Protein AF-0000000070184073 (afdb_homodimer)

Nearest PDB structures (foldseek):
  5jri-assembly1_B  TM=7.333E-01  e=8.230E-01  Synechocystis sp. PCC 6803
  4hz9-assembly1_B  TM=5.313E-01  e=3.258E-01  Ralstonia pickettii 12D
  5n0j-assembly1_B  TM=7.298E-01  e=2.473E+00  Gloeobacter violaceus
  2xkl-assembly1_A-2  TM=3.035E-01  e=1.367E-01  Mus musculus
  2czt-assembly1_A  TM=3.170E-01  e=3.452E-01  Mus musculus

Structure (mmCIF, N/CA/C/O backbone):
data_AF-0000000070184073-model_v1
#
loop_
_entity.id
_entity.type
_entity.pdbx_description
1 polymer 'Transcriptional regulator, contains HTH domain'
#
loop_
_atom_site.group_PDB
_atom_site.id
_atom_site.type_symbol
_atom_site.label_atom_id
_atom_site.label_alt_id
_atom_site.label_comp_id
_atom_site.label_asym_id
_atom_site.label_entity_id
_atom_site.label_seq_id
_atom_site.pdbx_PDB_ins_code
_atom_site.Cartn_x
_atom_site.Cartn_y
_atom_site.Cartn_z
_atom_site.occupancy
_atom_site.B_iso_or_equiv
_atom_site.auth_seq_id
_atom_site.auth_comp_id
_atom_site.auth_asym_id
_atom_site.auth_atom_id
_atom_site.pdbx_PDB_model_num
ATOM 1 N N . MET A 1 1 ? -38.812 -32 12.07 1 27.25 1 MET A N 1
ATOM 2 C CA . MET A 1 1 ? -37.594 -31.438 12.617 1 27.25 1 MET A CA 1
ATOM 3 C C . MET A 1 1 ? -37.094 -30.266 11.773 1 27.25 1 MET A C 1
ATOM 5 O O . MET A 1 1 ? -36.781 -30.438 10.594 1 27.25 1 MET A O 1
ATOM 9 N N . ASN A 1 2 ? -37.562 -28.984 11.938 1 29.36 2 ASN A N 1
ATOM 10 C CA . ASN A 1 2 ? -37.469 -27.719 11.219 1 29.36 2 ASN A CA 1
ATOM 11 C C . ASN A 1 2 ? -36.031 -27.188 11.25 1 29.36 2 ASN A C 1
ATOM 13 O O . ASN A 1 2 ? -35.531 -26.844 12.312 1 29.36 2 ASN A O 1
ATOM 17 N N . SER A 1 3 ? -35.094 -27.875 10.492 1 31.08 3 SER A N 1
ATOM 18 C CA . SER A 1 3 ? -33.688 -27.469 10.391 1 31.08 3 SER A CA 1
ATOM 19 C C . SER A 1 3 ? -33.562 -25.969 10.102 1 31.08 3 SER A C 1
ATOM 21 O O . SER A 1 3 ? -34.156 -25.469 9.141 1 31.08 3 SER A O 1
ATOM 23 N N . THR A 1 4 ? -33.5 -25.172 11.211 1 33.12 4 THR A N 1
ATOM 24 C CA . THR A 1 4 ? -33.219 -23.75 11.117 1 33.12 4 THR A CA 1
ATOM 25 C C . THR A 1 4 ? -32.094 -23.469 10.141 1 33.12 4 THR A C 1
ATOM 27 O O . THR A 1 4 ? -31.016 -24.078 10.234 1 33.12 4 THR A O 1
ATOM 30 N N . PRO A 1 5 ? -32.344 -22.828 8.992 1 33.44 5 PRO A N 1
ATOM 31 C CA . PRO A 1 5 ? -31.281 -22.5 8.016 1 33.44 5 PRO A CA 1
ATOM 32 C C . PRO A 1 5 ? -30.078 -21.812 8.648 1 33.44 5 PRO A C 1
ATOM 34 O O . PRO A 1 5 ? -30.219 -21.156 9.688 1 33.44 5 PRO A O 1
ATOM 37 N N . GLY A 1 6 ? -28.891 -22.453 8.695 1 31.25 6 GLY A N 1
ATOM 38 C CA . GLY A 1 6 ? -27.609 -21.969 9.18 1 31.25 6 GLY A CA 1
ATOM 39 C C . GLY A 1 6 ? -27.391 -20.5 8.859 1 31.25 6 GLY A C 1
ATOM 40 O O . GLY A 1 6 ? -27.609 -20.062 7.727 1 31.25 6 GLY A O 1
ATOM 41 N N . GLN A 1 7 ? -27.594 -19.531 9.82 1 32.38 7 GLN A N 1
ATOM 42 C CA . GLN A 1 7 ? -27.281 -18.109 9.773 1 32.38 7 GLN A CA 1
ATOM 43 C C . GLN A 1 7 ? -25.906 -17.859 9.148 1 32.38 7 GLN A C 1
ATOM 45 O O . GLN A 1 7 ? -24.891 -18.328 9.656 1 32.38 7 GLN A O 1
ATOM 50 N N . THR A 1 8 ? -25.688 -17.828 7.848 1 37.56 8 THR A N 1
ATOM 51 C CA . THR A 1 8 ? -24.484 -17.297 7.207 1 37.56 8 THR A CA 1
ATOM 52 C C . THR A 1 8 ? -23.938 -16.109 7.992 1 37.56 8 THR A C 1
ATOM 54 O O . THR A 1 8 ? -24.609 -15.086 8.125 1 37.56 8 THR A O 1
ATOM 57 N N . THR A 1 9 ? -23.312 -16.25 9.07 1 40.25 9 THR A N 1
ATOM 58 C CA . THR A 1 9 ? -22.703 -15.164 9.828 1 40.25 9 THR A CA 1
ATOM 59 C C . THR A 1 9 ? -22.031 -14.164 8.891 1 40.25 9 THR A C 1
ATOM 61 O O . THR A 1 9 ? -21.109 -14.516 8.148 1 40.25 9 THR A O 1
ATOM 64 N N . ALA A 1 10 ? -22.734 -13.258 8.289 1 45.69 10 ALA A N 1
ATOM 65 C CA . ALA A 1 10 ? -22.328 -12.102 7.5 1 45.69 10 ALA A CA 1
ATOM 66 C C . ALA A 1 10 ? -21.031 -11.492 8.047 1 45.69 10 ALA A C 1
ATOM 68 O O . ALA A 1 10 ? -20.922 -11.258 9.25 1 45.69 10 ALA A O 1
ATOM 69 N N . SER A 1 11 ? -19.891 -11.922 7.57 1 56.06 11 SER A N 1
ATOM 70 C CA . SER A 1 11 ? -18.625 -11.344 7.977 1 56.06 11 SER A CA 1
ATOM 71 C C . SER A 1 11 ? -18.766 -9.852 8.273 1 56.06 11 SER A C 1
ATOM 73 O O . SER A 1 11 ? -19.391 -9.117 7.508 1 56.06 11 SER A O 1
ATOM 75 N N . THR A 1 12 ? -18.906 -9.445 9.562 1 72.56 12 THR A N 1
ATOM 76 C CA . THR A 1 12 ? -19.078 -8.078 10.023 1 72.56 12 THR A CA 1
ATOM 77 C C . THR A 1 12 ? -17.859 -7.227 9.633 1 72.56 12 THR A C 1
ATOM 79 O O . THR A 1 12 ? -16.719 -7.617 9.875 1 72.56 12 THR A O 1
ATOM 82 N N . PHE A 1 13 ? -18.031 -6.398 8.578 1 80.88 13 PHE A N 1
ATOM 83 C CA . PHE A 1 13 ? -17.016 -5.414 8.234 1 80.88 13 PHE A CA 1
ATOM 84 C C . PHE A 1 13 ? -17.562 -3.998 8.352 1 80.88 13 PHE A C 1
ATOM 86 O O . PHE A 1 13 ? -18.781 -3.803 8.359 1 80.88 13 PHE A O 1
ATOM 93 N N . ASP A 1 14 ? -16.734 -3.115 8.781 1 89.62 14 ASP A N 1
ATOM 94 C CA . ASP A 1 14 ? -17.062 -1.692 8.812 1 89.62 14 ASP A CA 1
ATOM 95 C C . ASP A 1 14 ? -16.578 -0.996 7.539 1 89.62 14 ASP A C 1
ATOM 97 O O . ASP A 1 14 ? -15.523 -1.328 7 1 89.62 14 ASP A O 1
ATOM 101 N N . LEU A 1 15 ? -17.469 -0.122 7.023 1 91.44 15 LEU A N 1
ATOM 102 C CA . LEU A 1 15 ? -17.141 0.656 5.832 1 91.44 15 LEU A CA 1
ATOM 103 C C . LEU A 1 15 ? -17.234 2.152 6.121 1 91.44 15 LEU A C 1
ATOM 105 O O . LEU A 1 15 ? -18.156 2.604 6.793 1 91.44 15 LEU A O 1
ATOM 109 N N . VAL A 1 16 ? -16.203 2.838 5.723 1 91.88 16 VAL A N 1
ATOM 110 C CA . VAL A 1 16 ? -16.219 4.293 5.82 1 91.88 16 VAL A CA 1
ATOM 111 C C . VAL A 1 16 ? -15.93 4.906 4.449 1 91.88 16 VAL A C 1
ATOM 113 O O . VAL A 1 16 ? -14.891 4.621 3.842 1 91.88 16 VAL A O 1
ATOM 116 N N . GLU A 1 17 ? -16.844 5.691 3.998 1 91.12 17 GLU A N 1
ATOM 117 C CA . GLU A 1 17 ? -16.562 6.449 2.783 1 91.12 17 GLU A CA 1
ATOM 118 C C . GLU A 1 17 ? -15.586 7.59 3.051 1 91.12 17 GLU A C 1
ATOM 120 O O . GLU A 1 17 ? -15.812 8.406 3.947 1 91.12 17 GLU A O 1
ATOM 125 N N . CYS A 1 18 ? -14.5 7.59 2.312 1 92.31 18 CYS A N 1
ATOM 126 C CA . CYS A 1 18 ? -13.508 8.648 2.457 1 92.31 18 CYS A CA 1
ATOM 127 C C . CYS A 1 18 ? -13.789 9.797 1.499 1 92.31 18 CYS A C 1
ATOM 129 O O . CYS A 1 18 ? -13.625 9.656 0.286 1 92.31 18 CYS A O 1
ATOM 131 N N . SER A 1 19 ? -14.125 10.906 2.105 1 85.25 19 SER A N 1
ATOM 132 C CA . SER A 1 19 ? -14.5 12.055 1.282 1 85.25 19 SER A CA 1
ATOM 133 C C . SER A 1 19 ? -13.359 13.062 1.197 1 85.25 19 SER A C 1
ATOM 135 O O . SER A 1 19 ? -13.43 14.023 0.427 1 85.25 19 SER A O 1
ATOM 137 N N . LEU A 1 20 ? -12.312 12.812 1.933 1 84.44 20 LEU A N 1
ATOM 138 C CA . LEU A 1 20 ? -11.18 13.734 1.97 1 84.44 20 LEU A CA 1
ATOM 139 C C . LEU A 1 20 ? -9.867 12.984 1.764 1 84.44 20 LEU A C 1
ATOM 141 O O . LEU A 1 20 ? -9.781 11.789 2.043 1 84.44 20 LEU A O 1
ATOM 145 N N . TYR A 1 21 ? -8.945 13.648 1.167 1 88.38 21 TYR A N 1
ATOM 146 C CA . TYR A 1 21 ? -7.543 13.242 1.198 1 88.38 21 TYR A CA 1
ATOM 147 C C . TYR A 1 21 ? -6.684 14.328 1.84 1 88.38 21 TYR A C 1
ATOM 149 O O . TYR A 1 21 ? -6.727 15.492 1.431 1 88.38 21 TYR A O 1
ATOM 157 N N . ALA A 1 22 ? -5.934 13.938 2.873 1 88.25 22 ALA A N 1
ATOM 158 C CA . ALA A 1 22 ? -5.094 14.891 3.598 1 88.25 22 ALA A CA 1
ATOM 159 C C . ALA A 1 22 ? -3.619 14.516 3.486 1 88.25 22 ALA A C 1
ATOM 161 O O . ALA A 1 22 ? -3.266 13.336 3.545 1 88.25 22 ALA A O 1
ATOM 162 N N . GLU A 1 23 ? -2.805 15.5 3.318 1 88.06 23 GLU A N 1
ATOM 163 C CA . GLU A 1 23 ? -1.355 15.344 3.396 1 88.06 23 GLU A CA 1
ATOM 164 C C . GLU A 1 23 ? -0.779 16.109 4.586 1 88.06 23 GLU A C 1
ATOM 166 O O . GLU A 1 23 ? -0.995 17.312 4.719 1 88.06 23 GLU A O 1
ATOM 171 N N . PHE A 1 24 ? -0.046 15.375 5.375 1 88.75 24 PHE A N 1
ATOM 172 C CA . PHE A 1 24 ? 0.542 15.969 6.566 1 88.75 24 PHE A CA 1
ATOM 173 C C . PHE A 1 24 ? 2.057 16.062 6.43 1 88.75 24 PHE A C 1
ATOM 175 O O . PHE A 1 24 ? 2.709 15.125 5.984 1 88.75 24 PHE A O 1
ATOM 182 N N . ASP A 1 25 ? 2.523 17.219 6.727 1 86.75 25 ASP A N 1
ATOM 183 C CA . ASP A 1 25 ? 3.955 17.391 6.941 1 86.75 25 ASP A CA 1
ATOM 184 C C . ASP A 1 25 ? 4.324 17.156 8.406 1 86.75 25 ASP A C 1
ATOM 186 O O . ASP A 1 25 ? 3.9 17.906 9.289 1 86.75 25 ASP A O 1
ATOM 190 N N . VAL A 1 26 ? 5.062 16.094 8.656 1 92.12 26 VAL A N 1
ATOM 191 C CA . VAL A 1 26 ? 5.348 15.648 10.016 1 92.12 26 VAL A CA 1
ATOM 192 C C . VAL A 1 26 ? 6.836 15.836 10.312 1 92.12 26 VAL A C 1
ATOM 194 O O . VAL A 1 26 ? 7.684 15.195 9.688 1 92.12 26 VAL A O 1
ATOM 197 N N . ARG A 1 27 ? 7.176 16.719 11.234 1 88.75 27 ARG A N 1
ATOM 198 C CA . ARG A 1 27 ? 8.555 16.891 11.672 1 88.75 27 ARG A CA 1
ATOM 199 C C . ARG A 1 27 ? 8.875 15.984 12.859 1 88.75 27 ARG A C 1
ATOM 201 O O . ARG A 1 27 ? 8.125 15.945 13.836 1 88.75 27 ARG A O 1
ATOM 208 N N . VAL A 1 28 ? 9.82 15.211 12.617 1 88.19 28 VAL A N 1
ATOM 209 C CA . VAL A 1 28 ? 10.219 14.266 13.648 1 88.19 28 VAL A CA 1
ATOM 210 C C . VAL A 1 28 ? 11.688 14.469 14 1 88.19 28 VAL A C 1
ATOM 212 O O . VAL A 1 28 ? 12.422 15.125 13.258 1 88.19 28 VAL A O 1
ATOM 215 N N . ASP A 1 29 ? 12.062 14.078 15.234 1 80.94 29 ASP A N 1
ATOM 216 C CA . ASP A 1 29 ? 13.484 13.969 15.531 1 80.94 29 ASP A CA 1
ATOM 217 C C . ASP A 1 29 ? 14.203 13.133 14.484 1 80.94 29 ASP A C 1
ATOM 219 O O . ASP A 1 29 ? 13.586 12.312 13.805 1 80.94 29 ASP A O 1
ATOM 223 N N . PRO A 1 30 ? 15.398 13.523 14.305 1 72.56 30 PRO A N 1
ATOM 224 C CA . PRO A 1 30 ? 16.094 12.758 13.266 1 72.56 30 PRO A CA 1
ATOM 225 C C . PRO A 1 30 ? 15.703 11.281 13.266 1 72.56 30 PRO A C 1
ATOM 227 O O . PRO A 1 30 ? 15.711 10.633 14.32 1 72.56 30 PRO A O 1
ATOM 230 N N . ILE A 1 31 ? 15.148 10.984 12.109 1 64.5 31 ILE A N 1
ATOM 231 C CA . ILE A 1 31 ? 14.602 9.648 11.898 1 64.5 31 ILE A CA 1
ATOM 232 C C . ILE A 1 31 ? 15.734 8.656 11.617 1 64.5 31 ILE A C 1
ATOM 234 O O . ILE A 1 31 ? 15.711 7.961 10.602 1 64.5 31 ILE A O 1
ATOM 238 N N . GLU A 1 32 ? 16.719 8.648 12.406 1 71.5 32 GLU A N 1
ATOM 239 C CA . GLU A 1 32 ? 17.828 7.73 12.188 1 71.5 32 GLU A CA 1
ATOM 240 C C . GLU A 1 32 ? 17.375 6.277 12.25 1 71.5 32 GLU A C 1
ATOM 242 O O . GLU A 1 32 ? 18.031 5.383 11.727 1 71.5 32 GLU A O 1
ATOM 247 N N . TRP A 1 33 ? 16.156 6.211 12.672 1 74.38 33 TRP A N 1
ATOM 248 C CA . TRP A 1 33 ? 15.664 4.852 12.867 1 74.38 33 TRP A CA 1
ATOM 249 C C . TRP A 1 33 ? 14.977 4.336 11.609 1 74.38 33 TRP A C 1
ATOM 251 O O . TRP A 1 33 ? 14.688 3.141 11.5 1 74.38 33 TRP A O 1
ATOM 261 N N . CYS A 1 34 ? 14.703 5.184 10.633 1 86.81 34 CYS A N 1
ATOM 262 C CA . CYS A 1 34 ? 14.109 4.727 9.383 1 86.81 34 CYS A CA 1
ATOM 263 C C . CYS A 1 34 ? 15.164 4.609 8.289 1 86.81 34 CYS A C 1
ATOM 265 O O . CYS A 1 34 ? 15.781 5.605 7.902 1 86.81 34 CYS A O 1
ATOM 267 N N . PRO A 1 35 ? 15.367 3.482 7.832 1 85.12 35 PRO A N 1
ATOM 268 C CA . PRO A 1 35 ? 16.422 3.262 6.848 1 85.12 35 PRO A CA 1
ATOM 269 C C . PRO A 1 35 ? 16.203 4.039 5.551 1 85.12 35 PRO A C 1
ATOM 271 O O . PRO A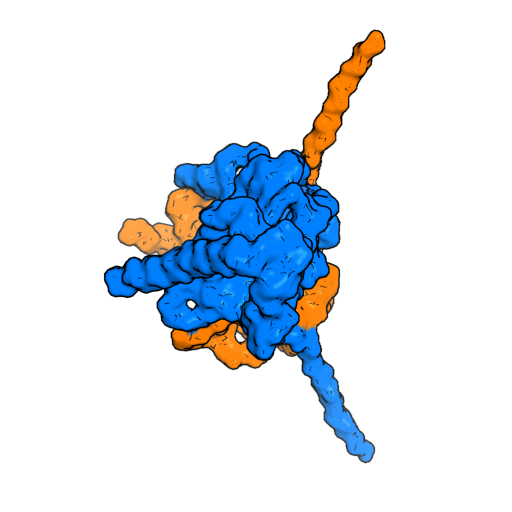 1 35 ? 17.141 4.234 4.773 1 85.12 35 PRO A O 1
ATOM 274 N N . LEU A 1 36 ? 15.023 4.477 5.281 1 88.75 36 LEU A N 1
ATOM 275 C CA . LEU A 1 36 ? 14.703 5.141 4.02 1 88.75 36 LEU A CA 1
ATOM 276 C C . LEU A 1 36 ? 15.461 6.461 3.898 1 88.75 36 LEU A C 1
ATOM 278 O O . LEU A 1 36 ? 15.734 6.922 2.789 1 88.75 36 LEU A O 1
ATOM 282 N N . VAL A 1 37 ? 15.797 7.016 5.008 1 86.69 37 VAL A N 1
ATOM 283 C CA . VAL A 1 37 ? 16.422 8.336 5.004 1 86.69 37 VAL A CA 1
ATOM 284 C C . VAL A 1 37 ? 17.875 8.211 4.57 1 86.69 37 VAL A C 1
ATOM 286 O O . VAL A 1 37 ? 18.5 9.188 4.141 1 86.69 37 VAL A O 1
ATOM 289 N N . GLU A 1 38 ? 18.422 7.051 4.617 1 82.62 38 GLU A N 1
ATOM 290 C CA . GLU A 1 38 ? 19.844 6.848 4.332 1 82.62 38 GLU A CA 1
ATOM 291 C C . GLU A 1 38 ? 20.047 6.316 2.916 1 82.62 38 GLU A C 1
ATOM 293 O O . GLU A 1 38 ? 21.188 6.18 2.457 1 82.62 38 GLU A O 1
ATOM 298 N N . LEU A 1 39 ? 18.984 6.055 2.34 1 86.5 39 LEU A N 1
ATOM 299 C CA . LEU A 1 39 ? 19.125 5.426 1.032 1 86.5 39 LEU A CA 1
ATOM 300 C C . LEU A 1 39 ? 19.562 6.441 -0.018 1 86.5 39 LEU A C 1
ATOM 302 O O . LEU A 1 39 ? 19.078 7.578 -0.018 1 86.5 39 LEU A O 1
ATOM 306 N N . ASP A 1 40 ? 20.516 6.082 -0.778 1 84.94 40 ASP A N 1
ATOM 307 C CA . ASP A 1 40 ? 21.031 6.828 -1.926 1 84.94 40 ASP A CA 1
ATOM 308 C C . ASP A 1 40 ? 21.125 5.938 -3.162 1 84.94 40 ASP A C 1
ATOM 310 O O . ASP A 1 40 ? 21.859 4.941 -3.162 1 84.94 40 ASP A O 1
ATOM 314 N N . PRO A 1 41 ? 20.422 6.27 -4.152 1 86.62 41 PRO A N 1
ATOM 315 C CA . PRO A 1 41 ? 19.547 7.418 -4.426 1 86.62 41 PRO A CA 1
ATOM 316 C C . PRO A 1 41 ? 18.266 7.395 -3.598 1 86.62 41 PRO A C 1
ATOM 318 O O . PRO A 1 41 ? 17.938 6.371 -3.004 1 86.62 41 PRO A O 1
ATOM 321 N N . PRO A 1 42 ? 17.547 8.516 -3.596 1 84.94 42 PRO A N 1
ATOM 322 C CA . PRO A 1 42 ? 16.25 8.562 -2.895 1 84.94 42 PRO A CA 1
ATOM 323 C C . PRO A 1 42 ? 15.234 7.578 -3.471 1 84.94 42 PRO A C 1
ATOM 325 O O . PRO A 1 42 ? 15.398 7.102 -4.598 1 84.94 42 PRO A O 1
ATOM 328 N N . VAL A 1 43 ? 14.258 7.348 -2.648 1 89.31 43 VAL A N 1
ATOM 329 C CA . VAL A 1 43 ? 13.32 6.305 -3.053 1 89.31 43 VAL A CA 1
ATOM 330 C C . VAL A 1 43 ? 11.891 6.824 -2.92 1 89.31 43 VAL A C 1
ATOM 332 O O . VAL A 1 43 ? 11.633 7.758 -2.16 1 89.31 43 VAL A O 1
ATOM 335 N N . ASP A 1 44 ? 11 6.227 -3.727 1 87.25 44 ASP A N 1
ATOM 336 C CA . ASP A 1 44 ? 9.562 6.355 -3.557 1 87.25 44 ASP A CA 1
ATOM 337 C C . ASP A 1 44 ? 8.969 5.117 -2.885 1 87.25 44 ASP A C 1
ATOM 339 O O . ASP A 1 44 ? 9.234 3.99 -3.309 1 87.25 44 ASP A O 1
ATOM 343 N N . VAL A 1 45 ? 8.242 5.352 -1.822 1 92.38 45 VAL A N 1
ATOM 344 C CA . VAL A 1 45 ? 7.582 4.23 -1.16 1 92.38 45 VAL A CA 1
ATOM 345 C C . VAL A 1 45 ? 6.371 3.793 -1.977 1 92.38 45 VAL A C 1
ATOM 347 O O . VAL A 1 45 ? 5.488 4.602 -2.277 1 92.38 45 VAL A O 1
ATOM 350 N N . GLN A 1 46 ? 6.383 2.545 -2.344 1 90.69 46 GLN A N 1
ATOM 351 C CA . GLN A 1 46 ? 5.25 2.016 -3.1 1 90.69 46 GLN A CA 1
ATOM 352 C C . GLN A 1 46 ? 4.215 1.39 -2.17 1 90.69 46 GLN A C 1
ATOM 354 O O . GLN A 1 46 ? 3.021 1.677 -2.281 1 90.69 46 GLN A O 1
ATOM 359 N N . HIS A 1 47 ? 4.742 0.543 -1.299 1 93.12 47 HIS A N 1
ATOM 360 C CA . HIS A 1 47 ? 3.881 -0.129 -0.332 1 93.12 47 HIS A CA 1
ATOM 361 C C . HIS A 1 47 ? 4.582 -0.293 1.012 1 93.12 47 HIS A C 1
ATOM 363 O O . HIS A 1 47 ? 5.805 -0.47 1.062 1 93.12 47 HIS A O 1
ATOM 369 N N . GLN A 1 48 ? 3.814 -0.26 2.064 1 94.69 48 GLN A N 1
ATOM 370 C CA . GLN A 1 48 ? 4.289 -0.471 3.428 1 94.69 48 GLN A CA 1
ATOM 371 C C . GLN A 1 48 ? 3.346 -1.389 4.199 1 94.69 48 GLN A C 1
ATOM 373 O O . GLN A 1 48 ? 2.123 -1.265 4.094 1 94.69 48 GLN A O 1
ATOM 378 N N . GLN A 1 49 ? 3.902 -2.277 4.875 1 93.69 49 GLN A N 1
ATOM 379 C CA . GLN A 1 49 ? 3.16 -3.207 5.719 1 93.69 49 GLN A CA 1
ATOM 380 C C . GLN A 1 49 ? 3.832 -3.373 7.078 1 93.69 49 GLN A C 1
ATOM 382 O O . GLN A 1 49 ? 5.062 -3.41 7.168 1 93.69 49 GLN A O 1
ATOM 387 N N . PHE A 1 50 ? 3.01 -3.434 8.047 1 93.5 50 PHE A N 1
ATOM 388 C CA . PHE A 1 50 ? 3.535 -3.732 9.375 1 93.5 50 PHE A CA 1
ATOM 389 C C . PHE A 1 50 ? 3.121 -5.129 9.812 1 93.5 50 PHE A C 1
ATOM 391 O O . PHE A 1 50 ? 1.971 -5.531 9.625 1 93.5 50 PHE A O 1
ATOM 398 N N . ARG A 1 51 ? 4.016 -5.84 10.266 1 91.12 51 ARG A N 1
ATOM 399 C CA . ARG A 1 51 ? 3.818 -7.094 10.992 1 91.12 51 ARG A CA 1
ATOM 400 C C . ARG A 1 51 ? 4.34 -6.984 12.422 1 91.12 51 ARG A C 1
ATOM 402 O O . ARG A 1 51 ? 5.539 -7.145 12.664 1 91.12 51 ARG A O 1
ATOM 409 N N . ASP A 1 52 ? 3.422 -6.691 13.297 1 88.62 52 ASP A N 1
ATOM 410 C CA . ASP A 1 52 ? 3.824 -6.363 14.656 1 88.62 52 ASP A CA 1
ATOM 411 C C . ASP A 1 52 ? 4.816 -5.203 14.672 1 88.62 52 ASP A C 1
ATOM 413 O O . ASP A 1 52 ? 4.504 -4.102 14.211 1 88.62 52 ASP A O 1
ATOM 417 N N . GLU A 1 53 ? 6.078 -5.484 15.117 1 89.44 53 GLU A N 1
ATOM 418 C CA . GLU A 1 53 ? 7.059 -4.41 15.203 1 89.44 53 GLU A CA 1
ATOM 419 C C . GLU A 1 53 ? 7.969 -4.395 13.977 1 89.44 53 GLU A C 1
ATOM 421 O O . GLU A 1 53 ? 8.875 -3.564 13.875 1 89.44 53 GLU A O 1
ATOM 426 N N . THR A 1 54 ? 7.668 -5.242 13.094 1 93.44 54 THR A N 1
ATOM 427 C CA . THR A 1 54 ? 8.469 -5.297 11.875 1 93.44 54 THR A CA 1
ATOM 428 C C . THR A 1 54 ? 7.82 -4.469 10.766 1 93.44 54 THR A C 1
ATOM 430 O O . THR A 1 54 ? 6.617 -4.582 10.523 1 93.44 54 THR A O 1
ATOM 433 N N . CYS A 1 55 ? 8.562 -3.643 10.109 1 94.62 55 CYS A N 1
ATOM 434 C CA . CYS A 1 55 ? 8.117 -2.832 8.977 1 94.62 55 CYS A CA 1
ATOM 435 C C . CYS A 1 55 ? 8.641 -3.398 7.664 1 94.62 55 CYS A C 1
ATOM 437 O O . CYS A 1 55 ? 9.852 -3.605 7.508 1 94.62 55 CYS A O 1
ATOM 439 N N . LEU A 1 56 ? 7.773 -3.723 6.805 1 95.25 56 LEU A N 1
ATOM 440 C CA . LEU A 1 56 ? 8.094 -4.117 5.438 1 95.25 56 LEU A CA 1
ATOM 441 C C . LEU A 1 56 ? 7.762 -2.994 4.457 1 95.25 56 LEU A C 1
ATOM 443 O O . LEU A 1 56 ? 6.664 -2.438 4.492 1 95.25 56 LEU A O 1
ATOM 447 N N . ILE A 1 57 ? 8.75 -2.676 3.594 1 95.31 57 ILE A N 1
ATOM 448 C CA . ILE A 1 57 ? 8.516 -1.575 2.664 1 95.31 57 ILE A CA 1
ATOM 449 C C . ILE A 1 57 ? 9.055 -1.944 1.282 1 95.31 57 ILE A C 1
ATOM 451 O O . ILE A 1 57 ? 10.18 -2.424 1.153 1 95.31 57 ILE A O 1
ATOM 455 N N . ASP A 1 58 ? 8.219 -1.81 0.282 1 93.88 58 ASP A N 1
ATOM 456 C CA . ASP A 1 58 ? 8.672 -1.827 -1.106 1 93.88 58 ASP A CA 1
ATOM 457 C C . ASP A 1 58 ? 8.93 -0.411 -1.619 1 93.88 58 ASP A C 1
ATOM 459 O O . ASP A 1 58 ? 8.039 0.44 -1.571 1 93.88 58 ASP A O 1
ATOM 463 N N . VAL A 1 59 ? 10.148 -0.189 -2.084 1 93.06 59 VAL A N 1
ATOM 464 C CA . VAL A 1 59 ? 10.477 1.143 -2.584 1 93.06 59 VAL A CA 1
ATOM 465 C C . VAL A 1 59 ? 11 1.044 -4.016 1 93.06 59 VAL A C 1
ATOM 467 O O . VAL A 1 59 ? 11.438 -0.025 -4.453 1 93.06 59 VAL A O 1
ATOM 470 N N . ARG A 1 60 ? 10.859 2.174 -4.707 1 89.12 60 ARG A N 1
ATOM 471 C CA . ARG A 1 60 ? 11.461 2.35 -6.027 1 89.12 60 ARG A CA 1
ATOM 472 C C . ARG A 1 60 ? 12.516 3.451 -6.004 1 89.12 60 ARG A C 1
ATOM 474 O O . ARG A 1 60 ? 12.273 4.543 -5.488 1 89.12 60 ARG A O 1
ATOM 481 N N . THR A 1 61 ? 13.672 3.152 -6.52 1 89.44 61 THR A N 1
ATOM 482 C CA . THR A 1 61 ? 14.742 4.145 -6.5 1 89.44 61 THR A CA 1
ATOM 483 C C . THR A 1 61 ? 14.516 5.207 -7.574 1 89.44 61 THR A C 1
ATOM 485 O O . THR A 1 61 ? 14.039 4.898 -8.664 1 89.44 61 THR A O 1
ATOM 488 N N . HIS A 1 62 ? 14.812 6.383 -7.156 1 82 62 HIS A N 1
ATOM 489 C CA . HIS A 1 62 ? 14.828 7.477 -8.117 1 82 62 HIS A CA 1
ATOM 490 C C . HIS A 1 62 ? 16.141 7.52 -8.891 1 82 62 HIS A C 1
ATOM 492 O O . HIS A 1 62 ? 17.078 8.203 -8.477 1 82 62 HIS A O 1
ATOM 498 N N . SER A 1 63 ? 16.281 6.836 -9.867 1 81.06 63 SER A N 1
ATOM 499 C CA . SER A 1 63 ? 17.484 6.785 -10.695 1 81.06 63 SER A CA 1
ATOM 500 C C . SER A 1 63 ? 17.141 6.539 -12.156 1 81.06 63 SER A C 1
ATOM 502 O O . SER A 1 63 ? 15.977 6.332 -12.5 1 81.06 63 SER A O 1
ATOM 504 N N . ASP A 1 64 ? 18.109 6.664 -13.047 1 76.06 64 ASP A N 1
ATOM 505 C CA . ASP A 1 64 ? 17.922 6.41 -14.469 1 76.06 64 ASP A CA 1
ATOM 506 C C . ASP A 1 64 ? 17.484 4.973 -14.727 1 76.06 64 ASP A C 1
ATOM 508 O O . ASP A 1 64 ? 16.75 4.699 -15.68 1 76.06 64 ASP A O 1
ATOM 512 N N . GLU A 1 65 ? 18 4.141 -13.805 1 78.56 65 GLU A N 1
ATOM 513 C CA . GLU A 1 65 ? 17.594 2.738 -13.828 1 78.56 65 GLU A CA 1
ATOM 514 C C . GLU A 1 65 ? 16.906 2.346 -12.523 1 78.56 65 GLU A C 1
ATOM 516 O O . GLU A 1 65 ? 17.516 1.733 -11.648 1 78.56 65 GLU A O 1
ATOM 521 N N . PRO A 1 66 ? 15.695 2.678 -12.477 1 81.69 66 PRO A N 1
ATOM 522 C CA . PRO A 1 66 ? 14.992 2.449 -11.219 1 81.69 66 PRO A CA 1
ATOM 523 C C . PRO A 1 66 ? 14.953 0.974 -10.82 1 81.69 66 PRO A C 1
ATOM 525 O O . PRO A 1 66 ? 14.812 0.105 -11.688 1 81.69 66 PRO A O 1
ATOM 528 N N . ARG A 1 67 ? 15.172 0.742 -9.57 1 85.81 67 ARG A N 1
ATOM 529 C CA . ARG A 1 67 ? 15.117 -0.592 -8.984 1 85.81 67 ARG A CA 1
ATOM 530 C C . ARG A 1 67 ? 14.047 -0.667 -7.902 1 85.81 67 ARG A C 1
ATOM 532 O O . ARG A 1 67 ? 13.734 0.337 -7.258 1 85.81 67 ARG A O 1
ATOM 539 N N . THR A 1 68 ? 13.5 -1.825 -7.863 1 90.5 68 THR A N 1
ATOM 540 C CA . THR A 1 68 ? 12.578 -2.111 -6.77 1 90.5 68 THR A CA 1
ATOM 541 C C . THR A 1 68 ? 13.289 -2.834 -5.633 1 90.5 68 THR A C 1
ATOM 543 O O . THR A 1 68 ? 13.984 -3.824 -5.859 1 90.5 68 THR A O 1
ATOM 546 N N . ILE A 1 69 ? 13.164 -2.285 -4.422 1 93.06 69 ILE A N 1
ATOM 547 C CA . ILE A 1 69 ? 13.852 -2.834 -3.254 1 93.06 69 ILE A CA 1
ATOM 548 C C . ILE A 1 69 ? 12.836 -3.076 -2.133 1 93.06 69 ILE A C 1
ATOM 550 O O . ILE A 1 69 ? 11.969 -2.236 -1.878 1 93.06 69 ILE A O 1
ATOM 554 N N . ARG A 1 70 ? 12.93 -4.25 -1.518 1 95 70 ARG A N 1
ATOM 555 C CA . ARG A 1 70 ? 12.188 -4.531 -0.296 1 95 70 ARG A CA 1
ATOM 556 C C . ARG A 1 70 ? 13.062 -4.352 0.938 1 95 70 ARG A C 1
ATOM 558 O O . ARG A 1 70 ? 14.156 -4.914 1.012 1 95 70 ARG A O 1
ATOM 565 N N . ILE A 1 71 ? 12.562 -3.578 1.848 1 94.5 71 ILE A N 1
ATOM 566 C CA . ILE A 1 71 ? 13.289 -3.318 3.086 1 94.5 71 ILE A CA 1
ATOM 567 C C . ILE A 1 71 ? 12.5 -3.855 4.273 1 94.5 71 ILE A C 1
ATOM 569 O O . ILE A 1 71 ? 11.281 -3.658 4.359 1 94.5 71 ILE A O 1
ATOM 573 N N . THR A 1 72 ? 13.203 -4.602 5.133 1 93.88 72 THR A N 1
ATOM 574 C CA . THR A 1 72 ? 12.625 -5.09 6.383 1 93.88 72 THR A CA 1
ATOM 575 C C . THR A 1 72 ? 13.398 -4.547 7.582 1 93.88 72 THR A C 1
ATOM 577 O O . THR A 1 72 ? 14.625 -4.648 7.637 1 93.88 72 THR A O 1
ATOM 580 N N . GLN A 1 73 ? 12.648 -3.957 8.484 1 91.19 73 GLN A N 1
ATOM 581 C CA . GLN A 1 73 ? 13.297 -3.42 9.672 1 91.19 73 GLN A CA 1
ATOM 582 C C . GLN A 1 73 ? 12.359 -3.434 10.875 1 91.19 73 GLN A C 1
ATOM 584 O O . GLN A 1 73 ? 11.141 -3.477 10.711 1 91.19 73 GLN A O 1
ATOM 589 N N . GLU A 1 74 ? 13.039 -3.412 11.992 1 89.56 74 GLU A N 1
ATOM 590 C CA . GLU A 1 74 ? 12.25 -3.189 13.203 1 89.56 74 GLU A CA 1
ATOM 591 C C . GLU A 1 74 ? 11.844 -1.725 13.336 1 89.56 74 GLU A C 1
ATOM 593 O O . GLU A 1 74 ? 12.68 -0.828 13.188 1 89.56 74 GLU A O 1
ATOM 598 N N . CYS A 1 75 ? 10.586 -1.595 13.477 1 85.81 75 CYS A N 1
ATOM 599 C CA . CYS A 1 75 ? 10.039 -0.243 13.516 1 85.81 75 CYS A CA 1
ATOM 600 C C . CYS A 1 75 ? 10.18 0.365 14.906 1 85.81 75 CYS A C 1
ATOM 602 O O . CYS A 1 75 ? 10.039 -0.336 15.906 1 85.81 75 CYS A O 1
ATOM 604 N N . ASP A 1 76 ? 10.445 1.551 14.922 1 82.44 76 ASP A N 1
ATOM 605 C CA . ASP A 1 76 ? 10.508 2.32 16.156 1 82.44 76 ASP A CA 1
ATOM 606 C C . ASP A 1 76 ? 9.117 2.697 16.656 1 82.44 76 ASP A C 1
ATOM 608 O O . ASP A 1 76 ? 8.195 2.885 15.852 1 82.44 76 ASP A O 1
ATOM 612 N N . SER A 1 77 ? 8.984 2.842 17.969 1 83 77 SER A N 1
ATOM 613 C CA . SER A 1 77 ? 7.695 3.205 18.562 1 83 77 SER A CA 1
ATOM 614 C C . SER A 1 77 ? 7.281 4.613 18.156 1 83 77 SER A C 1
ATOM 616 O O . SER A 1 77 ? 6.105 4.969 18.234 1 83 77 SER A O 1
ATOM 618 N N . LEU A 1 78 ? 8.25 5.395 17.656 1 87.69 78 LEU A N 1
ATOM 619 C CA . LEU A 1 78 ? 7.973 6.781 17.297 1 87.69 78 LEU A CA 1
ATOM 620 C C . LEU A 1 78 ? 7.684 6.914 15.805 1 87.69 78 LEU A C 1
ATOM 622 O O . LEU A 1 78 ? 7.539 8.023 15.289 1 87.69 78 LEU A O 1
ATOM 626 N N . CYS A 1 79 ? 7.512 5.789 15.141 1 92.19 79 CYS A N 1
ATOM 627 C CA . CYS A 1 79 ? 7.219 5.828 13.711 1 92.19 79 CYS A CA 1
ATOM 628 C C . CYS A 1 79 ? 5.812 6.355 13.453 1 92.19 79 CYS A C 1
ATOM 630 O O . CYS A 1 79 ? 4.828 5.723 13.836 1 92.19 79 CYS A O 1
ATOM 632 N N . PRO A 1 80 ? 5.738 7.492 12.766 1 94.12 80 PRO A N 1
ATOM 633 C CA . PRO A 1 80 ? 4.406 8.062 12.539 1 94.12 80 PRO A CA 1
ATOM 634 C C . PRO A 1 80 ? 3.49 7.125 11.758 1 94.12 80 PRO A C 1
ATOM 636 O O . PRO A 1 80 ? 2.283 7.086 12.008 1 94.12 80 PRO A O 1
ATOM 639 N N . SER A 1 81 ? 4.047 6.41 10.805 1 94.25 81 SER A N 1
ATOM 640 C CA . SER A 1 81 ? 3.236 5.48 10.023 1 94.25 81 SER A CA 1
ATOM 641 C C . SER A 1 81 ? 2.662 4.375 10.906 1 94.25 81 SER A C 1
ATOM 643 O O . SER A 1 81 ? 1.503 3.984 10.742 1 94.25 81 SER A O 1
ATOM 645 N N . LYS A 1 82 ? 3.463 3.924 11.781 1 94.38 82 LYS A N 1
ATOM 646 C CA . LYS A 1 82 ? 3.016 2.861 12.68 1 94.38 82 LYS A CA 1
ATOM 647 C C . LYS A 1 82 ? 1.896 3.348 13.594 1 94.38 82 LYS A C 1
ATOM 649 O O . LYS A 1 82 ? 0.903 2.646 13.797 1 94.38 82 LYS A O 1
ATOM 654 N N . VAL A 1 83 ? 2.084 4.508 14.164 1 95.12 83 VAL A N 1
ATOM 655 C CA . VAL A 1 83 ? 1.086 5.078 15.062 1 95.12 83 VAL A CA 1
ATOM 656 C C . VAL A 1 83 ? -0.254 5.195 14.336 1 95.12 83 VAL A C 1
ATOM 658 O O . VAL A 1 83 ? -1.302 4.875 14.906 1 95.12 83 VAL A O 1
ATOM 661 N N . LEU A 1 84 ? -0.205 5.609 13.102 1 96.19 84 LEU A N 1
ATOM 662 C CA . LEU A 1 84 ? -1.435 5.766 12.328 1 96.19 84 LEU A CA 1
ATOM 663 C C . LEU A 1 84 ? -2.049 4.41 12.008 1 96.19 84 LEU A C 1
ATOM 665 O O . LEU A 1 84 ? -3.268 4.238 12.086 1 96.19 84 LEU A O 1
ATOM 669 N N . THR A 1 85 ? -1.203 3.471 11.641 1 94.81 85 THR A N 1
ATOM 670 C CA . THR A 1 85 ? -1.69 2.127 11.344 1 94.81 85 THR A CA 1
ATOM 671 C C . THR A 1 85 ? -2.34 1.503 12.578 1 94.81 85 THR A C 1
ATOM 673 O O . THR A 1 85 ? -3.393 0.871 12.477 1 94.81 85 THR A O 1
ATOM 676 N N . ASP A 1 86 ? -1.741 1.712 13.68 1 93.56 86 ASP A N 1
ATOM 677 C CA . ASP A 1 86 ? -2.285 1.196 14.93 1 93.56 86 ASP A CA 1
ATOM 678 C C . ASP A 1 86 ? -3.641 1.827 15.242 1 93.56 86 ASP A C 1
ATOM 680 O O . ASP A 1 86 ? -4.477 1.215 15.906 1 93.56 86 ASP A O 1
ATOM 684 N N . ALA A 1 87 ? -3.842 2.977 14.758 1 94.19 87 ALA A N 1
ATOM 685 C CA . ALA A 1 87 ? -5.094 3.693 15 1 94.19 87 ALA A CA 1
ATOM 686 C C . ALA A 1 87 ? -6.148 3.316 13.961 1 94.19 87 ALA A C 1
ATOM 688 O O . ALA A 1 87 ? -7.281 3.801 14.016 1 94.19 87 ALA A O 1
ATOM 689 N N . GLY A 1 88 ? -5.777 2.582 12.969 1 93.56 88 GLY A N 1
ATOM 690 C CA . GLY A 1 88 ? -6.758 2.08 12.016 1 93.56 88 GLY A CA 1
ATOM 691 C C . GLY A 1 88 ? -6.734 2.816 10.688 1 93.56 88 GLY A C 1
ATOM 692 O O . GLY A 1 88 ? -7.699 2.756 9.922 1 93.56 88 GLY A O 1
ATOM 693 N N . TYR A 1 89 ? -5.648 3.508 10.43 1 95 89 TYR A N 1
ATOM 694 C CA . TYR A 1 89 ? -5.496 4.207 9.164 1 95 89 TYR A CA 1
ATOM 695 C C . TYR A 1 89 ? -4.434 3.541 8.297 1 95 89 TYR A C 1
ATOM 697 O O . TYR A 1 89 ? -3.652 2.723 8.789 1 95 89 TYR A O 1
ATOM 705 N N . ILE A 1 90 ? -4.484 3.848 7.016 1 96.25 90 ILE A N 1
ATOM 706 C CA . ILE A 1 90 ? -3.438 3.391 6.109 1 96.25 90 ILE A CA 1
ATOM 707 C C . ILE A 1 90 ? -2.668 4.59 5.562 1 96.25 90 ILE A C 1
ATOM 709 O O . ILE A 1 90 ? -3.037 5.152 4.527 1 96.25 90 ILE A O 1
ATOM 713 N N . PRO A 1 91 ? -1.544 4.895 6.188 1 96.38 91 PRO A N 1
ATOM 714 C CA . PRO A 1 91 ? -0.771 6.055 5.738 1 96.38 91 PRO A CA 1
ATOM 715 C C . PRO A 1 91 ? 0.018 5.781 4.461 1 96.38 91 PRO A C 1
ATOM 717 O O . PRO A 1 91 ? 0.511 4.668 4.262 1 96.38 91 PRO A O 1
ATOM 720 N N . ARG A 1 92 ? 0.122 6.805 3.656 1 94 92 ARG A N 1
ATOM 721 C CA . ARG A 1 92 ? 0.983 6.801 2.479 1 94 92 ARG A CA 1
ATOM 722 C C . ARG A 1 92 ? 2.188 7.711 2.678 1 94 92 ARG A C 1
ATOM 724 O O . ARG A 1 92 ? 2.031 8.898 2.969 1 94 92 ARG A O 1
ATOM 731 N N . LEU A 1 93 ? 3.348 7.09 2.553 1 93.94 93 LEU A N 1
ATOM 732 C CA . LEU A 1 93 ? 4.559 7.895 2.672 1 93.94 93 LEU A CA 1
ATOM 733 C C . LEU A 1 93 ? 4.902 8.562 1.344 1 93.94 93 LEU A C 1
ATOM 735 O O . LEU A 1 93 ? 5.453 7.918 0.448 1 93.94 93 LEU A O 1
ATOM 739 N N . ASN A 1 94 ? 4.613 9.812 1.24 1 90 94 ASN A N 1
ATOM 740 C CA . ASN A 1 94 ? 4.777 10.531 -0.017 1 90 94 ASN A CA 1
ATOM 741 C C . ASN A 1 94 ? 6.191 11.086 -0.163 1 90 94 ASN A C 1
ATOM 743 O O . ASN A 1 94 ? 6.738 11.125 -1.267 1 90 94 ASN A O 1
ATOM 747 N N . GLU A 1 95 ? 6.746 11.562 0.927 1 86.19 95 GLU A N 1
ATOM 748 C CA . GLU A 1 95 ? 8.117 12.062 0.974 1 86.19 95 GLU A CA 1
ATOM 749 C C . GLU A 1 95 ? 8.789 11.703 2.295 1 86.19 95 GLU A C 1
ATOM 751 O O . GLU A 1 95 ? 8.156 11.734 3.35 1 86.19 95 GLU A O 1
ATOM 756 N N . ILE A 1 96 ? 10.039 11.367 2.215 1 88.81 96 ILE A N 1
ATOM 757 C CA . ILE A 1 96 ? 10.805 11.062 3.42 1 88.81 96 ILE A CA 1
ATOM 758 C C . ILE A 1 96 ? 12.133 11.812 3.393 1 88.81 96 ILE A C 1
ATOM 760 O O . ILE A 1 96 ? 12.891 11.711 2.426 1 88.81 96 ILE A O 1
ATOM 764 N N . ARG A 1 97 ? 12.336 12.57 4.391 1 83.88 97 ARG A N 1
ATOM 765 C CA . ARG A 1 97 ? 13.578 13.289 4.648 1 83.88 97 ARG A CA 1
ATOM 766 C C . ARG A 1 97 ? 14.086 13.023 6.062 1 83.88 97 ARG A C 1
ATOM 768 O O . ARG A 1 97 ? 13.367 12.445 6.883 1 83.88 97 ARG A O 1
ATOM 775 N N . PRO A 1 98 ? 15.32 13.312 6.391 1 83.75 98 PRO A N 1
ATOM 776 C CA . PRO A 1 98 ? 15.891 13.008 7.703 1 83.75 98 PRO A CA 1
ATOM 777 C C . PRO A 1 98 ? 15.055 13.57 8.852 1 83.75 98 PRO A C 1
ATOM 779 O O . PRO A 1 98 ? 14.922 12.93 9.898 1 83.75 98 PRO A O 1
ATOM 782 N N . GLU A 1 99 ? 14.43 14.719 8.734 1 87.5 99 GLU A N 1
ATOM 783 C CA . GLU A 1 99 ? 13.695 15.297 9.859 1 87.5 99 GLU A CA 1
ATOM 784 C C . GLU A 1 99 ? 12.242 15.578 9.492 1 87.5 99 GLU A C 1
ATOM 786 O O . GLU A 1 99 ? 11.555 16.328 10.188 1 87.5 99 GLU A O 1
ATOM 791 N N . ARG A 1 100 ? 11.875 15.008 8.391 1 87.44 100 ARG A N 1
ATOM 792 C CA . ARG A 1 100 ? 10.539 15.336 7.914 1 87.44 100 ARG A CA 1
ATOM 793 C C . ARG A 1 100 ? 9.977 14.203 7.055 1 87.44 100 ARG A C 1
ATOM 795 O O . ARG A 1 100 ? 10.688 13.617 6.242 1 87.44 100 ARG A O 1
ATOM 802 N N . VAL A 1 101 ? 8.719 13.961 7.312 1 92.94 101 VAL A N 1
ATOM 803 C CA . VAL A 1 101 ? 8.016 13.008 6.457 1 92.94 101 VAL A CA 1
ATOM 804 C C . VAL A 1 101 ? 6.66 13.586 6.051 1 92.94 101 VAL A C 1
ATOM 806 O O . VAL A 1 101 ? 5.98 14.219 6.859 1 92.94 101 VAL A O 1
ATOM 809 N N . VAL A 1 102 ? 6.32 13.414 4.801 1 91.19 102 VAL A N 1
ATOM 810 C CA . VAL A 1 102 ? 5 13.797 4.316 1 91.19 102 VAL A CA 1
ATOM 811 C C . VAL A 1 102 ? 4.117 12.555 4.188 1 91.19 102 VAL A C 1
ATOM 813 O O . VAL A 1 102 ? 4.465 11.609 3.482 1 91.19 102 VAL A O 1
ATOM 816 N N . ILE A 1 103 ? 2.984 12.617 4.871 1 95.25 103 ILE A N 1
ATOM 817 C CA . ILE A 1 103 ? 2.1 11.453 4.922 1 95.25 103 ILE A CA 1
ATOM 818 C C . ILE A 1 103 ? 0.742 11.82 4.324 1 95.25 103 ILE A C 1
ATOM 820 O O . ILE A 1 103 ? 0.127 12.812 4.715 1 95.25 103 ILE A O 1
ATOM 824 N N . GLY A 1 104 ? 0.338 11.039 3.328 1 94.31 104 GLY A N 1
ATOM 825 C CA . GLY A 1 104 ? -1.002 11.141 2.771 1 94.31 104 GLY A CA 1
ATOM 826 C C . GLY A 1 104 ? -1.955 10.094 3.322 1 94.31 104 GLY A C 1
ATOM 827 O O . GLY A 1 104 ? -1.558 8.953 3.578 1 94.31 104 GLY A O 1
ATOM 828 N N . ILE A 1 105 ? -3.273 10.539 3.439 1 94.75 105 ILE A N 1
ATOM 829 C CA . ILE A 1 105 ? -4.23 9.609 4.031 1 94.75 105 ILE A CA 1
ATOM 830 C C . ILE A 1 105 ? -5.645 9.961 3.578 1 94.75 105 ILE A C 1
ATOM 832 O O . ILE A 1 105 ? -6.082 11.109 3.732 1 94.75 105 ILE A O 1
ATOM 836 N N . PRO A 1 106 ? -6.316 9.023 2.932 1 93.69 106 PRO A N 1
ATOM 837 C CA . PRO A 1 106 ? -7.754 9.227 2.75 1 93.69 106 PRO A CA 1
ATOM 838 C C . PRO A 1 106 ? -8.523 9.219 4.07 1 93.69 106 PRO A C 1
ATOM 840 O O . PRO A 1 106 ? -8.258 8.383 4.938 1 93.69 106 PRO A O 1
ATOM 843 N N . LEU A 1 107 ? -9.438 10.164 4.223 1 93.06 107 LEU A N 1
ATOM 844 C CA . LEU A 1 107 ? -10.188 10.312 5.469 1 93.06 107 LEU A CA 1
ATOM 845 C C . LEU A 1 107 ? -11.68 10.453 5.195 1 93.06 107 LEU A C 1
ATOM 847 O O . LEU A 1 107 ? -12.078 10.93 4.129 1 93.06 107 LEU A O 1
ATOM 851 N N . GLY A 1 108 ? -12.406 10.023 6.199 1 90.12 108 GLY A N 1
ATOM 852 C CA . GLY A 1 108 ? -13.859 10.086 6.074 1 90.12 108 GLY A CA 1
ATOM 853 C C . GLY A 1 108 ? -14.406 11.492 6.168 1 90.12 108 GLY A C 1
ATOM 854 O O . GLY A 1 108 ? -15.328 11.859 5.441 1 90.12 108 GLY A O 1
ATOM 855 N N . ASP A 1 109 ? -13.906 12.172 7.156 1 81.12 109 ASP A N 1
ATOM 856 C CA . ASP A 1 109 ? -14.391 13.531 7.402 1 81.12 109 ASP A CA 1
ATOM 857 C C . ASP A 1 109 ? -13.352 14.344 8.172 1 81.12 109 ASP A C 1
ATOM 859 O O . ASP A 1 109 ? -12.227 13.891 8.375 1 81.12 109 ASP A O 1
ATOM 863 N N . ARG A 1 110 ? -13.812 15.477 8.508 1 73.5 110 ARG A N 1
ATOM 864 C CA . ARG A 1 110 ? -12.891 16.406 9.148 1 73.5 110 ARG A CA 1
ATOM 865 C C . ARG A 1 110 ? -12.562 15.977 10.57 1 73.5 110 ARG A C 1
ATOM 867 O O . ARG A 1 110 ? -11.477 16.266 11.086 1 73.5 110 ARG A O 1
ATOM 874 N N . THR A 1 111 ? -13.445 15.234 11.219 1 81.69 111 THR A N 1
ATOM 875 C CA . THR A 1 111 ? -13.164 14.719 12.555 1 81.69 111 THR A CA 1
ATOM 876 C C . THR A 1 111 ? -11.977 13.766 12.523 1 81.69 111 THR A C 1
ATOM 878 O O . THR A 1 111 ? -11.148 13.766 13.445 1 81.69 111 THR A O 1
ATOM 881 N N . GLU A 1 112 ? -11.875 13.008 11.445 1 89.62 112 GLU A N 1
ATOM 882 C CA . GLU A 1 112 ? -10.734 12.102 11.312 1 89.62 112 GLU A CA 1
ATOM 883 C C . GLU A 1 112 ? -9.438 12.867 11.094 1 89.62 112 GLU A C 1
ATOM 885 O O . GLU A 1 112 ? -8.359 12.398 11.461 1 89.62 112 GLU A O 1
ATOM 890 N N . VAL A 1 113 ? -9.523 14.062 10.484 1 83.69 113 VAL A N 1
ATOM 891 C CA . VAL A 1 113 ? -8.328 14.891 10.344 1 83.69 113 VAL A CA 1
ATOM 892 C C . VAL A 1 113 ? -7.758 15.219 11.719 1 83.69 113 VAL A C 1
ATOM 894 O O . VAL A 1 113 ? -6.555 15.062 11.953 1 83.69 113 VAL A O 1
ATOM 897 N N . GLN A 1 114 ? -8.625 15.523 12.578 1 81.5 114 GLN A N 1
ATOM 898 C CA . GLN A 1 114 ? -8.203 15.875 13.938 1 81.5 114 GLN A CA 1
ATOM 899 C C . GLN A 1 114 ? -7.633 14.656 14.664 1 81.5 114 GLN A C 1
ATOM 901 O O . GLN A 1 114 ? -6.625 14.766 15.367 1 81.5 114 GLN A O 1
ATOM 906 N N . ASP A 1 115 ? -8.305 13.586 14.461 1 89.88 115 ASP A N 1
ATOM 907 C CA . ASP A 1 115 ? -7.828 12.359 15.094 1 89.88 115 ASP A CA 1
ATOM 908 C C . ASP A 1 115 ? -6.414 12.016 14.633 1 89.88 115 ASP A C 1
ATOM 910 O O . ASP A 1 115 ? -5.547 11.703 15.445 1 89.88 115 ASP A O 1
ATOM 914 N N . VAL A 1 116 ? -6.184 12.164 13.344 1 92.88 116 VAL A N 1
ATOM 915 C CA . VAL A 1 116 ? -4.887 11.844 12.758 1 92.88 116 VAL A CA 1
ATOM 916 C C . VAL A 1 116 ? -3.83 12.812 13.281 1 92.88 116 VAL A C 1
ATOM 918 O O . VAL A 1 116 ? -2.732 12.398 13.656 1 92.88 116 VAL A O 1
ATOM 921 N N . VAL A 1 117 ? -4.184 14.055 13.336 1 88.5 117 VAL A N 1
ATOM 922 C CA . VAL A 1 117 ? -3.252 15.055 13.844 1 88.5 117 VAL A CA 1
ATOM 923 C C . VAL A 1 117 ? -2.889 14.727 15.289 1 88.5 117 VAL A C 1
ATOM 925 O O . VAL A 1 117 ? -1.716 14.766 15.672 1 88.5 117 VAL A O 1
ATOM 928 N N . GLY A 1 118 ? -3.92 14.398 16.078 1 89.06 118 GLY A N 1
ATOM 929 C CA . GLY A 1 118 ? -3.676 14.031 17.453 1 89.06 118 GLY A CA 1
ATOM 930 C C . GLY A 1 118 ? -2.725 12.859 17.594 1 89.06 118 GLY A C 1
ATOM 931 O O . GLY A 1 118 ? -1.815 12.891 18.438 1 89.06 118 GLY A O 1
ATOM 932 N N . ARG A 1 119 ? -2.895 11.859 16.828 1 93.38 119 ARG A N 1
ATOM 933 C CA . ARG A 1 119 ? -2.039 10.672 16.859 1 93.38 119 ARG A CA 1
ATOM 934 C C . ARG A 1 119 ? -0.611 11.023 16.438 1 93.38 119 ARG A C 1
ATOM 936 O O . ARG A 1 119 ? 0.347 10.602 17.094 1 93.38 119 ARG A O 1
ATOM 943 N N . LEU A 1 120 ? -0.483 11.852 15.398 1 93.06 120 LEU A N 1
ATOM 944 C CA . LEU A 1 120 ? 0.838 12.211 14.898 1 93.06 120 LEU A CA 1
ATOM 945 C C . LEU A 1 120 ? 1.578 13.094 15.898 1 93.06 120 LEU A C 1
ATOM 947 O O . LEU A 1 120 ? 2.799 12.992 16.047 1 93.06 120 LEU A O 1
ATOM 951 N N . ARG A 1 121 ? 0.908 13.883 16.625 1 88.62 121 ARG A N 1
ATOM 952 C CA . ARG A 1 121 ? 1.524 14.797 17.562 1 88.62 121 ARG A CA 1
ATOM 953 C C . ARG A 1 121 ? 2.15 14.047 18.734 1 88.62 121 ARG A C 1
ATOM 955 O O . ARG A 1 121 ? 3.035 14.562 19.422 1 88.62 121 ARG A O 1
ATOM 962 N N . SER A 1 122 ? 1.724 12.891 18.953 1 91.31 122 SER A N 1
ATOM 963 C CA . SER A 1 122 ? 2.277 12.109 20.047 1 91.31 122 SER A CA 1
ATOM 964 C C . SER A 1 122 ? 3.699 11.648 19.75 1 91.31 122 SER A C 1
ATOM 966 O O . SER A 1 122 ? 4.445 11.273 20.656 1 91.31 122 SER A O 1
ATOM 968 N N . VAL A 1 123 ? 4.129 11.719 18.5 1 91.75 123 VAL A N 1
ATOM 969 C CA . VAL A 1 123 ? 5.441 11.18 18.156 1 91.75 123 VAL A CA 1
ATOM 970 C C . VAL A 1 123 ? 6.219 12.203 17.328 1 91.75 123 VAL A C 1
ATOM 972 O O . VAL A 1 123 ? 7.34 11.93 16.891 1 91.75 123 VAL A O 1
ATOM 975 N N . ALA A 1 124 ? 5.625 13.328 17.078 1 91.31 124 ALA A N 1
ATOM 976 C CA . ALA A 1 124 ? 6.238 14.32 16.203 1 91.31 124 ALA A CA 1
ATOM 977 C C . ALA A 1 124 ? 6.52 15.617 16.938 1 91.31 124 ALA A C 1
ATOM 979 O O . ALA A 1 124 ? 5.852 15.93 17.938 1 91.31 124 ALA A O 1
ATOM 980 N N . GLU A 1 125 ? 7.539 16.312 16.453 1 87.44 125 GLU A N 1
ATOM 981 C CA . GLU A 1 125 ? 7.793 17.656 16.969 1 87.44 125 GLU A CA 1
ATOM 982 C C . GLU A 1 125 ? 6.711 18.641 16.531 1 87.44 125 GLU A C 1
ATOM 984 O O . GLU A 1 125 ? 6.285 19.5 17.297 1 87.44 125 GLU A O 1
ATOM 989 N N . SER A 1 126 ? 6.348 18.453 15.289 1 84.62 126 SER A N 1
ATOM 990 C CA . SER A 1 126 ? 5.273 19.281 14.75 1 84.62 126 SER A CA 1
ATOM 991 C C . SER A 1 126 ? 4.559 18.562 13.602 1 84.62 126 SER A C 1
ATOM 993 O O . SER A 1 126 ? 5.129 17.688 12.953 1 84.62 126 SER A O 1
ATOM 995 N N . VAL A 1 127 ? 3.281 18.844 13.469 1 88.31 127 VAL A N 1
ATOM 996 C CA . VAL A 1 127 ? 2.445 18.312 12.391 1 88.31 127 VAL A CA 1
ATOM 997 C C . VAL A 1 127 ? 1.741 19.469 11.672 1 88.31 127 VAL A C 1
ATOM 999 O O . VAL A 1 127 ? 1.112 20.312 12.312 1 88.31 127 VAL A O 1
ATOM 1002 N N . THR A 1 128 ? 1.958 19.484 10.344 1 78.88 128 THR A N 1
ATOM 1003 C CA . THR A 1 128 ? 1.296 20.516 9.539 1 78.88 128 THR A CA 1
ATOM 1004 C C . THR A 1 128 ? 0.478 19.875 8.422 1 78.88 128 THR A C 1
ATOM 1006 O O . THR A 1 128 ? 0.934 18.938 7.77 1 78.88 128 THR A O 1
ATOM 1009 N N . LEU A 1 129 ? -0.768 20.312 8.242 1 81.19 129 LEU A N 1
ATOM 1010 C CA . LEU A 1 129 ? -1.588 19.891 7.113 1 81.19 129 LEU A CA 1
ATOM 1011 C C . LEU A 1 129 ? -1.128 20.562 5.824 1 81.19 129 LEU A C 1
ATOM 1013 O O . LEU A 1 129 ? -1.276 21.766 5.664 1 81.19 129 LEU A O 1
ATOM 1017 N N . ARG A 1 130 ? -0.568 19.875 4.93 1 74.06 130 ARG A N 1
ATOM 1018 C CA . ARG A 1 130 ? -0.009 20.406 3.686 1 74.06 130 ARG A CA 1
ATOM 1019 C C . ARG A 1 130 ? -1.088 20.531 2.615 1 74.06 130 ARG A C 1
ATOM 1021 O O . ARG A 1 130 ? -1.041 21.453 1.793 1 74.06 130 ARG A O 1
ATOM 1028 N N . LYS A 1 131 ? -1.934 19.562 2.529 1 76.75 131 LYS A N 1
ATOM 1029 C CA . LYS A 1 131 ? -2.938 19.469 1.474 1 76.75 131 LYS A CA 1
ATOM 1030 C C . LYS A 1 131 ? -4.199 18.781 1.978 1 76.75 131 LYS A C 1
ATOM 1032 O O . LYS A 1 131 ? -4.121 17.781 2.711 1 76.75 131 LYS A O 1
ATOM 1037 N N . LEU A 1 132 ? -5.398 19.266 1.694 1 77.31 132 LEU A N 1
ATOM 1038 C CA . LEU A 1 132 ? -6.691 18.625 1.933 1 77.31 132 LEU A CA 1
ATOM 1039 C C . LEU A 1 132 ? -7.57 18.703 0.688 1 77.31 132 LEU A C 1
ATOM 1041 O O . LEU A 1 132 ? -7.902 19.797 0.219 1 77.31 132 LEU A O 1
ATOM 1045 N N . VAL A 1 133 ? -7.805 17.547 0.164 1 74.81 133 VAL A N 1
ATOM 1046 C CA . VAL A 1 133 ? -8.547 17.484 -1.091 1 74.81 133 VAL A CA 1
ATOM 1047 C C . VAL A 1 133 ? -9.867 16.75 -0.874 1 74.81 133 VAL A C 1
ATOM 1049 O O . VAL A 1 133 ? -9.906 15.727 -0.179 1 74.81 133 VAL A O 1
ATOM 1052 N N . GLN A 1 134 ? -10.961 17.281 -1.366 1 74.06 134 GLN A N 1
ATOM 1053 C CA . GLN A 1 134 ? -12.227 16.562 -1.405 1 74.06 134 GLN A CA 1
ATOM 1054 C C . GLN A 1 134 ? -12.203 15.477 -2.48 1 74.06 134 GLN A C 1
ATOM 1056 O O . GLN A 1 134 ? -11.844 15.734 -3.629 1 74.06 134 GLN A O 1
ATOM 1061 N N . LEU A 1 135 ? -12.422 14.164 -2.021 1 73.06 135 LEU A N 1
ATOM 1062 C CA . LEU A 1 135 ? -12.438 13.047 -2.957 1 73.06 135 LEU A CA 1
ATOM 1063 C C . LEU A 1 135 ? -13.82 12.875 -3.576 1 73.06 135 LEU A C 1
ATOM 1065 O O . LEU A 1 135 ? -14.836 13.164 -2.934 1 73.06 135 LEU A O 1
ATOM 1069 N N . GLY A 1 136 ? -13.898 11.914 -4.816 1 57.62 136 GLY A N 1
ATOM 1070 C CA . GLY A 1 136 ? -15.148 11.617 -5.492 1 57.62 136 GLY A CA 1
ATOM 1071 C C . GLY A 1 136 ? -15.383 12.477 -6.719 1 57.62 136 GLY A C 1
ATOM 1072 O O . GLY A 1 136 ? -15.859 11.984 -7.746 1 57.62 136 GLY A O 1
ATOM 1073 N N . THR A 1 137 ? -15.648 13.766 -6.504 1 46.09 137 THR A N 1
ATOM 1074 C CA . THR A 1 137 ? -16.266 14.539 -7.578 1 46.09 137 THR A CA 1
ATOM 1075 C C . THR A 1 137 ? -15.305 14.68 -8.758 1 46.09 137 THR A C 1
ATOM 1077 O O . THR A 1 137 ? -14.086 14.562 -8.594 1 46.09 137 THR A O 1
ATOM 1080 N N . ASP A 1 138 ? -15.805 14.523 -10.062 1 41.78 138 ASP A N 1
ATOM 1081 C CA . ASP A 1 138 ? -15.109 14.812 -11.32 1 41.78 138 ASP A CA 1
ATOM 1082 C C . ASP A 1 138 ? -13.859 15.641 -11.07 1 41.78 138 ASP A C 1
ATOM 1084 O O . ASP A 1 138 ? -12.852 15.484 -11.766 1 41.78 138 ASP A O 1
ATOM 1088 N N . SER A 1 139 ? -14.07 16.875 -10.68 1 36.94 139 SER A N 1
ATOM 1089 C CA . SER A 1 139 ? -13.039 17.906 -10.688 1 36.94 139 SER A CA 1
ATOM 1090 C C . SER A 1 139 ? -11.992 17.641 -9.617 1 36.94 139 SER A C 1
ATOM 1092 O O . SER A 1 139 ? -12.18 18.016 -8.453 1 36.94 139 SER A O 1
ATOM 1094 N N . SER A 1 140 ? -11.672 16.484 -9.492 1 37 140 SER A N 1
ATOM 1095 C CA . SER A 1 140 ? -10.672 16.234 -8.453 1 37 140 SER A CA 1
ATOM 1096 C C . SER A 1 140 ? -9.656 17.359 -8.383 1 37 140 SER A C 1
ATOM 1098 O O . SER A 1 140 ? -8.688 17.375 -9.141 1 37 140 SER A O 1
ATOM 1100 N N . ALA A 1 141 ? -10.133 18.594 -8.484 1 32.03 141 ALA A N 1
ATOM 1101 C CA . ALA A 1 141 ? -9.219 19.703 -8.227 1 32.03 141 ALA A CA 1
ATOM 1102 C C . ALA A 1 141 ? -8.375 19.453 -6.98 1 32.03 141 ALA A C 1
ATOM 1104 O O . ALA A 1 141 ? -8.914 19.25 -5.891 1 32.03 141 ALA A O 1
ATOM 1105 N N . GLU A 1 142 ? -7.398 18.625 -7.234 1 32.69 142 GLU A N 1
ATOM 1106 C CA . GLU A 1 142 ? -6.359 18.5 -6.219 1 32.69 142 GLU A CA 1
ATOM 1107 C C . GLU A 1 142 ? -6.105 19.828 -5.52 1 32.69 142 GLU A C 1
ATOM 1109 O O . GLU A 1 142 ? -5.801 20.828 -6.172 1 32.69 142 GLU A O 1
ATOM 1114 N N . THR A 1 143 ? -7.043 20.359 -4.809 1 31.66 143 THR A N 1
ATOM 1115 C CA . THR A 1 143 ? -6.676 21.562 -4.066 1 31.66 143 THR A CA 1
ATOM 1116 C C . THR A 1 143 ? -5.562 21.266 -3.068 1 31.66 143 THR A C 1
ATOM 1118 O O . THR A 1 143 ? -5.727 20.422 -2.182 1 31.66 143 THR A O 1
ATOM 1121 N N . THR A 1 144 ? -4.418 21.062 -3.609 1 33.47 144 THR A N 1
ATOM 1122 C CA . THR A 1 144 ? -3.252 20.969 -2.736 1 33.47 144 THR A CA 1
ATOM 1123 C C . THR A 1 144 ? -3.244 22.109 -1.729 1 33.47 144 THR A C 1
ATOM 1125 O O . THR A 1 144 ? -3.266 23.281 -2.115 1 33.47 144 THR A O 1
ATOM 1128 N N . MET A 1 145 ? -3.934 22.016 -0.729 1 32.88 145 MET A N 1
ATOM 1129 C CA . MET A 1 145 ? -3.855 23.062 0.281 1 32.88 145 MET A CA 1
ATOM 1130 C C . MET A 1 145 ? -2.545 22.984 1.054 1 32.88 145 MET A C 1
ATOM 1132 O O . MET A 1 145 ? -2.16 21.906 1.519 1 32.88 145 MET A O 1
ATOM 1136 N N . ASP A 1 146 ? -1.596 23.578 0.579 1 34.84 146 ASP A N 1
ATOM 1137 C CA . ASP A 1 146 ? -0.373 23.719 1.364 1 34.84 146 ASP A CA 1
ATOM 1138 C C . ASP A 1 146 ? -0.634 24.5 2.652 1 34.84 146 ASP A C 1
ATOM 1140 O O . ASP A 1 146 ? -0.835 25.719 2.621 1 34.84 146 ASP A O 1
ATOM 1144 N N . LEU A 1 147 ? -1.087 23.859 3.605 1 41.03 147 LEU A N 1
ATOM 1145 C CA . LEU A 1 147 ? -1.336 24.531 4.879 1 41.03 147 LEU A CA 1
ATOM 1146 C C . LEU A 1 147 ? -0.04 25.078 5.465 1 41.03 147 LEU A C 1
ATOM 1148 O O . LEU A 1 147 ? -0.054 25.703 6.523 1 41.03 147 LEU A O 1
ATOM 1152 N N . THR A 1 148 ? 1.104 24.781 4.848 1 42.47 148 THR A N 1
ATOM 1153 C CA . THR A 1 148 ? 2.348 25.375 5.328 1 42.47 148 THR A CA 1
ATOM 1154 C C . THR A 1 148 ? 2.311 26.891 5.184 1 42.47 148 THR A C 1
ATOM 1156 O O . THR A 1 148 ? 3.131 27.594 5.777 1 42.47 148 THR A O 1
ATOM 1159 N N . ASP A 1 149 ? 1.307 27.359 4.496 1 51.16 149 ASP A N 1
ATOM 1160 C CA . ASP A 1 149 ? 1.277 28.797 4.254 1 51.16 149 ASP A CA 1
ATOM 1161 C C . ASP A 1 149 ? 0.592 29.547 5.402 1 51.16 149 ASP A C 1
ATOM 1163 O O . ASP A 1 149 ? 0.508 30.766 5.395 1 51.16 149 ASP A O 1
ATOM 1167 N N . LEU A 1 150 ? 0.252 28.781 6.395 1 59.62 150 LEU A N 1
ATOM 1168 C CA . LEU A 1 150 ? -0.31 29.469 7.555 1 59.62 150 LEU A CA 1
ATOM 1169 C C . LEU A 1 150 ? 0.778 29.797 8.57 1 59.62 150 LEU A C 1
ATOM 1171 O O . LEU A 1 150 ? 1.676 28.984 8.812 1 59.62 150 LEU A O 1
ATOM 1175 N N . THR A 1 151 ? 0.853 31.047 8.992 1 65.56 151 THR A N 1
ATOM 1176 C CA . THR A 1 151 ? 1.746 31.375 10.094 1 65.56 151 THR A CA 1
ATOM 1177 C C . THR A 1 151 ? 1.438 30.531 11.32 1 65.56 151 THR A C 1
ATOM 1179 O O . THR A 1 151 ? 0.36 29.938 11.422 1 65.56 151 THR A O 1
ATOM 1182 N N . ASP A 1 152 ? 2.316 30.5 12.227 1 70.38 152 ASP A N 1
ATOM 1183 C CA . ASP A 1 152 ? 2.137 29.766 13.477 1 70.38 152 ASP A CA 1
ATOM 1184 C C . ASP A 1 152 ? 0.868 30.219 14.195 1 70.38 152 ASP A C 1
ATOM 1186 O O . ASP A 1 152 ? 0.117 29.391 14.719 1 70.38 152 ASP A O 1
ATOM 1190 N N . LYS A 1 153 ? 0.674 31.516 14.211 1 80.44 153 LYS A N 1
ATOM 1191 C CA . LYS A 1 153 ? -0.478 32.094 14.914 1 80.44 153 LYS A CA 1
ATOM 1192 C C . LYS A 1 153 ? -1.782 31.703 14.219 1 80.44 153 LYS A C 1
ATOM 1194 O O . LYS A 1 153 ? -2.777 31.391 14.875 1 80.44 153 LYS A O 1
ATOM 1199 N N . GLN A 1 154 ? -1.739 31.656 12.867 1 76.69 154 GLN A N 1
ATOM 1200 C CA . GLN A 1 154 ? -2.904 31.25 12.086 1 76.69 154 GLN A CA 1
ATOM 1201 C C . GLN A 1 154 ? -3.229 29.781 12.312 1 76.69 154 GLN A C 1
ATOM 1203 O O . GLN A 1 154 ? -4.387 29.422 12.547 1 76.69 154 GLN A O 1
ATOM 1208 N N . ARG A 1 155 ? -2.207 29.062 12.352 1 69.06 155 ARG A N 1
ATOM 1209 C CA . ARG A 1 155 ? -2.35 27.625 12.531 1 69.06 155 ARG A CA 1
ATOM 1210 C C . ARG A 1 155 ? -2.914 27.312 13.914 1 69.06 155 ARG A C 1
ATOM 1212 O O . ARG A 1 155 ? -3.816 26.484 14.047 1 69.06 155 ARG A O 1
ATOM 1219 N N . GLU A 1 156 ? -2.357 27.859 14.859 1 76.81 156 GLU A N 1
ATOM 1220 C CA . GLU A 1 156 ? -2.834 27.688 16.234 1 76.81 156 GLU A CA 1
ATOM 1221 C C . GLU A 1 156 ? -4.309 28.047 16.344 1 76.81 156 GLU A C 1
ATOM 1223 O O . GLU A 1 156 ? -5.09 27.312 16.953 1 76.81 156 GLU A O 1
ATOM 1228 N N . THR A 1 157 ? -4.672 29.172 15.812 1 84.5 157 THR A N 1
ATOM 1229 C CA . THR A 1 157 ? -6.031 29.688 15.922 1 84.5 157 THR A CA 1
ATOM 1230 C C . THR A 1 157 ? -7.016 28.766 15.203 1 84.5 157 THR A C 1
ATOM 1232 O O . THR A 1 157 ? -8.078 28.453 15.734 1 84.5 157 THR A O 1
ATOM 1235 N N . VAL A 1 158 ? -6.625 28.266 14.008 1 76.06 158 VAL A N 1
ATOM 1236 C CA . VAL A 1 158 ? -7.512 27.406 13.219 1 76.06 158 VAL A CA 1
ATOM 1237 C C . VAL A 1 158 ? -7.672 26.047 13.898 1 76.06 158 VAL A C 1
ATOM 1239 O O . VAL A 1 158 ? -8.773 25.5 13.961 1 76.06 158 VAL A O 1
ATOM 1242 N N . THR A 1 159 ? -6.59 25.641 14.414 1 70.81 159 THR A N 1
ATOM 1243 C CA . THR A 1 159 ? -6.605 24.359 15.109 1 70.81 159 THR A CA 1
ATOM 1244 C C . THR A 1 159 ? -7.566 24.406 16.297 1 70.81 159 THR A C 1
ATOM 1246 O O . THR A 1 159 ? -8.391 23.5 16.469 1 70.81 159 THR A O 1
ATOM 1249 N N . LEU A 1 160 ? -7.426 25.438 17.078 1 79.31 160 LEU A N 1
ATOM 1250 C CA . LEU A 1 160 ? -8.32 25.609 18.219 1 79.31 160 LEU A CA 1
ATOM 1251 C C . LEU A 1 160 ? -9.766 25.75 17.766 1 79.31 160 LEU A C 1
ATOM 1253 O O . LEU A 1 160 ? -10.672 25.172 18.359 1 79.31 160 LEU A O 1
ATOM 1257 N N . ALA A 1 161 ? -10 26.453 16.734 1 81.69 161 ALA A N 1
ATOM 1258 C CA . ALA A 1 161 ? -11.344 26.672 16.203 1 81.69 161 ALA A CA 1
ATOM 1259 C C . ALA A 1 161 ? -11.992 25.359 15.797 1 81.69 161 ALA A C 1
ATOM 1261 O O . ALA A 1 161 ? -13.172 25.125 16.078 1 81.69 161 ALA A O 1
ATOM 1262 N N . ILE A 1 162 ? -11.164 24.578 15.172 1 69.19 162 ILE A N 1
ATOM 1263 C CA . ILE A 1 162 ? -11.664 23.266 14.742 1 69.19 162 ILE A CA 1
ATOM 1264 C C . ILE A 1 162 ? -11.984 22.422 15.969 1 69.19 162 ILE A C 1
ATOM 1266 O O . ILE A 1 162 ? -13.07 21.828 16.047 1 69.19 162 ILE A O 1
ATOM 1270 N N . THR A 1 163 ? -11.078 22.391 16.875 1 73.38 163 THR A N 1
ATOM 1271 C CA . THR A 1 163 ? -11.195 21.562 18.078 1 73.38 163 THR A CA 1
ATOM 1272 C C . THR A 1 163 ? -12.414 21.969 18.891 1 73.38 163 THR A C 1
ATOM 1274 O O . THR A 1 163 ? -13.102 21.125 19.469 1 73.38 163 THR A O 1
ATOM 1277 N N . ARG A 1 164 ? -12.68 23.25 18.906 1 78.19 164 ARG A N 1
ATOM 1278 C CA . ARG A 1 164 ? -13.758 23.781 19.719 1 78.19 164 ARG A CA 1
ATOM 1279 C C . ARG A 1 164 ? -15.07 23.812 18.953 1 78.19 164 ARG A C 1
ATOM 1281 O O . ARG A 1 164 ? -16.094 24.281 19.469 1 78.19 164 ARG A O 1
ATOM 1288 N N . GLY A 1 165 ? -14.906 23.281 17.641 1 71.38 165 GLY A N 1
ATOM 1289 C CA . GLY A 1 165 ? -16.125 23.109 16.875 1 71.38 165 GLY A CA 1
ATOM 1290 C C . GLY A 1 165 ? -16.594 24.375 16.203 1 71.38 165 GLY A C 1
ATOM 1291 O O . GLY A 1 165 ? -17.797 24.578 16.016 1 71.38 165 GLY A O 1
ATOM 1292 N N . TYR A 1 166 ? -15.773 25.312 15.969 1 80.56 166 TYR A N 1
ATOM 1293 C CA . TYR A 1 166 ? -16.109 26.547 15.289 1 80.56 166 TYR A CA 1
ATOM 1294 C C . TYR A 1 166 ? -16.688 26.281 13.906 1 80.56 166 TYR A C 1
ATOM 1296 O O . TYR A 1 166 ? -17.578 27 13.445 1 80.56 166 TYR A O 1
ATOM 1304 N N . TYR A 1 167 ? -16.25 25.281 13.359 1 68.94 167 TYR A N 1
ATOM 1305 C CA . TYR A 1 167 ? -16.641 24.984 11.984 1 68.94 167 TYR A CA 1
ATOM 1306 C C . TYR A 1 167 ? -17.75 23.938 11.945 1 68.94 167 TYR A C 1
ATOM 1308 O O . TYR A 1 167 ? -18.125 23.469 10.875 1 68.94 167 TYR A O 1
ATOM 1316 N N . ARG A 1 168 ? -18.234 23.609 13.039 1 59.91 168 ARG A N 1
ATOM 1317 C CA . ARG A 1 168 ? -19.328 22.656 13.102 1 59.91 168 ARG A CA 1
ATOM 1318 C C . ARG A 1 168 ? -20.672 23.328 12.844 1 59.91 168 ARG A C 1
ATOM 1320 O O . ARG A 1 168 ? -20.781 24.547 13 1 59.91 168 ARG A O 1
ATOM 1327 N N . GLN A 1 169 ? -21.672 22.547 12.32 1 54.69 169 GLN A N 1
ATOM 1328 C CA . GLN A 1 169 ? -23.062 22.938 12.203 1 54.69 169 GLN A CA 1
ATOM 1329 C C . GLN A 1 169 ? -23.969 22.016 13.008 1 54.69 169 GLN A C 1
ATOM 1331 O O . GLN A 1 169 ? -24.109 20.828 12.68 1 54.69 169 GLN A O 1
ATOM 1336 N N . PRO A 1 170 ? -24.469 22.609 14.094 1 68.06 170 PRO A N 1
ATOM 1337 C CA . PRO A 1 170 ? -24.422 24 14.555 1 68.06 170 PRO A CA 1
ATOM 1338 C C . PRO A 1 170 ? -23.062 24.375 15.156 1 68.06 170 PRO A C 1
ATOM 1340 O O . PRO A 1 170 ? -22.297 23.5 15.562 1 68.06 170 PRO A O 1
ATOM 1343 N N . ARG A 1 171 ? -22.672 25.688 15.039 1 68.06 171 ARG A N 1
ATOM 1344 C CA . ARG A 1 171 ? -21.422 26.203 15.578 1 68.06 171 ARG A CA 1
ATOM 1345 C C . ARG A 1 171 ? -21.328 25.938 17.078 1 68.06 171 ARG A C 1
ATOM 1347 O O . ARG A 1 171 ? -22.25 26.234 17.828 1 68.06 171 ARG A O 1
ATOM 1354 N N . HIS A 1 172 ? -20.188 25.359 17.547 1 76.25 172 HIS A N 1
ATOM 1355 C CA . HIS A 1 172 ? -20 24.969 18.938 1 76.25 172 HIS A CA 1
ATOM 1356 C C . HIS A 1 172 ? -19.078 25.953 19.656 1 76.25 172 HIS A C 1
ATOM 1358 O O . HIS A 1 172 ? -18.938 25.891 20.891 1 76.25 172 HIS A O 1
ATOM 1364 N N . ALA A 1 173 ? -18.438 26.75 19.031 1 82.94 173 ALA A N 1
ATOM 1365 C CA . ALA A 1 173 ? -17.562 27.781 19.594 1 82.94 173 ALA A CA 1
ATOM 1366 C C . ALA A 1 173 ? -17.656 29.078 18.797 1 82.94 173 ALA A C 1
ATOM 1368 O O . ALA A 1 173 ? -17.734 29.047 17.578 1 82.94 173 ALA A O 1
ATOM 1369 N N . SER A 1 174 ? -17.734 30.172 19.547 1 86.81 174 SER A N 1
ATOM 1370 C CA . SER A 1 174 ? -17.734 31.484 18.906 1 86.81 174 SER A CA 1
ATOM 1371 C C . SER A 1 174 ? -16.328 32.062 18.828 1 86.81 174 SER A C 1
ATOM 1373 O O . SER A 1 174 ? -15.391 31.531 19.438 1 86.81 174 SER A O 1
ATOM 1375 N N . VAL A 1 175 ? -16.219 33.094 18.031 1 86.19 175 VAL A N 1
ATOM 1376 C CA . VAL A 1 175 ? -14.961 33.812 17.938 1 86.19 175 VAL A CA 1
ATOM 1377 C C . VAL A 1 175 ? -14.523 34.281 19.328 1 86.19 175 VAL A C 1
ATOM 1379 O O . VAL A 1 175 ? -13.344 34.219 19.656 1 86.19 175 VAL A O 1
ATOM 1382 N N . ASP A 1 176 ? -15.523 34.656 20.125 1 90.5 176 ASP A N 1
ATOM 1383 C CA . ASP A 1 176 ? -15.242 35.125 21.484 1 90.5 176 ASP A CA 1
ATOM 1384 C C . ASP A 1 176 ? -14.719 33.969 22.359 1 90.5 176 ASP A C 1
ATOM 1386 O O . ASP A 1 176 ? -13.812 34.156 23.172 1 90.5 176 ASP A O 1
ATOM 1390 N N . ASP A 1 177 ? -15.289 32.812 22.188 1 90.75 177 ASP A N 1
ATOM 1391 C CA . ASP A 1 177 ? -14.836 31.625 22.922 1 90.75 177 ASP A CA 1
ATOM 1392 C C . ASP A 1 177 ? -13.375 31.312 22.625 1 90.75 177 ASP A C 1
ATOM 1394 O O . ASP A 1 177 ? -12.594 31.016 23.531 1 90.75 177 ASP A O 1
ATOM 1398 N N . ILE A 1 178 ? -13.062 31.422 21.375 1 90.19 178 ILE A N 1
ATOM 1399 C CA . ILE A 1 178 ? -11.711 31.125 20.922 1 90.19 178 ILE A CA 1
ATOM 1400 C C . ILE A 1 178 ? -10.758 32.219 21.422 1 90.19 178 ILE A C 1
ATOM 1402 O O . ILE A 1 178 ? -9.641 31.922 21.844 1 90.19 178 ILE A O 1
ATOM 1406 N N . ALA A 1 179 ? -11.195 33.438 21.422 1 92.56 179 ALA A N 1
ATOM 1407 C CA . ALA A 1 179 ? -10.414 34.562 21.891 1 92.56 179 ALA A CA 1
ATOM 1408 C C . ALA A 1 179 ? -10.062 34.438 23.375 1 92.56 179 ALA A C 1
ATOM 1410 O O . ALA A 1 179 ? -8.922 34.656 23.766 1 92.56 179 ALA A O 1
ATOM 1411 N N . ASP A 1 180 ? -11.031 34.062 24.125 1 91.88 180 ASP A N 1
ATOM 1412 C CA . ASP A 1 180 ? -10.836 33.875 25.562 1 91.88 180 ASP A CA 1
ATOM 1413 C C . ASP A 1 180 ? -9.789 32.812 25.828 1 91.88 180 ASP A C 1
ATOM 1415 O O . ASP A 1 180 ? -8.953 32.969 26.734 1 91.88 180 ASP A O 1
ATOM 1419 N N . GLU A 1 181 ? -9.906 31.797 25 1 89 181 GLU A N 1
ATOM 1420 C CA . GLU A 1 181 ? -9.008 30.672 25.234 1 89 181 GLU A CA 1
ATOM 1421 C C . GLU A 1 181 ? -7.578 31 24.812 1 89 181 GLU A C 1
ATOM 1423 O O . GLU A 1 181 ? -6.617 30.578 25.453 1 89 181 GLU A O 1
ATOM 1428 N N . LEU A 1 182 ? -7.414 31.703 23.828 1 89.94 182 LEU A N 1
ATOM 1429 C CA . LEU A 1 182 ? -6.102 32.062 23.312 1 89.94 182 LEU A CA 1
ATOM 1430 C C . LEU A 1 182 ? -5.59 33.344 24 1 89.94 182 LEU A C 1
ATOM 1432 O O . LEU A 1 182 ? -4.441 33.75 23.797 1 89.94 182 LEU A O 1
ATOM 1436 N N . ASP A 1 183 ? -6.41 34 24.844 1 92.75 183 ASP A N 1
ATOM 1437 C CA . ASP A 1 183 ? -6.102 35.219 25.531 1 92.75 183 ASP A CA 1
ATOM 1438 C C . ASP A 1 183 ? -5.688 36.312 24.531 1 92.75 183 ASP A C 1
ATOM 1440 O O . ASP A 1 183 ? -4.637 36.938 24.703 1 92.75 183 ASP A O 1
ATOM 1444 N N . ILE A 1 184 ? -6.465 36.469 23.453 1 93.56 184 ILE A N 1
ATOM 1445 C CA . ILE A 1 184 ? -6.336 37.531 22.453 1 93.56 184 ILE A CA 1
ATOM 1446 C C . ILE A 1 184 ? -7.715 38.125 22.156 1 93.56 184 ILE A C 1
ATOM 1448 O O . ILE A 1 184 ? -8.727 37.625 22.641 1 93.56 184 ILE A O 1
ATOM 1452 N N . SER A 1 185 ? -7.711 39.188 21.453 1 92.12 185 SER A N 1
ATOM 1453 C CA . SER A 1 185 ? -8.977 39.844 21.156 1 92.12 185 SER A CA 1
ATOM 1454 C C . SER A 1 185 ? -9.773 39.031 20.125 1 92.12 185 SER A C 1
ATOM 1456 O O . SER A 1 185 ? -9.195 38.312 19.297 1 92.12 185 SER A O 1
ATOM 1458 N N . ALA A 1 186 ? -11.094 39.188 20.234 1 90.06 186 ALA A N 1
ATOM 1459 C CA . ALA A 1 186 ? -11.969 38.594 19.234 1 90.06 186 ALA A CA 1
ATOM 1460 C C . ALA A 1 186 ? -11.609 39.062 17.828 1 90.06 186 ALA A C 1
ATOM 1462 O O . ALA A 1 186 ? -11.68 38.312 16.859 1 90.06 186 ALA A O 1
ATOM 1463 N N . ALA A 1 187 ? -11.195 40.281 17.734 1 85.06 187 ALA A N 1
ATOM 1464 C CA . ALA A 1 187 ? -10.773 40.844 16.453 1 85.06 187 ALA A CA 1
ATOM 1465 C C . ALA A 1 187 ? -9.539 40.125 15.914 1 85.06 187 ALA A C 1
ATOM 1467 O O . ALA A 1 187 ? -9.453 39.844 14.719 1 85.06 187 ALA A O 1
ATOM 1468 N N . ALA A 1 188 ? -8.578 39.812 16.75 1 89.25 188 ALA A N 1
ATOM 1469 C CA . ALA A 1 188 ? -7.375 39.094 16.359 1 89.25 188 ALA A CA 1
ATOM 1470 C C . ALA A 1 188 ? -7.719 37.656 15.906 1 89.25 188 ALA A C 1
ATOM 1472 O O . ALA A 1 188 ? -7.156 37.156 14.93 1 89.25 188 ALA A O 1
ATOM 1473 N N . VAL A 1 189 ? -8.641 37.031 16.609 1 88.88 189 VAL A N 1
ATOM 1474 C CA . VAL A 1 189 ? -9.086 35.688 16.234 1 88.88 189 VAL A CA 1
ATOM 1475 C C . VAL A 1 189 ? -9.742 35.75 14.852 1 88.88 189 VAL A C 1
ATOM 1477 O O . VAL A 1 189 ? -9.414 34.938 13.969 1 88.88 189 VAL A O 1
ATOM 1480 N N . SER A 1 190 ? -10.625 36.688 14.664 1 81.94 190 SER A N 1
ATOM 1481 C CA . SER A 1 190 ? -11.32 36.812 13.391 1 81.94 190 SER A CA 1
ATOM 1482 C C . SER A 1 190 ? -10.344 37.062 12.25 1 81.94 190 SER A C 1
ATOM 1484 O O . SER A 1 190 ? -10.477 36.5 11.164 1 81.94 190 SER A O 1
ATOM 1486 N N . GLN A 1 191 ? -9.391 37.875 12.516 1 81.94 191 GLN A N 1
ATOM 1487 C CA . GLN A 1 191 ? -8.375 38.188 11.516 1 81.94 191 GLN A CA 1
ATOM 1488 C C . GLN A 1 191 ? -7.559 36.938 11.164 1 81.94 191 GLN A C 1
ATOM 1490 O O . GLN A 1 191 ? -7.32 36.656 9.984 1 81.94 191 GLN A O 1
ATOM 1495 N N . ARG A 1 192 ? -7.121 36.219 12.125 1 82.5 192 ARG A N 1
ATOM 1496 C CA . ARG A 1 192 ? -6.328 35 11.906 1 82.5 192 ARG A CA 1
ATOM 1497 C C . ARG A 1 192 ? -7.137 33.938 11.164 1 82.5 192 ARG A C 1
ATOM 1499 O O . ARG A 1 192 ? -6.633 33.312 10.242 1 82.5 192 ARG A O 1
ATOM 1506 N N . LEU A 1 193 ? -8.344 33.781 11.617 1 79.88 193 LEU A N 1
ATOM 1507 C CA . LEU A 1 193 ? -9.211 32.812 10.945 1 79.88 193 LEU A CA 1
ATOM 1508 C C . LEU A 1 193 ? -9.492 33.219 9.508 1 79.88 193 LEU A C 1
ATOM 1510 O O . LEU A 1 193 ? -9.414 32.406 8.586 1 79.88 193 LEU A O 1
ATOM 1514 N N . GLY A 1 194 ? -9.844 34.5 9.352 1 77.38 194 GLY A N 1
ATOM 1515 C CA . GLY A 1 194 ? -10.086 35.031 8.016 1 77.38 194 GLY A CA 1
ATOM 1516 C C . GLY A 1 194 ? -8.898 34.875 7.086 1 77.38 194 GLY A C 1
ATOM 1517 O O . GLY A 1 194 ? -9.062 34.438 5.938 1 77.38 194 GLY A O 1
ATOM 1518 N N . ALA A 1 195 ? -7.742 35.188 7.602 1 74.25 195 ALA A N 1
ATOM 1519 C CA . ALA A 1 195 ? -6.527 35.062 6.805 1 74.25 195 ALA A CA 1
ATOM 1520 C C . ALA A 1 195 ? -6.266 33.594 6.449 1 74.25 195 ALA A C 1
ATOM 1522 O O . ALA A 1 195 ? -5.91 33.281 5.309 1 74.25 195 ALA A O 1
ATOM 1523 N N . ALA A 1 196 ? -6.445 32.844 7.445 1 71.12 196 ALA A N 1
ATOM 1524 C CA . ALA A 1 196 ? -6.238 31.422 7.227 1 71.12 196 ALA A CA 1
ATOM 1525 C C . ALA A 1 196 ? -7.25 30.859 6.227 1 71.12 196 ALA A C 1
ATOM 1527 O O . ALA A 1 196 ? -6.883 30.125 5.309 1 71.12 196 ALA A O 1
ATOM 1528 N N . GLU A 1 197 ? -8.453 31.156 6.422 1 63.5 197 GLU A N 1
ATOM 1529 C CA . GLU A 1 197 ? -9.523 30.703 5.539 1 63.5 197 GLU A CA 1
ATOM 1530 C C . GLU A 1 197 ? -9.312 31.203 4.113 1 63.5 197 GLU A C 1
ATOM 1532 O O . GLU A 1 197 ? -9.5 30.453 3.15 1 63.5 197 GLU A O 1
ATOM 1537 N N . SER A 1 198 ? -8.992 32.5 4.027 1 62.25 198 SER A N 1
ATOM 1538 C CA . SER A 1 198 ? -8.695 33.062 2.721 1 62.25 198 SER A CA 1
ATOM 1539 C C . SER A 1 198 ? -7.57 32.312 2.021 1 62.25 198 SER A C 1
ATOM 1541 O O . SER A 1 198 ? -7.684 31.969 0.842 1 62.25 198 SER A O 1
ATOM 1543 N N . LYS A 1 199 ? -6.613 32.062 2.713 1 59.72 199 LYS A N 1
ATOM 1544 C CA . LYS A 1 199 ? -5.48 31.359 2.141 1 59.72 199 LYS A CA 1
ATOM 1545 C C . LYS A 1 199 ? -5.887 29.953 1.705 1 59.72 199 LYS A C 1
ATOM 1547 O O . LYS A 1 199 ? -5.551 29.516 0.602 1 59.72 199 LYS A O 1
ATOM 1552 N N . VAL A 1 200 ? -6.629 29.359 2.58 1 57.56 200 VAL A N 1
ATOM 1553 C CA . VAL A 1 200 ? -7.074 28 2.316 1 57.56 200 VAL A CA 1
ATOM 1554 C C . VAL A 1 200 ? -8.031 27.984 1.124 1 57.56 200 VAL A C 1
ATOM 1556 O O . VAL A 1 200 ? -7.891 27.156 0.218 1 57.56 200 VAL A O 1
ATOM 1559 N N . MET A 1 201 ? -8.922 28.906 1.124 1 53.28 201 MET A N 1
ATOM 1560 C CA . MET A 1 201 ? -9.93 28.969 0.068 1 53.28 201 MET A CA 1
ATOM 1561 C C . MET A 1 201 ? -9.289 29.312 -1.274 1 53.28 201 MET A C 1
ATOM 1563 O O . MET A 1 201 ? -9.656 28.734 -2.303 1 53.28 201 MET A O 1
ATOM 1567 N N . ARG A 1 202 ? -8.406 30.219 -1.173 1 50.19 202 ARG A N 1
ATOM 1568 C CA . ARG A 1 202 ? -7.691 30.562 -2.395 1 50.19 202 ARG A CA 1
ATOM 1569 C C . ARG A 1 202 ? -6.926 29.375 -2.939 1 50.19 202 ARG A C 1
ATOM 1571 O O . ARG A 1 202 ? -6.93 29.109 -4.145 1 50.19 202 ARG A O 1
ATOM 1578 N N . GLN A 1 203 ? -6.332 28.859 -2.025 1 48.69 203 GLN A N 1
ATOM 1579 C CA . GLN A 1 203 ? -5.555 27.688 -2.443 1 48.69 203 GLN A CA 1
ATOM 1580 C C . GLN A 1 203 ? -6.453 26.609 -3.027 1 48.69 203 GLN A C 1
ATOM 1582 O O . GLN A 1 203 ? -6.098 25.969 -4.016 1 48.69 203 GLN A O 1
ATOM 1587 N N . VAL A 1 204 ? -7.492 26.453 -2.42 1 45.5 204 VAL A N 1
ATOM 1588 C CA . VAL A 1 204 ? -8.445 25.438 -2.857 1 45.5 204 VAL A CA 1
ATOM 1589 C C . VAL A 1 204 ? -9.062 25.844 -4.191 1 45.5 204 VAL A C 1
ATOM 1591 O O . VAL A 1 204 ? -9.18 25.016 -5.105 1 45.5 204 VAL A O 1
ATOM 1594 N N . PHE A 1 205 ? -9.508 27.031 -4.316 1 41.06 205 PHE A N 1
ATOM 1595 C CA . PHE A 1 205 ? -10.25 27.469 -5.492 1 41.06 205 PHE A CA 1
ATOM 1596 C C . PHE A 1 205 ? -9.297 27.828 -6.625 1 41.06 205 PHE A C 1
ATOM 1598 O O . PHE A 1 205 ? -9.648 27.703 -7.801 1 41.06 205 PHE A O 1
ATOM 1605 N N . ASP A 1 206 ? -8.195 28.328 -6.262 1 41.31 206 ASP A N 1
ATOM 1606 C CA . ASP A 1 206 ? -7.234 28.578 -7.332 1 41.31 206 ASP A CA 1
ATOM 1607 C C . ASP A 1 206 ? -6.77 27.266 -7.969 1 41.31 206 ASP A C 1
ATOM 1609 O O . ASP A 1 206 ? -6.547 27.203 -9.18 1 41.31 206 ASP A O 1
ATOM 1613 N N . THR A 1 207 ? -6.621 26.438 -7.156 1 37.09 207 THR A N 1
ATOM 1614 C CA . THR A 1 207 ? -6.273 25.125 -7.688 1 37.09 207 THR A CA 1
ATOM 1615 C C . THR A 1 207 ? -7.426 24.562 -8.516 1 37.09 207 THR A C 1
ATOM 1617 O O . THR A 1 207 ? -7.195 23.875 -9.516 1 37.09 207 THR A O 1
ATOM 1620 N N . LEU A 1 208 ? -8.617 24.844 -8.203 1 33.19 208 LEU A N 1
ATOM 1621 C CA . LEU A 1 208 ? -9.766 24.406 -8.984 1 33.19 208 LEU A CA 1
ATOM 1622 C C . LEU A 1 208 ? -9.844 25.156 -10.312 1 33.19 208 LEU A C 1
ATOM 1624 O O . LEU A 1 208 ? -10.297 24.609 -11.312 1 33.19 208 LEU A O 1
ATOM 1628 N N . ALA A 1 209 ? -9.555 26.391 -10.391 1 34.59 209 ALA A N 1
ATOM 1629 C CA . ALA A 1 209 ? -9.664 27.109 -11.656 1 34.59 209 ALA A CA 1
ATOM 1630 C C . ALA A 1 209 ? -8.656 26.594 -12.68 1 34.59 209 ALA A C 1
ATOM 1632 O O . ALA A 1 209 ? -8.93 26.594 -13.883 1 34.59 209 ALA A O 1
ATOM 1633 N N . ASP A 1 210 ? -7.43 26.328 -12.352 1 33.28 210 ASP A N 1
ATOM 1634 C CA . ASP A 1 210 ? -6.465 25.953 -13.383 1 33.28 210 ASP A CA 1
ATOM 1635 C C . ASP A 1 210 ? -6.73 24.547 -13.914 1 33.28 210 ASP A C 1
ATOM 1637 O O . ASP A 1 210 ? -6.203 24.172 -14.961 1 33.28 210 ASP A O 1
ATOM 1641 N N . GLY A 1 211 ? -7.27 23.734 -13.312 1 29.62 211 GLY A N 1
ATOM 1642 C CA . GLY A 1 211 ? -7.574 22.422 -13.883 1 29.62 211 GLY A CA 1
ATOM 1643 C C . GLY A 1 211 ? -8.578 22.484 -15.016 1 29.62 211 GLY A C 1
ATOM 1644 O O . GLY A 1 211 ? -8.898 21.469 -15.617 1 29.62 211 GLY A O 1
ATOM 1645 N N . CYS A 1 212 ? -9.453 23.406 -15.078 1 26.23 212 CYS A N 1
ATOM 1646 C CA . CYS A 1 212 ? -10.422 23.484 -16.172 1 26.23 212 CYS A CA 1
ATOM 1647 C C . CYS A 1 212 ? -9.797 24.078 -17.406 1 26.23 212 CYS A C 1
ATOM 1649 O O . CYS A 1 212 ? -10.461 24.234 -18.438 1 26.23 212 CYS A O 1
ATOM 1651 N N . GLU A 1 213 ? -8.562 24.578 -17.469 1 25.64 213 GLU A N 1
ATOM 1652 C CA . GLU A 1 213 ? -8.227 24.953 -18.844 1 25.64 213 GLU A CA 1
ATOM 1653 C C . GLU A 1 213 ? -7.746 23.734 -19.641 1 25.64 213 GLU A C 1
ATOM 1655 O O . GLU A 1 213 ? -7.004 22.906 -19.125 1 25.64 213 GLU A O 1
ATOM 1660 N N . MET B 1 1 ? 39.969 10.125 30.906 1 27.59 1 MET B N 1
ATOM 1661 C CA . MET B 1 1 ? 38.75 9.297 30.828 1 27.59 1 MET B CA 1
ATOM 1662 C C . MET B 1 1 ? 38.219 9.25 29.406 1 27.59 1 MET B C 1
ATOM 1664 O O . MET B 1 1 ? 37.844 10.281 28.859 1 27.59 1 MET B O 1
ATOM 1668 N N . ASN B 1 2 ? 38.719 8.398 28.453 1 29.02 2 ASN B N 1
ATOM 1669 C CA . ASN B 1 2 ? 38.531 8.219 27.016 1 29.02 2 ASN B CA 1
ATOM 1670 C C . ASN B 1 2 ? 37.094 7.793 26.672 1 29.02 2 ASN B C 1
ATOM 1672 O O . ASN B 1 2 ? 36.656 6.707 27.062 1 29.02 2 ASN B O 1
ATOM 1676 N N . SER B 1 3 ? 36.125 8.742 26.859 1 31.52 3 SER B N 1
ATOM 1677 C CA . SER B 1 3 ? 34.719 8.484 26.531 1 31.52 3 SER B CA 1
ATOM 1678 C C . SER B 1 3 ? 34.562 7.836 25.172 1 31.52 3 SER B C 1
ATOM 1680 O O . SER B 1 3 ? 35.062 8.367 24.172 1 31.52 3 SER B O 1
ATOM 1682 N N . THR B 1 4 ? 34.594 6.469 25.172 1 33.69 4 THR B N 1
ATOM 1683 C CA . THR B 1 4 ? 34.312 5.68 23.984 1 33.69 4 THR B CA 1
ATOM 1684 C C . THR B 1 4 ? 33.094 6.246 23.234 1 33.69 4 THR B C 1
ATOM 1686 O O . THR B 1 4 ? 32.031 6.484 23.828 1 33.69 4 THR B O 1
ATOM 1689 N N . PRO B 1 5 ? 33.281 6.809 22.016 1 33.56 5 PRO B N 1
ATOM 1690 C CA . PRO B 1 5 ? 32.156 7.348 21.219 1 33.56 5 PRO B CA 1
ATOM 1691 C C . PRO B 1 5 ? 31 6.367 21.078 1 33.56 5 PRO B C 1
ATOM 1693 O O . PRO B 1 5 ? 31.203 5.152 21.156 1 33.56 5 PRO B O 1
ATOM 1696 N N . GLY B 1 6 ? 29.828 6.668 21.688 1 31.11 6 GLY B N 1
ATOM 1697 C CA . GLY B 1 6 ? 28.578 5.914 21.656 1 31.11 6 GLY B CA 1
ATOM 1698 C C . GLY B 1 6 ? 28.297 5.293 20.312 1 31.11 6 GLY B C 1
ATOM 1699 O O . GLY B 1 6 ? 28.438 5.949 19.281 1 31.11 6 GLY B O 1
ATOM 1700 N N . GLN B 1 7 ? 28.562 3.961 20.094 1 33.5 7 GLN B N 1
ATOM 1701 C CA . GLN B 1 7 ? 28.219 3.133 18.953 1 33.5 7 GLN B CA 1
ATOM 1702 C C . GLN B 1 7 ? 26.812 3.455 18.453 1 33.5 7 GLN B C 1
ATOM 1704 O O . GLN B 1 7 ? 25.844 3.32 19.203 1 33.5 7 GLN B O 1
ATOM 1709 N N . THR B 1 8 ? 26.531 4.457 17.641 1 37.31 8 THR B N 1
ATOM 1710 C CA . THR B 1 8 ? 25.281 4.609 16.906 1 37.31 8 THR B CA 1
ATOM 1711 C C . THR B 1 8 ? 24.75 3.254 16.453 1 37.31 8 THR B C 1
ATOM 1713 O O . THR B 1 8 ? 25.391 2.564 15.656 1 37.31 8 THR B O 1
ATOM 1716 N N . THR B 1 9 ? 24.188 2.486 17.297 1 39.81 9 THR B N 1
ATOM 1717 C CA . THR B 1 9 ? 23.547 1.23 16.906 1 39.81 9 THR B CA 1
ATOM 1718 C C . THR B 1 9 ? 22.781 1.393 15.602 1 39.81 9 THR B C 1
ATOM 1720 O O . THR B 1 9 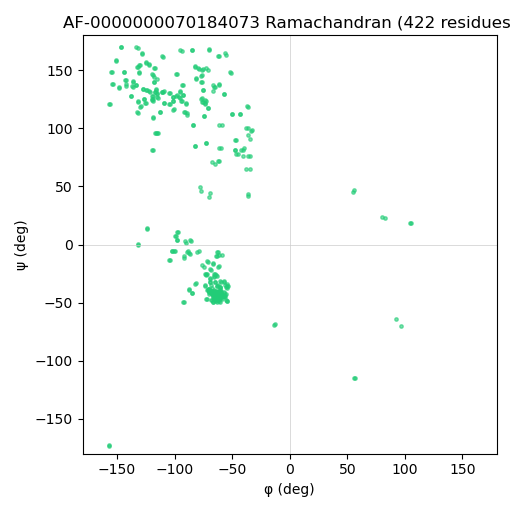? 21.844 2.186 15.523 1 39.81 9 THR B O 1
ATOM 1723 N N . ALA B 1 10 ? 23.438 1.432 14.5 1 44.75 10 ALA B N 1
ATOM 1724 C CA . ALA B 1 10 ? 22.922 1.421 13.133 1 44.75 10 ALA B CA 1
ATOM 1725 C C . ALA B 1 10 ? 21.703 0.524 13.008 1 44.75 10 ALA B C 1
ATOM 1727 O O . ALA B 1 10 ? 21.703 -0.612 13.484 1 44.75 10 ALA B O 1
ATOM 1728 N N . SER B 1 11 ? 20.484 1.058 13.117 1 56.41 11 SER B N 1
ATOM 1729 C CA . SER B 1 11 ? 19.234 0.334 12.93 1 56.41 11 SER B CA 1
ATOM 1730 C C . SER B 1 11 ? 19.375 -0.75 11.867 1 56.41 11 SER B C 1
ATOM 1732 O O . SER B 1 11 ? 19.938 -0.508 10.797 1 56.41 11 SER B O 1
ATOM 1734 N N . THR B 1 12 ? 19.609 -2.053 12.297 1 71 12 THR B N 1
ATOM 1735 C CA . THR B 1 12 ? 19.781 -3.215 11.43 1 71 12 THR B CA 1
ATOM 1736 C C . THR B 1 12 ? 18.547 -3.424 10.555 1 71 12 THR B C 1
ATOM 1738 O O . THR B 1 12 ? 17.422 -3.449 11.055 1 71 12 THR B O 1
ATOM 1741 N N . PHE B 1 13 ? 18.641 -3.029 9.242 1 80.56 13 PHE B N 1
ATOM 1742 C CA . PHE B 1 13 ? 17.594 -3.361 8.281 1 80.56 13 PHE B CA 1
ATOM 1743 C C . PHE B 1 13 ? 18.125 -4.289 7.199 1 80.56 13 PHE B C 1
ATOM 1745 O O . PHE B 1 13 ? 19.344 -4.391 7 1 80.56 13 PHE B O 1
ATOM 1752 N N . ASP B 1 14 ? 17.297 -5.195 6.797 1 89.69 14 ASP B N 1
ATOM 1753 C CA . ASP B 1 14 ? 17.594 -6.066 5.66 1 89.69 14 ASP B CA 1
ATOM 1754 C C . ASP B 1 14 ? 17.047 -5.48 4.363 1 89.69 14 ASP B C 1
ATOM 1756 O O . ASP B 1 14 ? 15.969 -4.883 4.348 1 89.69 14 ASP B O 1
ATOM 1760 N N . LEU B 1 15 ? 17.891 -5.582 3.312 1 91.25 15 LEU B N 1
ATOM 1761 C CA . LEU B 1 15 ? 17.484 -5.109 1.991 1 91.25 15 LEU B CA 1
ATOM 1762 C C . LEU B 1 15 ? 17.562 -6.234 0.964 1 91.25 15 LEU B C 1
ATOM 1764 O O . LEU B 1 15 ? 18.5 -7.027 0.972 1 91.25 15 LEU B O 1
ATOM 1768 N N . VAL B 1 16 ? 16.5 -6.352 0.221 1 91.94 16 VAL B N 1
ATOM 1769 C CA . VAL B 1 16 ? 16.484 -7.305 -0.883 1 91.94 16 VAL B CA 1
ATOM 1770 C C . VAL B 1 16 ? 16.109 -6.586 -2.18 1 91.94 16 VAL B C 1
ATOM 1772 O O . VAL B 1 16 ? 15.062 -5.957 -2.27 1 91.94 16 VAL B O 1
ATOM 1775 N N . GLU B 1 17 ? 16.984 -6.676 -3.109 1 91.25 17 GLU B N 1
ATOM 1776 C CA . GLU B 1 17 ? 16.641 -6.168 -4.434 1 91.25 17 GLU B CA 1
ATOM 1777 C C . GLU B 1 17 ? 15.648 -7.09 -5.137 1 91.25 17 GLU B C 1
ATOM 1779 O O . GLU B 1 17 ? 15.891 -8.289 -5.266 1 91.25 17 GLU B O 1
ATOM 1784 N N . CYS B 1 18 ? 14.523 -6.52 -5.535 1 92.5 18 CYS B N 1
ATOM 1785 C CA . CYS B 1 18 ? 13.516 -7.293 -6.25 1 92.5 18 CYS B CA 1
ATOM 1786 C C . CYS B 1 18 ? 13.727 -7.207 -7.754 1 92.5 18 CYS B C 1
ATOM 1788 O O . CYS B 1 18 ? 13.5 -6.156 -8.359 1 92.5 18 CYS B O 1
ATOM 1790 N N . SER B 1 19 ? 14.062 -8.359 -8.305 1 85.62 19 SER B N 1
ATOM 1791 C CA . SER B 1 19 ? 14.367 -8.375 -9.727 1 85.62 19 SER B CA 1
ATOM 1792 C C . SER B 1 19 ? 13.203 -8.938 -10.531 1 85.62 19 SER B C 1
ATOM 1794 O O . SER B 1 19 ? 13.211 -8.891 -11.766 1 85.62 19 SER B O 1
ATOM 1796 N N . LEU B 1 20 ? 12.203 -9.398 -9.844 1 84.88 20 LEU B N 1
ATOM 1797 C CA . LEU B 1 20 ? 11.047 -10.008 -10.5 1 84.88 20 LEU B CA 1
ATOM 1798 C C . LEU B 1 20 ? 9.742 -9.422 -9.969 1 84.88 20 LEU B C 1
ATOM 1800 O O . LEU B 1 20 ? 9.695 -8.922 -8.844 1 84.88 20 LEU B O 1
ATOM 1804 N N . TYR B 1 21 ? 8.781 -9.359 -10.82 1 88.75 21 TYR B N 1
ATOM 1805 C CA . TYR B 1 21 ? 7.395 -9.18 -10.414 1 88.75 21 TYR B CA 1
ATOM 1806 C C . TYR B 1 21 ? 6.539 -10.359 -10.852 1 88.75 21 TYR B C 1
ATOM 1808 O O . TYR B 1 21 ? 6.531 -10.727 -12.031 1 88.75 21 TYR B O 1
ATOM 1816 N N . ALA B 1 22 ? 5.848 -10.969 -9.891 1 88.56 22 ALA B N 1
ATOM 1817 C CA . ALA B 1 22 ? 5.023 -12.141 -10.172 1 88.56 22 ALA B CA 1
ATOM 1818 C C . ALA B 1 22 ? 3.553 -11.867 -9.875 1 88.56 22 ALA B C 1
ATOM 1820 O O . ALA B 1 22 ? 3.229 -11.203 -8.883 1 88.56 22 ALA B O 1
ATOM 1821 N N . GLU B 1 23 ? 2.703 -12.352 -10.727 1 88.38 23 GLU B N 1
ATOM 1822 C CA . GLU B 1 23 ? 1.265 -12.352 -10.484 1 88.38 23 GLU B CA 1
ATOM 1823 C C . GLU B 1 23 ? 0.728 -13.773 -10.359 1 88.38 23 GLU B C 1
ATOM 1825 O O . GLU B 1 23 ? 0.924 -14.602 -11.25 1 88.38 23 GLU B O 1
ATOM 1830 N N . PHE B 1 24 ? 0.053 -13.969 -9.266 1 89.06 24 PHE B N 1
ATOM 1831 C CA . PHE B 1 24 ? -0.493 -15.297 -9 1 89.06 24 PHE B CA 1
ATOM 1832 C C . PHE B 1 24 ? -2.014 -15.281 -9.094 1 89.06 24 PHE B C 1
ATOM 1834 O O . PHE B 1 24 ? -2.664 -14.367 -8.578 1 89.06 24 PHE B O 1
ATOM 1841 N N . ASP B 1 25 ? -2.498 -16.219 -9.805 1 86.94 25 ASP B N 1
ATOM 1842 C CA . ASP B 1 25 ? -3.922 -16.531 -9.758 1 86.94 25 ASP B CA 1
ATOM 1843 C C . ASP B 1 25 ? -4.219 -17.562 -8.672 1 86.94 25 ASP B C 1
ATOM 1845 O O . ASP B 1 25 ? -3.768 -18.719 -8.758 1 86.94 25 ASP B O 1
ATOM 1849 N N . VAL B 1 26 ? -4.902 -17.156 -7.641 1 92.31 26 VAL B N 1
ATOM 1850 C CA . VAL B 1 26 ? -5.121 -17.984 -6.457 1 92.31 26 VAL B CA 1
ATOM 1851 C C . VAL B 1 26 ? -6.594 -18.359 -6.355 1 92.31 26 VAL B C 1
ATOM 1853 O O . VAL B 1 26 ? -7.457 -17.5 -6.18 1 92.31 26 VAL B O 1
ATOM 1856 N N . ARG B 1 27 ? -6.922 -19.625 -6.496 1 88.94 27 ARG B N 1
ATOM 1857 C CA . ARG B 1 27 ? -8.281 -20.125 -6.312 1 88.94 27 ARG B CA 1
ATOM 1858 C C . ARG B 1 27 ? -8.531 -20.531 -4.863 1 88.94 27 ARG B C 1
ATOM 1860 O O . ARG B 1 27 ? -7.734 -21.266 -4.277 1 88.94 27 ARG B O 1
ATOM 1867 N N . VAL B 1 28 ? -9.461 -19.891 -4.359 1 88.38 28 VAL B N 1
ATOM 1868 C CA . VAL B 1 28 ? -9.789 -20.156 -2.965 1 88.38 28 VAL B CA 1
ATOM 1869 C C . VAL B 1 28 ? -11.25 -20.594 -2.85 1 88.38 28 VAL B C 1
ATOM 1871 O O . VAL B 1 28 ? -12.031 -20.406 -3.783 1 88.38 28 VAL B O 1
ATOM 1874 N N . ASP B 1 29 ? -11.547 -21.344 -1.762 1 81.62 29 ASP B N 1
ATOM 1875 C CA . ASP B 1 29 ? -12.953 -21.547 -1.431 1 81.62 29 ASP B CA 1
ATOM 1876 C C . ASP B 1 29 ? -13.695 -20.219 -1.366 1 81.62 29 ASP B C 1
ATOM 1878 O O . ASP B 1 29 ? -13.086 -19.156 -1.152 1 81.62 29 ASP B O 1
ATOM 1882 N N . PRO B 1 30 ? -14.922 -20.328 -1.714 1 73.88 30 PRO B N 1
ATOM 1883 C CA . PRO B 1 30 ? -15.625 -19.031 -1.705 1 73.88 30 PRO B CA 1
ATOM 1884 C C . PRO B 1 30 ? -15.188 -18.141 -0.555 1 73.88 30 PRO B C 1
ATOM 1886 O O . PRO B 1 30 ? -15.125 -18.578 0.595 1 73.88 30 PRO B O 1
ATOM 1889 N N . ILE B 1 31 ? -14.672 -17.031 -1.012 1 64.94 31 ILE B N 1
ATOM 1890 C CA . ILE B 1 31 ? -14.102 -16.031 -0.113 1 64.94 31 ILE B CA 1
ATOM 1891 C C . ILE B 1 31 ? -15.219 -15.234 0.548 1 64.94 31 ILE B C 1
ATOM 1893 O O . ILE B 1 31 ? -15.172 -14.008 0.585 1 64.94 31 ILE B O 1
ATOM 1897 N N . GLU B 1 32 ? -16.219 -15.891 1.029 1 72.19 32 GLU B N 1
ATOM 1898 C CA . GLU B 1 32 ? -17.312 -15.18 1.677 1 72.19 32 GLU B CA 1
ATOM 1899 C C . GLU B 1 32 ? -16.812 -14.367 2.869 1 72.19 32 GLU B C 1
ATOM 1901 O O . GLU B 1 32 ? -17.484 -13.43 3.307 1 72.19 32 GLU B O 1
ATOM 1906 N N . TRP B 1 33 ? -15.57 -14.648 3.131 1 74.5 33 TRP B N 1
ATOM 1907 C CA . TRP B 1 33 ? -15.039 -13.977 4.316 1 74.5 33 TRP B CA 1
ATOM 1908 C C . TRP B 1 33 ? -14.391 -12.648 3.945 1 74.5 33 TRP B C 1
ATOM 1910 O O . TRP B 1 33 ? -14.086 -11.836 4.82 1 74.5 33 TRP B O 1
ATOM 1920 N N . CYS B 1 34 ? -14.203 -12.375 2.672 1 87 34 CYS B N 1
ATOM 1921 C CA . CYS B 1 34 ? -13.648 -11.094 2.256 1 87 34 CYS B CA 1
ATOM 1922 C C . CYS B 1 34 ? -14.75 -10.164 1.746 1 87 34 CYS B C 1
ATOM 1924 O O . CYS B 1 34 ? -15.406 -10.461 0.745 1 87 34 CYS B O 1
ATOM 1926 N N . PRO B 1 35 ? -14.953 -9.133 2.393 1 85.25 35 PRO B N 1
ATOM 1927 C CA . PRO B 1 35 ? -16.047 -8.234 2.029 1 85.25 35 PRO B CA 1
ATOM 1928 C C . PRO B 1 35 ? -15.898 -7.66 0.623 1 85.25 35 PRO B C 1
ATOM 1930 O O . PRO B 1 35 ? -16.875 -7.184 0.042 1 85.25 35 PRO B O 1
ATOM 1933 N N . LEU B 1 36 ? -14.734 -7.688 0.051 1 88.88 36 LEU B N 1
ATOM 1934 C CA . LEU B 1 36 ? -14.5 -7.074 -1.251 1 88.88 36 LEU B CA 1
ATOM 1935 C C . LEU B 1 36 ? -15.289 -7.793 -2.342 1 88.88 36 LEU B C 1
ATOM 1937 O O . LEU B 1 36 ? -15.633 -7.188 -3.359 1 88.88 36 LEU B O 1
ATOM 1941 N N . VAL B 1 37 ? -15.57 -9.008 -2.102 1 87.06 37 VAL B N 1
ATOM 1942 C CA . VAL B 1 37 ? -16.234 -9.82 -3.123 1 87.06 37 VAL B CA 1
ATOM 1943 C C . VAL B 1 37 ? -17.703 -9.422 -3.227 1 87.06 37 VAL B C 1
ATOM 1945 O O . VAL B 1 37 ? -18.344 -9.672 -4.246 1 87.06 37 VAL B O 1
ATOM 1948 N N . GLU B 1 38 ? -18.234 -8.781 -2.246 1 82.81 38 GLU B N 1
ATOM 1949 C CA . GLU B 1 38 ? -19.656 -8.461 -2.191 1 82.81 38 GLU B CA 1
ATOM 1950 C C . GLU B 1 38 ? -19.906 -7.016 -2.617 1 82.81 38 GLU B C 1
ATOM 1952 O O . GLU B 1 38 ? -21.062 -6.59 -2.738 1 82.81 38 GLU B O 1
ATOM 1957 N N . LEU B 1 39 ? -18.859 -6.383 -2.805 1 86.56 39 LEU B N 1
ATOM 1958 C CA . LEU B 1 39 ? -19.047 -4.961 -3.086 1 86.56 39 LEU B CA 1
ATOM 1959 C C . LEU B 1 39 ? -19.547 -4.75 -4.512 1 86.56 39 LEU B C 1
ATOM 1961 O O . LEU B 1 39 ? -19.094 -5.426 -5.438 1 86.56 39 LEU B O 1
ATOM 1965 N N . ASP B 1 40 ? -20.531 -3.955 -4.641 1 85.19 40 ASP B N 1
ATOM 1966 C CA . ASP B 1 40 ? -21.109 -3.504 -5.902 1 85.19 40 ASP B CA 1
ATOM 1967 C C . ASP B 1 40 ? -21.234 -1.982 -5.934 1 85.19 40 ASP B C 1
ATOM 1969 O O . ASP B 1 40 ? -21.953 -1.404 -5.113 1 85.19 40 ASP B O 1
ATOM 1973 N N . PRO B 1 41 ? -20.594 -1.372 -6.832 1 86.5 41 PRO B N 1
ATOM 1974 C CA . PRO B 1 41 ? -19.766 -1.823 -7.949 1 86.5 41 PRO B CA 1
ATOM 1975 C C . PRO B 1 41 ? -18.438 -2.441 -7.488 1 86.5 41 PRO B C 1
ATOM 1977 O O . PRO B 1 41 ? -18.062 -2.297 -6.324 1 86.5 41 PRO B O 1
ATOM 1980 N N . PRO B 1 42 ? -17.734 -3.104 -8.422 1 85.38 42 PRO B N 1
ATOM 1981 C CA . PRO B 1 42 ? -16.422 -3.654 -8.086 1 85.38 42 PRO B CA 1
ATOM 1982 C C . PRO B 1 42 ? -15.414 -2.578 -7.695 1 85.38 42 PRO B C 1
ATOM 1984 O O . PRO B 1 42 ? -15.625 -1.396 -7.988 1 85.38 42 PRO B O 1
ATOM 1987 N N . VAL B 1 43 ? -14.391 -3.055 -7.047 1 89.44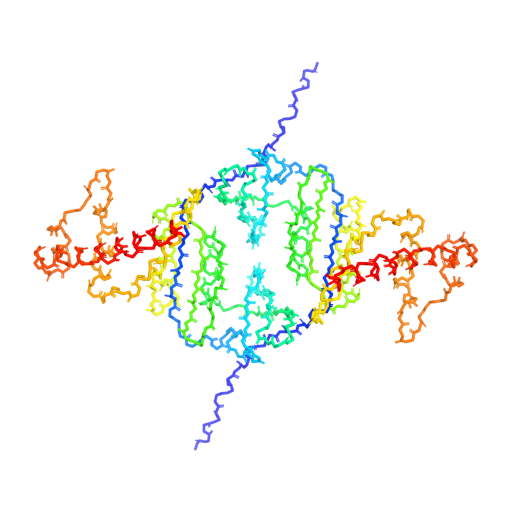 43 VAL B N 1
ATOM 1988 C CA . VAL B 1 43 ? -13.453 -2.078 -6.5 1 89.44 43 VAL B CA 1
ATOM 1989 C C . VAL B 1 43 ? -12.023 -2.457 -6.895 1 89.44 43 VAL B C 1
ATOM 1991 O O . VAL B 1 43 ? -11.742 -3.621 -7.191 1 89.44 43 VAL B O 1
ATOM 1994 N N . ASP B 1 44 ? -11.172 -1.431 -6.938 1 87.38 44 ASP B N 1
ATOM 1995 C CA . ASP B 1 44 ? -9.727 -1.606 -7.004 1 87.38 44 ASP B CA 1
ATOM 1996 C C . ASP B 1 44 ? -9.086 -1.39 -5.637 1 87.38 44 ASP B C 1
ATOM 1998 O O . ASP B 1 44 ? -9.344 -0.382 -4.977 1 87.38 44 ASP B O 1
ATOM 2002 N N . VAL B 1 45 ? -8.312 -2.365 -5.219 1 92.56 45 VAL B N 1
ATOM 2003 C CA . VAL B 1 45 ? -7.602 -2.209 -3.957 1 92.56 45 VAL B CA 1
ATOM 2004 C C . VAL B 1 45 ? -6.414 -1.268 -4.145 1 92.56 45 VAL B C 1
ATOM 2006 O O . VAL B 1 45 ? -5.562 -1.498 -5.008 1 92.56 45 VAL B O 1
ATOM 2009 N N . GLN B 1 46 ? -6.422 -0.222 -3.373 1 90.75 46 GLN B N 1
ATOM 2010 C CA . GLN B 1 46 ? -5.316 0.727 -3.451 1 90.75 46 GLN B CA 1
ATOM 2011 C C . GLN B 1 46 ? -4.223 0.383 -2.443 1 90.75 46 GLN B C 1
ATOM 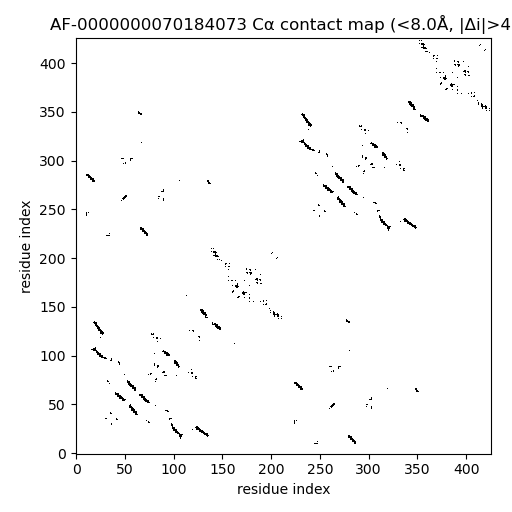2013 O O . GLN B 1 46 ? -3.041 0.331 -2.793 1 90.75 46 GLN B O 1
ATOM 2018 N N . HIS B 1 47 ? -4.68 0.18 -1.223 1 93.19 47 HIS B N 1
ATOM 2019 C CA . HIS B 1 47 ? -3.76 -0.169 -0.145 1 93.19 47 HIS B CA 1
ATOM 2020 C C . HIS B 1 47 ? -4.398 -1.159 0.824 1 93.19 47 HIS B C 1
ATOM 2022 O O . HIS B 1 47 ? -5.609 -1.119 1.05 1 93.19 47 HIS B O 1
ATOM 2028 N N . GLN B 1 48 ? -3.58 -1.993 1.398 1 94.69 48 GLN B N 1
ATOM 2029 C CA . GLN B 1 48 ? -3.988 -2.967 2.406 1 94.69 48 GLN B CA 1
ATOM 2030 C C . GLN B 1 48 ? -2.992 -3.014 3.561 1 94.69 48 GLN B C 1
ATOM 2032 O O . GLN B 1 48 ? -1.78 -2.967 3.344 1 94.69 48 GLN B O 1
ATOM 2037 N N . GLN B 1 49 ? -3.494 -3.047 4.695 1 93.69 49 GLN B N 1
ATOM 2038 C CA . GLN B 1 49 ? -2.693 -3.146 5.914 1 93.69 49 GLN B CA 1
ATOM 2039 C C . GLN B 1 49 ? -3.301 -4.148 6.891 1 93.69 49 GLN B C 1
ATOM 2041 O O . GLN B 1 49 ? -4.523 -4.234 7.02 1 93.69 49 GLN B O 1
ATOM 2046 N N . PHE B 1 50 ? -2.438 -4.859 7.488 1 93.38 50 PHE B N 1
ATOM 2047 C CA . PHE B 1 50 ? -2.895 -5.754 8.547 1 93.38 50 PHE B CA 1
ATOM 2048 C C . PHE B 1 50 ? -2.43 -5.258 9.914 1 93.38 50 PHE B C 1
ATOM 2050 O O . PHE B 1 50 ? -1.28 -4.836 10.062 1 93.38 50 PHE B O 1
ATOM 2057 N N . ARG B 1 51 ? -3.291 -5.199 10.797 1 91.12 51 ARG B N 1
ATOM 2058 C CA . ARG B 1 51 ? -3.029 -5.023 12.219 1 91.12 51 ARG B CA 1
ATOM 2059 C C . ARG B 1 51 ? -3.488 -6.242 13.016 1 91.12 51 ARG B C 1
ATOM 2061 O O . ARG B 1 51 ? -4.668 -6.367 13.344 1 91.12 51 ARG B O 1
ATOM 2068 N N . ASP B 1 52 ? -2.539 -7.109 13.266 1 88.56 52 ASP B N 1
ATOM 2069 C CA . ASP B 1 52 ? -2.885 -8.406 13.844 1 88.56 52 ASP B CA 1
ATOM 2070 C C . ASP B 1 52 ? -3.898 -9.141 12.969 1 88.56 52 ASP B C 1
ATOM 2072 O O . ASP B 1 52 ? -3.625 -9.43 11.797 1 88.56 52 ASP B O 1
ATOM 2076 N N . GLU B 1 53 ? -5.137 -9.352 13.508 1 89.44 53 GLU B N 1
ATOM 2077 C CA . GLU B 1 53 ? -6.137 -10.086 12.742 1 89.44 53 GLU B CA 1
ATOM 2078 C C . GLU B 1 53 ? -7.102 -9.141 12.039 1 89.44 53 GLU B C 1
ATOM 2080 O O . GLU B 1 53 ? -8.031 -9.586 11.352 1 89.44 53 GLU B O 1
ATOM 2085 N N . THR B 1 54 ? -6.816 -7.914 12.18 1 93.5 54 THR B N 1
ATOM 2086 C CA . THR B 1 54 ? -7.668 -6.93 11.523 1 93.5 54 THR B CA 1
ATOM 2087 C C . THR B 1 54 ? -7.094 -6.527 10.164 1 93.5 54 THR B C 1
ATOM 2089 O O . THR B 1 54 ? -5.898 -6.242 10.055 1 93.5 54 THR B O 1
ATOM 2092 N N . CYS B 1 55 ? -7.883 -6.523 9.141 1 94.69 55 CYS B N 1
ATOM 2093 C CA . CYS B 1 55 ? -7.516 -6.098 7.793 1 94.69 55 CYS B CA 1
ATOM 2094 C C . CYS B 1 55 ? -8.086 -4.719 7.484 1 94.69 55 CYS B C 1
ATOM 2096 O O . CYS B 1 55 ? -9.289 -4.496 7.617 1 94.69 55 CYS B O 1
ATOM 2098 N N . LEU B 1 56 ? -7.238 -3.814 7.191 1 95.38 56 LEU B N 1
ATOM 2099 C CA . LEU B 1 56 ? -7.609 -2.49 6.699 1 95.38 56 LEU B CA 1
ATOM 2100 C C . LEU B 1 56 ? -7.355 -2.375 5.203 1 95.38 56 LEU B C 1
ATOM 2102 O O . LEU B 1 56 ? -6.266 -2.713 4.727 1 95.38 56 LEU B O 1
ATOM 2106 N N . ILE B 1 57 ? -8.383 -1.897 4.465 1 95.38 57 ILE B N 1
ATOM 2107 C CA . ILE B 1 57 ? -8.219 -1.807 3.018 1 95.38 57 ILE B CA 1
ATOM 2108 C C . ILE B 1 57 ? -8.805 -0.491 2.512 1 95.38 57 ILE B C 1
ATOM 2110 O O . ILE B 1 57 ? -9.93 -0.127 2.867 1 95.38 57 ILE B O 1
ATOM 2114 N N . ASP B 1 58 ? -8.031 0.248 1.764 1 93.88 58 ASP B N 1
ATOM 2115 C CA . ASP B 1 58 ? -8.547 1.359 0.968 1 93.88 58 ASP B CA 1
ATOM 2116 C C . ASP B 1 58 ? -8.852 0.916 -0.46 1 93.88 58 ASP B C 1
ATOM 2118 O O . ASP B 1 58 ? -7.98 0.391 -1.155 1 93.88 58 ASP B O 1
ATOM 2122 N N . VAL B 1 59 ? -10.102 1.131 -0.86 1 93.19 59 VAL B N 1
ATOM 2123 C CA . VAL B 1 59 ? -10.484 0.723 -2.209 1 93.19 59 VAL B CA 1
ATOM 2124 C C . VAL B 1 59 ? -11.07 1.914 -2.963 1 93.19 59 VAL B C 1
ATOM 2126 O O . VAL B 1 59 ? -11.5 2.893 -2.35 1 93.19 59 VAL B O 1
ATOM 2129 N N . ARG B 1 60 ? -10.984 1.794 -4.297 1 89.12 60 ARG B N 1
ATOM 2130 C CA . ARG B 1 60 ? -11.656 2.723 -5.203 1 89.12 60 ARG B CA 1
ATOM 2131 C C . ARG B 1 60 ? -12.727 2.016 -6.016 1 89.12 60 ARG B C 1
ATOM 2133 O O . ARG B 1 60 ? -12.484 0.955 -6.594 1 89.12 60 ARG B O 1
ATOM 2140 N N . THR B 1 61 ? -13.891 2.574 -6.027 1 89.56 61 THR B N 1
ATOM 2141 C CA . THR B 1 61 ? -14.984 1.937 -6.754 1 89.56 61 THR B CA 1
ATOM 2142 C C . THR B 1 61 ? -14.836 2.16 -8.258 1 89.56 61 THR B C 1
ATOM 2144 O O . THR B 1 61 ? -14.406 3.23 -8.688 1 89.56 61 THR B O 1
ATOM 2147 N N . HIS B 1 62 ? -15.141 1.113 -8.945 1 82.38 62 HIS B N 1
ATOM 2148 C CA . HIS B 1 62 ? -15.219 1.223 -10.398 1 82.38 62 HIS B CA 1
ATOM 2149 C C . HIS B 1 62 ? -16.578 1.777 -10.836 1 82.38 62 HIS B C 1
ATOM 2151 O O . HIS B 1 62 ? -17.5 1.015 -11.102 1 82.38 62 HIS B O 1
ATOM 2157 N N . SER B 1 63 ? -16.766 2.959 -10.867 1 81.19 63 SER B N 1
ATOM 2158 C CA . SER B 1 63 ? -18 3.621 -11.266 1 81.19 63 SER B CA 1
ATOM 2159 C C . SER B 1 63 ? -17.719 4.945 -11.969 1 81.19 63 SER B C 1
ATOM 2161 O O . SER B 1 63 ? -16.562 5.375 -12.047 1 81.19 63 SER B O 1
ATOM 2163 N N . ASP B 1 64 ? -18.719 5.543 -12.555 1 76.19 64 ASP B N 1
ATOM 2164 C CA . ASP B 1 64 ? -18.609 6.836 -13.219 1 76.19 64 ASP B CA 1
ATOM 2165 C C . ASP B 1 64 ? -18.156 7.918 -12.242 1 76.19 64 ASP B C 1
ATOM 2167 O O . ASP B 1 64 ? -17.469 8.867 -12.625 1 76.19 64 ASP B O 1
ATOM 2171 N N . GLU B 1 65 ? -18.609 7.672 -11.008 1 78.56 65 GLU B N 1
ATOM 2172 C CA . GLU B 1 65 ? -18.172 8.547 -9.922 1 78.56 65 GLU B CA 1
ATOM 2173 C C . GLU B 1 65 ? -17.406 7.762 -8.852 1 78.56 65 GLU B C 1
ATOM 2175 O O . GLU B 1 65 ? -17.969 7.418 -7.809 1 78.56 65 GLU B O 1
ATOM 2180 N N . PRO B 1 66 ? -16.188 7.551 -9.141 1 81.75 66 PRO B N 1
ATOM 2181 C CA . PRO B 1 66 ? -15.43 6.699 -8.234 1 81.75 66 PRO B CA 1
ATOM 2182 C C . PRO B 1 66 ? -15.344 7.277 -6.82 1 81.75 66 PRO B C 1
ATOM 2184 O O . PRO B 1 66 ? -15.227 8.492 -6.652 1 81.75 66 PRO B O 1
ATOM 2187 N N . ARG B 1 67 ? -15.5 6.426 -5.871 1 85.88 67 ARG B N 1
ATOM 2188 C CA . ARG B 1 67 ? -15.391 6.758 -4.457 1 85.88 67 ARG B CA 1
ATOM 2189 C C . ARG B 1 67 ? -14.258 5.969 -3.797 1 85.88 67 ARG B C 1
ATOM 2191 O O . ARG B 1 67 ? -13.938 4.859 -4.227 1 85.88 67 ARG B O 1
ATOM 2198 N N . THR B 1 68 ? -13.688 6.641 -2.881 1 90.5 68 THR B N 1
ATOM 2199 C CA . THR B 1 68 ? -12.711 5.965 -2.039 1 90.5 68 THR B CA 1
ATOM 2200 C C . THR B 1 68 ? -13.352 5.473 -0.747 1 90.5 68 THR B C 1
ATOM 2202 O O . THR B 1 68 ? -14.039 6.234 -0.059 1 90.5 68 THR B O 1
ATOM 2205 N N . ILE B 1 69 ? -13.188 4.184 -0.462 1 93.12 69 ILE B N 1
ATOM 2206 C CA . ILE B 1 69 ? -13.805 3.562 0.706 1 93.12 69 ILE B CA 1
ATOM 2207 C C . ILE B 1 69 ? -12.742 2.836 1.526 1 93.12 69 ILE B C 1
ATOM 2209 O O . ILE B 1 69 ? -11.875 2.152 0.97 1 93.12 69 ILE B O 1
ATOM 2213 N N . ARG B 1 70 ? -12.766 3.047 2.834 1 95 70 ARG B N 1
ATOM 2214 C CA . ARG B 1 70 ? -11.961 2.256 3.758 1 95 70 ARG B CA 1
ATOM 2215 C C . ARG B 1 70 ? -12.789 1.142 4.391 1 95 70 ARG B C 1
ATOM 2217 O O . ARG B 1 70 ? -13.867 1.392 4.93 1 95 70 ARG B O 1
ATOM 2224 N N . ILE B 1 71 ? -12.258 -0.034 4.305 1 94.62 71 ILE B N 1
ATOM 2225 C CA . ILE B 1 71 ? -12.93 -1.198 4.867 1 94.62 71 ILE B CA 1
ATOM 2226 C C . ILE B 1 71 ? -12.078 -1.806 5.973 1 94.62 71 ILE B C 1
ATOM 2228 O O . ILE B 1 71 ? -10.859 -1.963 5.812 1 94.62 71 ILE B O 1
ATOM 2232 N N . THR B 1 72 ? -12.734 -2.072 7.121 1 94 72 THR B N 1
ATOM 2233 C CA . THR B 1 72 ? -12.094 -2.762 8.234 1 94 72 THR B CA 1
ATOM 2234 C C . THR B 1 72 ? -12.82 -4.062 8.555 1 94 72 THR B C 1
ATOM 2236 O O . THR B 1 72 ? -14.039 -4.07 8.727 1 94 72 THR B O 1
ATOM 2239 N N . GLN B 1 73 ? -12.031 -5.117 8.602 1 91.44 73 GLN B N 1
ATOM 2240 C CA . GLN B 1 73 ? -12.648 -6.406 8.914 1 91.44 73 GLN B CA 1
ATOM 2241 C C . GLN B 1 73 ? -11.656 -7.332 9.609 1 91.44 73 GLN B C 1
ATOM 2243 O O . GLN B 1 73 ? -10.438 -7.141 9.5 1 91.44 73 GLN B O 1
ATOM 2248 N N . GLU B 1 74 ? -12.289 -8.266 10.281 1 89.5 74 GLU B N 1
ATOM 2249 C CA . GLU B 1 74 ? -11.453 -9.344 10.797 1 89.5 74 GLU B CA 1
ATOM 2250 C C . GLU B 1 74 ? -11.078 -10.328 9.695 1 89.5 74 GLU B C 1
ATOM 2252 O O . GLU B 1 74 ? -11.938 -10.781 8.945 1 89.5 74 GLU B O 1
ATOM 2257 N N . CYS B 1 75 ? -9.805 -10.477 9.609 1 85.88 75 CYS B N 1
ATOM 2258 C CA . CYS B 1 75 ? -9.289 -11.312 8.531 1 85.88 75 CYS B CA 1
ATOM 2259 C C . CYS B 1 75 ? -9.367 -12.789 8.898 1 85.88 75 CYS B C 1
ATOM 2261 O O . CYS B 1 75 ? -9.148 -13.156 10.055 1 85.88 75 CYS B O 1
ATOM 2263 N N . ASP B 1 76 ? -9.648 -13.531 7.973 1 82.44 76 ASP B N 1
ATOM 2264 C CA . ASP B 1 76 ? -9.672 -14.984 8.109 1 82.44 76 ASP B CA 1
ATOM 2265 C C . ASP B 1 76 ? -8.258 -15.57 8.031 1 82.44 76 ASP B C 1
ATOM 2267 O O . ASP B 1 76 ? -7.391 -15.008 7.359 1 82.44 76 ASP B O 1
ATOM 2271 N N . SER B 1 77 ? -8.07 -16.719 8.703 1 82.69 77 SER B N 1
ATOM 2272 C CA . SER B 1 77 ? -6.762 -17.375 8.703 1 82.69 77 SER B CA 1
ATOM 2273 C C . SER B 1 77 ? -6.406 -17.891 7.312 1 82.69 77 SER B C 1
ATOM 2275 O O . SER B 1 77 ? -5.234 -18.141 7.02 1 82.69 77 SER B O 1
ATOM 2277 N N . LEU B 1 78 ? -7.422 -17.969 6.449 1 87.62 78 LEU B N 1
ATOM 2278 C CA . LEU B 1 78 ? -7.191 -18.516 5.117 1 87.62 78 LEU B CA 1
ATOM 2279 C C . LEU B 1 78 ? -6.984 -17.406 4.102 1 87.62 78 LEU B C 1
ATOM 2281 O O . LEU B 1 78 ? -6.898 -17.656 2.896 1 87.62 78 LEU B O 1
ATOM 2285 N N . CYS B 1 79 ? -6.816 -16.203 4.59 1 92.19 79 CYS B N 1
ATOM 2286 C CA . CYS B 1 79 ? -6.602 -15.07 3.686 1 92.19 79 CYS B CA 1
ATOM 2287 C C . CYS B 1 79 ? -5.219 -15.148 3.043 1 92.19 79 CYS B C 1
ATOM 2289 O O . CYS B 1 79 ? -4.203 -15.047 3.73 1 92.19 79 CYS B O 1
ATOM 2291 N N . PRO B 1 80 ? -5.199 -15.273 1.723 1 94.12 80 PRO B N 1
ATOM 2292 C CA . PRO B 1 80 ? -3.895 -15.406 1.067 1 94.12 80 PRO B CA 1
ATOM 2293 C C . PRO B 1 80 ? -2.994 -14.195 1.303 1 94.12 80 PRO B C 1
ATOM 2295 O O . PRO B 1 80 ? -1.776 -14.336 1.431 1 94.12 80 PRO B O 1
ATOM 2298 N N . SER B 1 81 ? -3.584 -13.016 1.335 1 94.25 81 SER B N 1
ATOM 2299 C CA . SER B 1 81 ? -2.793 -11.812 1.573 1 94.25 81 SER B CA 1
ATOM 2300 C C . SER B 1 81 ? -2.15 -11.844 2.955 1 94.25 81 SER B C 1
ATOM 2302 O O . SER B 1 81 ? -0.993 -11.445 3.115 1 94.25 81 SER B O 1
ATOM 2304 N N . LYS B 1 82 ? -2.895 -12.297 3.879 1 94.38 82 LYS B N 1
ATOM 2305 C CA . LYS B 1 82 ? -2.379 -12.359 5.246 1 94.38 82 LYS B CA 1
ATOM 2306 C C . LYS B 1 82 ? -1.229 -13.359 5.352 1 94.38 82 LYS B C 1
ATOM 2308 O O . LYS B 1 82 ? -0.211 -13.07 5.988 1 94.38 82 LYS B O 1
ATOM 2313 N N . VAL B 1 83 ? -1.419 -14.5 4.781 1 95.06 83 VAL B N 1
ATOM 2314 C CA . VAL B 1 83 ? -0.395 -15.531 4.82 1 95.06 83 VAL B CA 1
ATOM 2315 C C . VAL B 1 83 ? 0.908 -15 4.23 1 95.06 83 VAL B C 1
ATOM 2317 O O . VAL B 1 83 ? 1.987 -15.234 4.777 1 95.06 83 VAL B O 1
ATOM 2320 N N . LEU B 1 84 ? 0.79 -14.258 3.152 1 96.19 84 LEU B N 1
ATOM 2321 C CA . LEU B 1 84 ? 1.979 -13.711 2.508 1 96.19 84 LEU B CA 1
ATOM 2322 C C . LEU B 1 84 ? 2.605 -12.617 3.367 1 96.19 84 LEU B C 1
ATOM 2324 O O . LEU B 1 84 ? 3.83 -12.555 3.496 1 96.19 84 LEU B O 1
ATOM 2328 N N . TH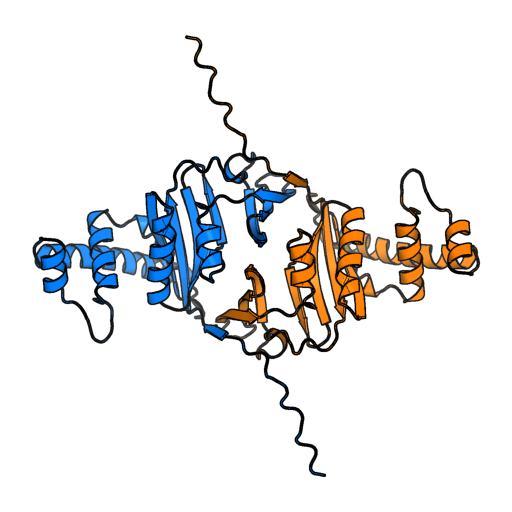R B 1 85 ? 1.766 -11.789 3.939 1 94.81 85 THR B N 1
ATOM 2329 C CA . THR B 1 85 ? 2.268 -10.734 4.812 1 94.81 85 THR B CA 1
ATOM 2330 C C . THR B 1 85 ? 2.988 -11.328 6.02 1 94.81 85 THR B C 1
ATOM 2332 O O . THR B 1 85 ? 4.051 -10.844 6.414 1 94.81 85 THR B O 1
ATOM 2335 N N . ASP B 1 86 ? 2.439 -12.352 6.543 1 93.5 86 ASP B N 1
ATOM 2336 C CA . ASP B 1 86 ? 3.053 -13.031 7.68 1 93.5 86 ASP B CA 1
ATOM 2337 C C . ASP B 1 86 ? 4.406 -13.633 7.301 1 93.5 86 ASP B C 1
ATOM 2339 O O . ASP B 1 86 ? 5.289 -13.766 8.148 1 93.5 86 ASP B O 1
ATOM 2343 N N . ALA B 1 87 ? 4.555 -13.93 6.09 1 94.25 87 ALA B N 1
ATOM 2344 C CA . ALA B 1 87 ? 5.797 -14.523 5.605 1 94.25 87 ALA B CA 1
ATOM 2345 C C . ALA B 1 87 ? 6.812 -13.445 5.238 1 94.25 87 ALA B C 1
ATOM 2347 O O . ALA B 1 87 ? 7.941 -13.758 4.84 1 94.25 87 ALA B O 1
ATOM 2348 N N . GLY B 1 88 ? 6.422 -12.219 5.234 1 93.56 88 GLY B N 1
ATOM 2349 C CA . GLY B 1 88 ? 7.371 -11.133 5.023 1 93.56 88 GLY B CA 1
ATOM 2350 C C . GLY B 1 88 ? 7.273 -10.516 3.641 1 93.56 88 GLY B C 1
ATOM 2351 O O . GLY B 1 88 ? 8.203 -9.852 3.184 1 93.56 88 GLY B O 1
ATOM 2352 N N . TYR B 1 89 ? 6.16 -10.742 2.982 1 95.12 89 TYR B N 1
ATOM 2353 C CA . TYR B 1 89 ? 5.934 -10.148 1.67 1 95.12 89 TYR B CA 1
ATOM 2354 C C . TYR B 1 89 ? 4.844 -9.086 1.733 1 95.12 89 TYR B C 1
ATOM 2356 O O . TYR B 1 89 ? 4.113 -8.992 2.723 1 95.12 89 TYR B O 1
ATOM 2364 N N . ILE B 1 90 ? 4.824 -8.258 0.718 1 96.19 90 ILE B N 1
ATOM 2365 C CA . ILE B 1 90 ? 3.748 -7.277 0.588 1 96.19 90 ILE B CA 1
ATOM 2366 C C . ILE B 1 90 ? 2.924 -7.578 -0.663 1 96.19 90 ILE B C 1
ATOM 2368 O O . ILE B 1 90 ? 3.23 -7.082 -1.749 1 96.19 90 ILE B O 1
ATOM 2372 N N . PRO B 1 91 ? 1.829 -8.281 -0.475 1 96.38 91 PRO B N 1
ATOM 2373 C CA . PRO B 1 91 ? 1.008 -8.641 -1.634 1 96.38 91 PRO B CA 1
ATOM 2374 C C . PRO B 1 91 ? 0.168 -7.473 -2.146 1 96.38 91 PRO B C 1
ATOM 2376 O O . PRO B 1 91 ? -0.305 -6.656 -1.354 1 96.38 91 PRO B O 1
ATOM 2379 N N . ARG B 1 92 ? 0.003 -7.449 -3.438 1 94.19 92 ARG B N 1
ATOM 2380 C CA . ARG B 1 92 ? -0.911 -6.523 -4.102 1 94.19 92 ARG B CA 1
ATOM 2381 C C . ARG B 1 92 ? -2.125 -7.262 -4.66 1 94.19 92 ARG B C 1
ATOM 2383 O O . ARG B 1 92 ? -1.979 -8.195 -5.453 1 94.19 92 ARG B O 1
ATOM 2390 N N . LEU B 1 93 ? -3.275 -6.812 -4.188 1 94.06 93 LEU B N 1
ATOM 2391 C CA . LEU B 1 93 ? -4.496 -7.418 -4.707 1 94.06 93 LEU B CA 1
ATOM 2392 C C . LEU B 1 93 ? -4.914 -6.766 -6.02 1 94.06 93 LEU B C 1
ATOM 2394 O O . LEU B 1 93 ? -5.477 -5.668 -6.02 1 94.06 93 LEU B O 1
ATOM 2398 N N . ASN B 1 94 ? -4.668 -7.43 -7.09 1 90.44 94 ASN B N 1
ATOM 2399 C CA . ASN B 1 94 ? -4.91 -6.863 -8.414 1 90.44 94 ASN B CA 1
ATOM 2400 C C . ASN B 1 94 ? -6.344 -7.113 -8.875 1 90.44 94 ASN B C 1
ATOM 2402 O O . ASN B 1 94 ? -6.941 -6.266 -9.539 1 90.44 94 ASN B O 1
ATOM 2406 N N . GLU B 1 95 ? -6.855 -8.289 -8.586 1 86.56 95 GLU B N 1
ATOM 2407 C CA . GLU B 1 95 ? -8.234 -8.656 -8.898 1 86.56 95 GLU B CA 1
ATOM 2408 C C . GLU B 1 95 ? -8.836 -9.508 -7.781 1 86.56 95 GLU B C 1
ATOM 2410 O O . GLU B 1 95 ? -8.148 -10.359 -7.203 1 86.56 95 GLU B O 1
ATOM 2415 N N . ILE B 1 96 ? -10.07 -9.273 -7.516 1 89.06 96 ILE B N 1
ATOM 2416 C CA . ILE B 1 96 ? -10.773 -10.07 -6.516 1 89.06 96 ILE B CA 1
ATOM 2417 C C . ILE B 1 96 ? -12.117 -10.531 -7.07 1 89.06 96 ILE B C 1
ATOM 2419 O O . ILE B 1 96 ? -12.914 -9.711 -7.535 1 89.06 96 ILE B O 1
ATOM 2423 N N . ARG B 1 97 ? -12.305 -11.789 -7.062 1 84.25 97 ARG B N 1
ATOM 2424 C CA . ARG B 1 97 ? -13.547 -12.461 -7.426 1 84.25 97 ARG B CA 1
ATOM 2425 C C . ARG B 1 97 ? -13.984 -13.438 -6.344 1 84.25 97 ARG B C 1
ATOM 2427 O O . ARG B 1 97 ? -13.219 -13.727 -5.418 1 84.25 97 ARG B O 1
ATOM 2434 N N . PRO B 1 98 ? -15.203 -13.914 -6.336 1 84.38 98 PRO B N 1
ATOM 2435 C CA . PRO B 1 98 ? -15.711 -14.797 -5.281 1 84.38 98 PRO B CA 1
ATOM 2436 C C . PRO B 1 98 ? -14.828 -16.031 -5.074 1 84.38 98 PRO B C 1
ATOM 2438 O O . PRO B 1 98 ? -14.648 -16.484 -3.941 1 84.38 98 PRO B O 1
ATOM 2441 N N . GLU B 1 99 ? -14.242 -16.609 -6.074 1 87.81 99 GLU B N 1
ATOM 2442 C CA . GLU B 1 99 ? -13.469 -17.828 -5.891 1 87.81 99 GLU B CA 1
ATOM 2443 C C . GLU B 1 99 ? -12.039 -17.672 -6.406 1 87.81 99 GLU B C 1
ATOM 2445 O O . GLU B 1 99 ? -11.336 -18.656 -6.625 1 87.81 99 GLU B O 1
ATOM 2450 N N . ARG B 1 100 ? -11.703 -16.438 -6.617 1 87.75 100 ARG B N 1
ATOM 2451 C CA . ARG B 1 100 ? -10.391 -16.219 -7.227 1 87.75 100 ARG B CA 1
ATOM 2452 C C . ARG B 1 100 ? -9.844 -14.844 -6.863 1 87.75 100 ARG B C 1
ATOM 2454 O O . ARG B 1 100 ? -10.586 -13.859 -6.848 1 87.75 100 ARG B O 1
ATOM 2461 N N . VAL B 1 101 ? -8.57 -14.867 -6.574 1 93.06 101 VAL B N 1
ATOM 2462 C CA . VAL B 1 101 ? -7.891 -13.594 -6.363 1 93.06 101 VAL B CA 1
ATOM 2463 C C . VAL B 1 101 ? -6.566 -13.586 -7.125 1 93.06 101 VAL B C 1
ATOM 2465 O O . VAL B 1 101 ? -5.867 -14.602 -7.176 1 93.06 101 VAL B O 1
ATOM 2468 N N . VAL B 1 102 ? -6.281 -12.477 -7.754 1 91.44 102 VAL B N 1
ATOM 2469 C CA . VAL B 1 102 ? -4.992 -12.289 -8.414 1 91.44 102 VAL B CA 1
ATOM 2470 C C . VAL B 1 102 ? -4.086 -11.422 -7.539 1 91.44 102 VAL B C 1
ATOM 2472 O O . VAL B 1 102 ? -4.445 -10.289 -7.195 1 91.44 102 VAL B O 1
ATOM 2475 N N . ILE B 1 103 ? -2.93 -11.977 -7.219 1 95.44 103 ILE B N 1
ATOM 2476 C CA . ILE B 1 103 ? -2.016 -11.305 -6.305 1 95.44 103 ILE B CA 1
ATOM 2477 C C . ILE B 1 103 ? -0.696 -11.008 -7.016 1 95.44 103 ILE B C 1
ATOM 2479 O O . ILE B 1 103 ? -0.087 -11.906 -7.602 1 95.44 103 ILE B O 1
ATOM 2483 N N . GLY B 1 104 ? -0.326 -9.734 -7.016 1 94.62 104 GLY B N 1
ATOM 2484 C CA . GLY B 1 104 ? 0.984 -9.32 -7.488 1 94.62 104 GLY B CA 1
ATOM 2485 C C . GLY B 1 104 ? 1.986 -9.109 -6.371 1 94.62 104 GLY B C 1
ATOM 2486 O O . GLY B 1 104 ? 1.629 -8.633 -5.289 1 94.62 104 GLY B O 1
ATOM 2487 N N . ILE B 1 105 ? 3.291 -9.438 -6.707 1 94.81 105 ILE B N 1
ATOM 2488 C CA . ILE B 1 105 ? 4.297 -9.336 -5.652 1 94.81 105 ILE B CA 1
ATOM 2489 C C . ILE B 1 105 ? 5.68 -9.164 -6.273 1 94.81 105 ILE B C 1
ATOM 2491 O O . ILE B 1 105 ? 6.098 -9.961 -7.113 1 94.81 105 ILE B O 1
ATOM 2495 N N . PRO B 1 106 ? 6.34 -8.055 -5.938 1 93.81 106 PRO B N 1
ATOM 2496 C CA . PRO B 1 106 ? 7.766 -8 -6.277 1 93.81 106 PRO B CA 1
ATOM 2497 C C . PRO B 1 106 ? 8.594 -9.031 -5.516 1 93.81 106 PRO B C 1
ATOM 2499 O O . PRO B 1 106 ? 8.383 -9.234 -4.312 1 93.81 106 PRO B O 1
ATOM 2502 N N . LEU B 1 107 ? 9.5 -9.703 -6.227 1 93.31 107 LEU B N 1
ATOM 2503 C CA . LEU B 1 107 ? 10.297 -10.766 -5.629 1 93.31 107 LEU B CA 1
ATOM 2504 C C . LEU B 1 107 ? 11.773 -10.609 -5.98 1 93.31 107 LEU B C 1
ATOM 2506 O O . LEU B 1 107 ? 12.109 -10.023 -7.012 1 93.31 107 LEU B O 1
ATOM 2510 N N . GLY B 1 108 ? 12.562 -11.125 -5.066 1 90.31 108 GLY B N 1
ATOM 2511 C CA . GLY B 1 108 ? 14 -11.031 -5.254 1 90.31 108 GLY B CA 1
ATOM 2512 C C . GLY B 1 108 ? 14.523 -11.938 -6.352 1 90.31 108 GLY B C 1
ATOM 2513 O O . GLY B 1 108 ? 15.414 -11.555 -7.113 1 90.31 108 GLY B O 1
ATOM 2514 N N . ASP B 1 109 ? 14.047 -13.148 -6.277 1 81.56 109 ASP B N 1
ATOM 2515 C CA . ASP B 1 109 ? 14.508 -14.141 -7.238 1 81.56 109 ASP B CA 1
ATOM 2516 C C . ASP B 1 109 ? 13.492 -15.273 -7.383 1 81.56 109 ASP B C 1
ATOM 2518 O O . ASP B 1 109 ? 12.391 -15.195 -6.852 1 81.56 109 ASP B O 1
ATOM 2522 N N . ARG B 1 110 ? 13.945 -16.219 -8.102 1 73.75 110 ARG B N 1
ATOM 2523 C CA . ARG B 1 110 ? 13.031 -17.297 -8.43 1 73.75 110 ARG B CA 1
ATOM 2524 C C . ARG B 1 110 ? 12.781 -18.188 -7.219 1 73.75 110 ARG B C 1
ATOM 2526 O O . ARG B 1 110 ? 11.719 -18.797 -7.098 1 73.75 110 ARG B O 1
ATOM 2533 N N . THR B 1 111 ? 13.703 -18.25 -6.277 1 81.75 111 THR B N 1
ATOM 2534 C CA . THR B 1 111 ? 13.5 -19.016 -5.055 1 81.75 111 THR B CA 1
ATOM 2535 C C . THR B 1 111 ? 12.328 -18.453 -4.25 1 81.75 111 THR B C 1
ATOM 2537 O O . THR B 1 111 ? 11.547 -19.203 -3.662 1 81.75 111 THR B O 1
ATOM 2540 N N . GLU B 1 112 ? 12.203 -17.141 -4.289 1 89.75 112 GLU B N 1
ATOM 2541 C CA . GLU B 1 112 ? 11.086 -16.5 -3.588 1 89.75 112 GLU B CA 1
ATOM 2542 C C . GLU B 1 112 ? 9.758 -16.828 -4.273 1 89.75 112 GLU B C 1
ATOM 2544 O O . GLU B 1 112 ? 8.711 -16.859 -3.621 1 89.75 112 GLU B O 1
ATOM 2549 N N . VAL B 1 113 ? 9.789 -17.047 -5.594 1 83.94 113 VAL B N 1
ATOM 2550 C CA . VAL B 1 113 ? 8.562 -17.453 -6.281 1 83.94 113 VAL B CA 1
ATOM 2551 C C . VAL B 1 113 ? 8.055 -18.766 -5.691 1 83.94 113 VAL B C 1
ATOM 2553 O O . VAL B 1 113 ? 6.867 -18.891 -5.371 1 83.94 113 VAL B O 1
ATOM 2556 N N . GLN B 1 114 ? 8.938 -19.625 -5.465 1 81.38 114 GLN B N 1
ATOM 2557 C CA . GLN B 1 114 ? 8.578 -20.922 -4.914 1 81.38 114 GLN B CA 1
ATOM 2558 C C . GLN B 1 114 ? 8.07 -20.797 -3.48 1 81.38 114 GLN B C 1
ATOM 2560 O O . GLN B 1 114 ? 7.094 -21.438 -3.102 1 81.38 114 GLN B O 1
ATOM 2565 N N . ASP B 1 115 ? 8.766 -19.984 -2.773 1 90.06 115 ASP B N 1
ATOM 2566 C CA . ASP B 1 115 ? 8.344 -19.75 -1.393 1 90.06 115 ASP B CA 1
ATOM 2567 C C . ASP B 1 115 ? 6.922 -19.219 -1.329 1 90.06 115 ASP B C 1
ATOM 2569 O O . ASP B 1 115 ? 6.098 -19.703 -0.553 1 90.06 115 ASP B O 1
ATOM 2573 N N . VAL B 1 116 ? 6.629 -18.266 -2.207 1 93 116 VAL B N 1
ATOM 2574 C CA . VAL B 1 116 ? 5.312 -17.641 -2.246 1 93 116 VAL B CA 1
ATOM 2575 C C . VAL B 1 116 ? 4.258 -18.672 -2.662 1 93 116 VAL B C 1
ATOM 2577 O O . VAL B 1 116 ? 3.191 -18.75 -2.053 1 93 116 VAL B O 1
ATOM 2580 N N . VAL B 1 117 ? 4.578 -19.438 -3.635 1 88.75 117 VAL B N 1
ATOM 2581 C CA . VAL B 1 117 ? 3.65 -20.469 -4.086 1 88.75 117 VAL B CA 1
ATOM 2582 C C . VAL B 1 117 ? 3.363 -21.438 -2.941 1 88.75 117 VAL B C 1
ATOM 2584 O O . VAL B 1 117 ? 2.207 -21.797 -2.693 1 88.75 117 VAL B O 1
ATOM 2587 N N . GLY B 1 118 ? 4.438 -21.844 -2.266 1 89.25 118 GLY B N 1
ATOM 2588 C CA . GLY B 1 118 ? 4.27 -22.734 -1.128 1 89.25 118 GLY B CA 1
ATOM 2589 C C . GLY B 1 118 ? 3.354 -22.172 -0.059 1 89.25 118 GLY B C 1
ATOM 2590 O O . GLY B 1 118 ? 2.482 -22.875 0.457 1 89.25 118 GLY B O 1
ATOM 2591 N N . ARG B 1 119 ? 3.518 -20.953 0.265 1 93.56 119 ARG B N 1
ATOM 2592 C CA . ARG B 1 119 ? 2.693 -20.281 1.267 1 93.56 119 ARG B CA 1
ATOM 2593 C C . ARG B 1 119 ? 1.239 -20.188 0.811 1 93.56 119 ARG B C 1
ATOM 2595 O O . ARG B 1 119 ? 0.324 -20.484 1.581 1 93.56 119 ARG B O 1
ATOM 2602 N N . LEU B 1 120 ? 1.038 -19.859 -0.471 1 93.31 120 LEU B N 1
ATOM 2603 C CA . LEU B 1 120 ? -0.312 -19.703 -0.999 1 93.31 120 LEU B CA 1
ATOM 2604 C C . LEU B 1 120 ? -1.027 -21.047 -1.073 1 93.31 120 LEU B C 1
ATOM 2606 O O . LEU B 1 120 ? -2.236 -21.125 -0.843 1 93.31 120 LEU B O 1
ATOM 2610 N N . ARG B 1 121 ? -0.346 -22.078 -1.3 1 88.88 121 ARG B N 1
ATOM 2611 C CA . ARG B 1 121 ? -0.938 -23.406 -1.439 1 88.88 121 ARG B CA 1
ATOM 2612 C C . ARG B 1 121 ? -1.496 -23.906 -0.109 1 88.88 121 ARG B C 1
ATOM 2614 O O . ARG B 1 121 ? -2.365 -24.781 -0.08 1 88.88 121 ARG B O 1
ATOM 2621 N N . SER B 1 122 ? -1.024 -23.375 0.929 1 91.38 122 SER B N 1
ATOM 2622 C CA . SER B 1 122 ? -1.511 -23.812 2.236 1 91.38 122 SER B CA 1
ATOM 2623 C C . SER B 1 122 ? -2.934 -23.312 2.484 1 91.38 122 SER B C 1
ATOM 2625 O O . SER B 1 122 ? -3.629 -23.828 3.361 1 91.38 122 SER B O 1
ATOM 2627 N N . VAL B 1 123 ? -3.432 -22.375 1.705 1 91.75 123 VAL B N 1
ATOM 2628 C CA . VAL B 1 123 ? -4.742 -21.797 1.99 1 91.75 123 VAL B CA 1
ATOM 2629 C C . VAL B 1 123 ? -5.582 -21.766 0.715 1 91.75 123 VAL B C 1
ATOM 2631 O O . VAL B 1 123 ? -6.719 -21.281 0.723 1 91.75 123 VAL B O 1
ATOM 2634 N N . ALA B 1 124 ? -5.027 -22.219 -0.374 1 91.5 124 ALA B N 1
ATOM 2635 C CA . ALA B 1 124 ? -5.703 -22.125 -1.665 1 91.5 124 ALA B CA 1
ATOM 2636 C C . ALA B 1 124 ? -5.984 -23.516 -2.24 1 91.5 124 ALA B C 1
ATOM 2638 O O . ALA B 1 124 ? -5.289 -24.484 -1.92 1 91.5 124 ALA B O 1
ATOM 2639 N N . GLU B 1 125 ? -7.039 -23.562 -3.039 1 87.56 125 GLU B N 1
ATOM 2640 C CA . GLU B 1 125 ? -7.309 -24.781 -3.785 1 87.56 125 GLU B CA 1
ATOM 2641 C C . GLU B 1 125 ? -6.27 -25 -4.887 1 87.56 125 GLU B C 1
ATOM 2643 O O . GLU B 1 125 ? -5.84 -26.125 -5.129 1 87.56 125 GLU B O 1
ATOM 2648 N N . SER B 1 126 ? -5.945 -23.891 -5.488 1 85.06 126 SER B N 1
ATOM 2649 C CA . SER B 1 126 ? -4.918 -23.922 -6.523 1 85.06 126 SER B CA 1
ATOM 2650 C C . SER B 1 126 ? -4.238 -22.562 -6.676 1 85.06 126 SER B C 1
ATOM 2652 O O . SER B 1 126 ? -4.816 -21.531 -6.348 1 85.06 126 SER B O 1
ATOM 2654 N N . VAL B 1 127 ? -2.986 -22.609 -7.039 1 88.75 127 VAL B N 1
ATOM 2655 C CA . VAL B 1 127 ? -2.186 -21.422 -7.297 1 88.75 127 VAL B CA 1
ATOM 2656 C C . VAL B 1 127 ? -1.537 -21.516 -8.68 1 88.75 127 VAL B C 1
ATOM 2658 O O . VAL B 1 127 ? -0.901 -22.516 -9 1 88.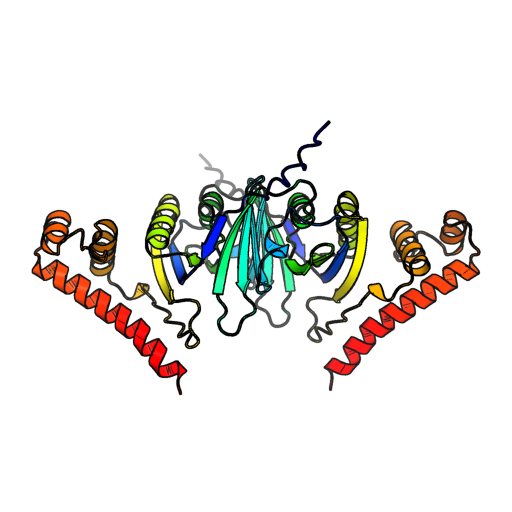75 127 VAL B O 1
ATOM 2661 N N . THR B 1 128 ? -1.806 -20.453 -9.484 1 79.5 128 THR B N 1
ATOM 2662 C CA . THR B 1 128 ? -1.203 -20.422 -10.812 1 79.5 128 THR B CA 1
ATOM 2663 C C . THR B 1 128 ? -0.422 -19.125 -11.016 1 79.5 128 THR B C 1
ATOM 2665 O O . THR B 1 128 ? -0.887 -18.047 -10.633 1 79.5 128 THR B O 1
ATOM 2668 N N . LEU B 1 129 ? 0.798 -19.219 -11.531 1 81.62 129 LEU B N 1
ATOM 2669 C CA . LEU B 1 129 ? 1.574 -18.047 -11.906 1 81.62 129 LEU B CA 1
ATOM 2670 C C . LEU B 1 129 ? 1.039 -17.438 -13.195 1 81.62 129 LEU B C 1
ATOM 2672 O O . LEU B 1 129 ? 1.156 -18.031 -14.266 1 81.62 129 LEU B O 1
ATOM 2676 N N . ARG B 1 130 ? 0.448 -16.312 -13.156 1 74.75 130 ARG B N 1
ATOM 2677 C CA . ARG B 1 130 ? -0.179 -15.656 -14.297 1 74.75 130 ARG B CA 1
ATOM 2678 C C . ARG B 1 130 ? 0.845 -14.859 -15.094 1 74.75 130 ARG B C 1
ATOM 2680 O O . ARG B 1 130 ? 0.743 -14.758 -16.328 1 74.75 130 ARG B O 1
ATOM 2687 N N . LYS B 1 131 ? 1.706 -14.18 -14.422 1 77.62 131 LYS B N 1
ATOM 2688 C CA . LYS B 1 131 ? 2.664 -13.258 -15.023 1 77.62 131 LYS B CA 1
ATOM 2689 C C . LYS B 1 131 ? 3.965 -13.211 -14.227 1 77.62 131 LYS B C 1
ATOM 2691 O O . LYS B 1 131 ? 3.941 -13.203 -12.992 1 77.62 131 LYS B O 1
ATOM 2696 N N . LEU B 1 132 ? 5.137 -13.258 -14.836 1 77.81 132 LEU B N 1
ATOM 2697 C CA . LEU B 1 132 ? 6.453 -13.039 -14.242 1 77.81 132 LEU B CA 1
ATOM 2698 C C . LEU B 1 132 ? 7.273 -12.07 -15.086 1 77.81 132 LEU B C 1
ATOM 2700 O O . LEU B 1 132 ? 7.562 -12.344 -16.25 1 77.81 132 LEU B O 1
ATOM 2704 N N . VAL B 1 133 ? 7.508 -10.938 -14.492 1 75.44 133 VAL B N 1
ATOM 2705 C CA . VAL B 1 133 ? 8.188 -9.883 -15.227 1 75.44 133 VAL B CA 1
ATOM 2706 C C . VAL B 1 133 ? 9.531 -9.578 -14.57 1 75.44 133 VAL B C 1
ATOM 2708 O O . VAL B 1 133 ? 9.633 -9.516 -13.344 1 75.44 133 VAL B O 1
ATOM 2711 N N . GLN B 1 134 ? 10.602 -9.461 -15.352 1 74.88 134 GLN B N 1
ATOM 2712 C CA . GLN B 1 134 ? 11.875 -8.961 -14.852 1 74.88 134 GLN B CA 1
ATOM 2713 C C . GLN B 1 134 ? 11.828 -7.453 -14.625 1 74.88 134 GLN B C 1
ATOM 2715 O O . GLN B 1 134 ? 11.406 -6.703 -15.508 1 74.88 134 GLN B O 1
ATOM 2720 N N . LEU B 1 135 ? 12.102 -7.027 -13.32 1 73.25 135 LEU B N 1
ATOM 2721 C CA . LEU B 1 135 ? 12.102 -5.605 -12.984 1 73.25 135 LEU B CA 1
ATOM 2722 C C . LEU B 1 135 ? 13.453 -4.973 -13.289 1 73.25 135 LEU B C 1
ATOM 2724 O O . LEU B 1 135 ? 14.492 -5.633 -13.18 1 73.25 135 LEU B O 1
ATOM 2728 N N . GLY B 1 136 ? 13.5 -3.365 -13.258 1 57.78 136 GLY B N 1
ATOM 2729 C CA . GLY B 1 136 ? 14.719 -2.605 -13.492 1 57.78 136 GLY B CA 1
ATOM 2730 C C . GLY B 1 136 ? 14.906 -2.213 -14.945 1 57.78 136 GLY B C 1
ATOM 2731 O O . GLY B 1 136 ? 15.461 -1.15 -15.234 1 57.78 136 GLY B O 1
ATOM 2732 N N . THR B 1 137 ? 15.062 -3.209 -15.836 1 45.47 137 THR B N 1
ATOM 2733 C CA . THR B 1 137 ? 15.609 -2.859 -17.141 1 45.47 137 THR B CA 1
ATOM 2734 C C . THR B 1 137 ? 14.633 -1.983 -17.922 1 45.47 137 THR B C 1
ATOM 2736 O O . THR B 1 137 ? 13.422 -2.01 -17.656 1 45.47 137 THR B O 1
ATOM 2739 N N . ASP B 1 138 ? 15.102 -0.803 -18.547 1 41.5 138 ASP B N 1
ATOM 2740 C CA . ASP B 1 138 ? 14.367 0.027 -19.5 1 41.5 138 ASP B CA 1
ATOM 2741 C C . ASP B 1 138 ? 13.109 -0.687 -20 1 41.5 138 ASP B C 1
ATOM 2743 O O . ASP B 1 138 ? 12.094 -0.045 -20.266 1 41.5 138 ASP B O 1
ATOM 2747 N N . SER B 1 139 ? 13.312 -1.708 -20.75 1 35.41 139 SER B N 1
ATOM 2748 C CA . SER B 1 139 ? 12.266 -2.332 -21.547 1 35.41 139 SER B CA 1
ATOM 2749 C C . SER B 1 139 ? 11.242 -3.047 -20.656 1 35.41 139 SER B C 1
ATOM 2751 O O . SER B 1 139 ? 11.484 -4.168 -20.219 1 35.41 139 SER B O 1
ATOM 2753 N N . SER B 1 140 ? 10.867 -2.449 -19.672 1 37.97 140 SER B N 1
ATOM 2754 C CA . SER B 1 140 ? 9.93 -3.156 -18.812 1 37.97 140 SER B CA 1
ATOM 2755 C C . SER B 1 140 ? 8.961 -4.012 -19.625 1 37.97 140 SER B C 1
ATOM 2757 O O . SER B 1 140 ? 7.949 -3.51 -20.125 1 37.97 140 SER B O 1
ATOM 2759 N N . ALA B 1 141 ? 9.461 -4.711 -20.625 1 33 141 ALA B N 1
ATOM 2760 C CA . ALA B 1 141 ? 8.586 -5.66 -21.328 1 33 141 ALA B CA 1
ATOM 2761 C C . ALA B 1 141 ? 7.801 -6.508 -20.328 1 33 141 ALA B C 1
ATOM 2763 O O . ALA B 1 141 ? 8.391 -7.199 -19.5 1 33 141 ALA B O 1
ATOM 2764 N N . GLU B 1 142 ? 6.789 -5.871 -19.812 1 33.84 142 GLU B N 1
ATOM 2765 C CA . GLU B 1 142 ? 5.805 -6.629 -19.047 1 33.84 142 GLU B CA 1
ATOM 2766 C C . GLU B 1 142 ? 5.539 -7.992 -19.672 1 33.84 142 GLU B C 1
ATOM 2768 O O . GLU B 1 142 ? 5.18 -8.078 -20.859 1 33.84 142 GLU B O 1
ATOM 2773 N N . THR B 1 143 ? 6.488 -8.867 -19.719 1 31.3 143 THR B N 1
ATOM 2774 C CA . THR B 1 143 ? 6.125 -10.188 -20.219 1 31.3 143 THR B CA 1
ATOM 2775 C C . THR B 1 143 ? 5.078 -10.836 -19.312 1 31.3 143 THR B C 1
ATOM 2777 O O . THR B 1 143 ? 5.32 -11.023 -18.109 1 31.3 143 THR B O 1
ATOM 2780 N N . THR B 1 144 ? 3.896 -10.32 -19.391 1 32.88 144 THR B N 1
ATOM 2781 C CA . THR B 1 144 ? 2.789 -11 -18.719 1 32.88 144 THR B CA 1
ATOM 2782 C C . THR B 1 144 ? 2.803 -12.492 -19.047 1 32.88 144 THR B C 1
ATOM 2784 O O . THR B 1 144 ? 2.746 -12.883 -20.203 1 32.88 144 THR B O 1
ATOM 2787 N N . MET B 1 145 ? 3.57 -13.219 -18.406 1 32.41 145 MET B N 1
ATOM 2788 C CA . MET B 1 145 ? 3.498 -14.664 -18.641 1 32.41 145 MET B CA 1
ATOM 2789 C C . MET B 1 145 ? 2.229 -15.25 -18.031 1 32.41 145 MET B C 1
ATOM 2791 O O . MET B 1 145 ? 1.907 -14.977 -16.859 1 32.41 145 MET B O 1
ATOM 2795 N N . ASP B 1 146 ? 1.224 -15.234 -18.719 1 34.88 146 ASP B N 1
ATOM 2796 C CA . ASP B 1 146 ? 0.036 -15.977 -18.297 1 34.88 146 ASP B CA 1
ATOM 2797 C C . ASP B 1 146 ? 0.337 -17.469 -18.156 1 34.88 146 ASP B C 1
ATOM 2799 O O . ASP B 1 146 ? 0.482 -18.172 -19.141 1 34.88 146 ASP B O 1
ATOM 2803 N N . LEU B 1 147 ? 0.857 -17.828 -17.078 1 40.84 147 LEU B N 1
ATOM 2804 C CA . LEU B 1 147 ? 1.155 -19.25 -16.844 1 40.84 147 LEU B CA 1
ATOM 2805 C C . LEU B 1 147 ? -0.122 -20.078 -16.844 1 40.84 147 LEU B C 1
ATOM 2807 O O . LEU B 1 147 ? -0.071 -21.297 -16.703 1 40.84 147 LEU B O 1
ATOM 2811 N N . THR B 1 148 ? -1.284 -19.422 -16.906 1 42.62 148 THR B N 1
ATOM 2812 C CA . THR B 1 148 ? -2.523 -20.188 -17.016 1 42.62 148 THR B CA 1
ATOM 2813 C C . THR B 1 148 ? -2.559 -20.969 -18.328 1 42.62 148 THR B C 1
ATOM 2815 O O . THR B 1 148 ? -3.373 -21.875 -18.484 1 42.62 148 THR B O 1
ATOM 2818 N N . ASP B 1 149 ? -1.624 -20.672 -19.172 1 51.41 149 ASP B N 1
ATOM 2819 C CA . ASP B 1 149 ? -1.65 -21.328 -20.469 1 51.41 149 ASP B CA 1
ATOM 2820 C C . ASP B 1 149 ? -0.94 -22.688 -20.406 1 51.41 149 ASP B C 1
ATOM 2822 O O . ASP B 1 149 ? -0.92 -23.422 -21.391 1 51.41 149 ASP B O 1
ATOM 2826 N N . LEU B 1 150 ? -0.519 -23 -19.203 1 59.97 150 LEU B N 1
ATOM 2827 C CA . LEU B 1 150 ? 0.07 -24.328 -19.094 1 59.97 150 LEU B CA 1
ATOM 2828 C C . LEU B 1 150 ? -0.981 -25.344 -18.672 1 59.97 150 LEU B C 1
ATOM 2830 O O . LEU B 1 150 ? -1.83 -25.062 -17.828 1 59.97 150 LEU B O 1
ATOM 2834 N N . THR B 1 151 ? -1.09 -26.453 -19.422 1 65.75 151 THR B N 1
ATOM 2835 C CA . THR B 1 151 ? -1.942 -27.547 -18.984 1 65.75 151 THR B CA 1
ATOM 2836 C C . THR B 1 151 ? -1.541 -28.016 -17.578 1 65.75 151 THR B C 1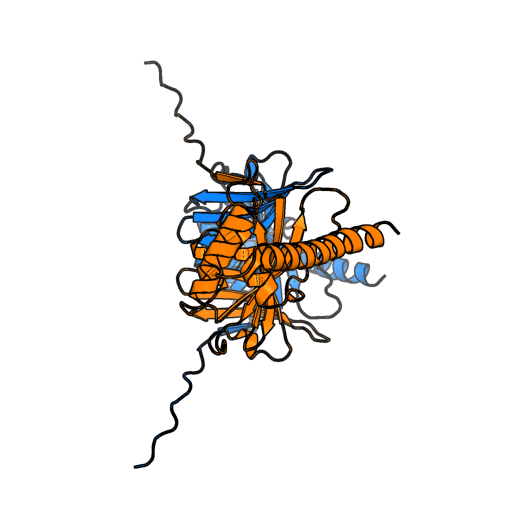
ATOM 2838 O O . THR B 1 151 ? -0.436 -27.719 -17.125 1 65.75 151 THR B O 1
ATOM 2841 N N . ASP B 1 152 ? -2.391 -28.719 -16.953 1 70.62 152 ASP B N 1
ATOM 2842 C CA . ASP B 1 152 ? -2.121 -29.281 -15.641 1 70.62 152 ASP B CA 1
ATOM 2843 C C . ASP B 1 152 ? -0.841 -30.125 -15.648 1 70.62 152 ASP B C 1
ATOM 2845 O O . ASP B 1 152 ? -0.033 -30.031 -14.719 1 70.62 152 ASP B O 1
ATOM 2849 N N . LYS B 1 153 ? -0.699 -30.906 -16.688 1 80.38 153 LYS B N 1
ATOM 2850 C CA . LYS B 1 153 ? 0.459 -31.797 -16.781 1 80.38 153 LYS B CA 1
ATOM 2851 C C . LYS B 1 153 ? 1.746 -31 -16.984 1 80.38 153 LYS B C 1
ATOM 2853 O O . LYS B 1 153 ? 2.781 -31.328 -16.391 1 80.38 153 LYS B O 1
ATOM 2858 N N . GLN B 1 154 ? 1.644 -29.875 -17.734 1 76.88 154 GLN B N 1
ATOM 2859 C CA . GLN B 1 154 ? 2.789 -29 -17.938 1 76.88 154 GLN B CA 1
ATOM 2860 C C . GLN B 1 154 ? 3.188 -28.297 -16.641 1 76.88 154 GLN B C 1
ATOM 2862 O O . GLN B 1 154 ? 4.367 -28.266 -16.297 1 76.88 154 GLN B O 1
ATOM 2867 N N . ARG B 1 155 ? 2.205 -27.922 -16 1 69 155 ARG B N 1
ATOM 2868 C CA . ARG B 1 155 ? 2.418 -27.203 -14.75 1 69 155 ARG B CA 1
ATOM 2869 C C . ARG B 1 155 ? 3.057 -28.109 -13.703 1 69 155 ARG B C 1
ATOM 2871 O O . ARG B 1 155 ? 4 -27.703 -13.016 1 69 155 ARG B O 1
ATOM 2878 N N . GLU B 1 156 ? 2.52 -29.203 -13.547 1 76.94 156 GLU B N 1
ATOM 2879 C CA . GLU B 1 156 ? 3.064 -30.188 -12.625 1 76.94 156 GLU B CA 1
ATOM 2880 C C . GLU B 1 156 ? 4.527 -30.484 -12.938 1 76.94 156 GLU B C 1
ATOM 2882 O O . GLU B 1 156 ? 5.367 -30.531 -12.031 1 76.94 156 GLU B O 1
ATOM 2887 N N . THR B 1 157 ? 4.832 -30.734 -14.172 1 84.38 157 THR B N 1
ATOM 2888 C CA . THR B 1 157 ? 6.176 -31.109 -14.602 1 84.38 157 THR B CA 1
ATOM 2889 C C . THR B 1 157 ? 7.16 -29.969 -14.352 1 84.38 157 THR B C 1
ATOM 2891 O O . THR B 1 157 ? 8.258 -30.188 -13.844 1 84.38 157 THR B O 1
ATOM 2894 N N . VAL B 1 158 ? 6.723 -28.719 -14.625 1 76 158 VAL B N 1
ATOM 2895 C CA . VAL B 1 158 ? 7.605 -27.562 -14.477 1 76 158 VAL B CA 1
ATOM 2896 C C . VAL B 1 158 ? 7.855 -27.297 -12.992 1 76 158 VAL B C 1
ATOM 2898 O O . VAL B 1 158 ? 8.984 -27 -12.586 1 76 158 VAL B O 1
ATOM 2901 N N . THR B 1 159 ? 6.824 -27.469 -12.281 1 70.88 159 THR B N 1
ATOM 2902 C CA . THR B 1 159 ? 6.93 -27.281 -10.844 1 70.88 159 THR B CA 1
ATOM 2903 C C . THR B 1 159 ? 7.941 -28.25 -10.234 1 70.88 159 THR B C 1
ATOM 2905 O O . THR B 1 159 ? 8.812 -27.844 -9.453 1 70.88 159 THR B O 1
ATOM 2908 N N . LEU B 1 160 ? 7.793 -29.484 -10.586 1 79.62 160 LEU B N 1
ATOM 2909 C CA . LEU B 1 160 ? 8.727 -30.484 -10.102 1 79.62 160 LEU B CA 1
ATOM 2910 C C . LEU B 1 160 ? 10.141 -30.203 -10.578 1 79.62 160 LEU B C 1
ATOM 2912 O O . LEU B 1 160 ? 11.102 -30.328 -9.812 1 79.62 160 LEU B O 1
ATOM 2916 N N . ALA B 1 161 ? 10.297 -29.781 -11.781 1 81.75 161 ALA B N 1
ATOM 2917 C CA . ALA B 1 161 ? 11.609 -29.469 -12.352 1 81.75 161 ALA B CA 1
ATOM 2918 C C . ALA B 1 161 ? 12.297 -28.359 -11.57 1 81.75 161 ALA B C 1
ATOM 2920 O O . ALA B 1 161 ? 13.492 -28.438 -11.289 1 81.75 161 ALA B O 1
ATOM 2921 N N . ILE B 1 162 ? 11.469 -27.391 -11.266 1 69.38 162 ILE B N 1
ATOM 2922 C CA . ILE B 1 162 ? 12.008 -26.266 -10.508 1 69.38 162 ILE B CA 1
ATOM 2923 C C . ILE B 1 162 ? 12.422 -26.734 -9.117 1 69.38 162 ILE B C 1
ATOM 2925 O O . ILE B 1 162 ? 13.523 -26.438 -8.656 1 69.38 162 ILE B O 1
ATOM 2929 N N . THR B 1 163 ? 11.555 -27.469 -8.492 1 73.31 163 THR B N 1
ATOM 2930 C CA . THR B 1 163 ? 11.766 -27.922 -7.129 1 73.31 163 THR B CA 1
ATOM 2931 C C . THR B 1 163 ? 13 -28.812 -7.043 1 73.31 163 THR B C 1
ATOM 2933 O O . THR B 1 163 ? 13.742 -28.766 -6.062 1 73.31 163 THR B O 1
ATOM 2936 N N . ARG B 1 164 ? 13.219 -29.578 -8.094 1 78.19 164 ARG B N 1
ATOM 2937 C CA . ARG B 1 164 ? 14.312 -30.531 -8.094 1 78.19 164 ARG B CA 1
ATOM 2938 C C . ARG B 1 164 ? 15.586 -29.922 -8.664 1 78.19 164 ARG B C 1
ATOM 2940 O O . ARG B 1 164 ? 16.609 -30.594 -8.805 1 78.19 164 ARG B O 1
ATOM 2947 N N . GLY B 1 165 ? 15.391 -28.562 -8.992 1 71.94 165 GLY B N 1
ATOM 2948 C CA . GLY B 1 165 ? 16.578 -27.812 -9.391 1 71.94 165 GLY B CA 1
ATOM 2949 C C . GLY B 1 165 ? 16.969 -28.047 -10.844 1 71.94 165 GLY B C 1
ATOM 2950 O O . GLY B 1 165 ? 18.141 -27.984 -11.188 1 71.94 165 GLY B O 1
ATOM 2951 N N . TYR B 1 166 ? 16.094 -28.438 -11.664 1 80.56 166 TYR B N 1
ATOM 2952 C CA . TYR B 1 166 ? 16.344 -28.625 -13.094 1 80.56 166 TYR B CA 1
ATOM 2953 C C . TYR B 1 166 ? 16.859 -27.344 -13.727 1 80.56 166 TYR B C 1
ATOM 2955 O O . TYR B 1 166 ? 17.688 -27.391 -14.641 1 80.56 166 TYR B O 1
ATOM 2963 N N . TYR B 1 167 ? 16.422 -26.297 -13.234 1 69.31 167 TYR B N 1
ATOM 2964 C CA . TYR B 1 167 ? 16.781 -25.016 -13.844 1 69.31 167 TYR B CA 1
ATOM 2965 C C . TYR B 1 167 ? 17.938 -24.344 -13.094 1 69.31 167 TYR B C 1
ATOM 2967 O O . TYR B 1 167 ? 18.281 -23.203 -13.367 1 69.31 167 TYR B O 1
ATOM 2975 N N . ARG B 1 168 ? 18.469 -25.016 -12.219 1 59.62 168 ARG B N 1
ATOM 2976 C CA . ARG B 1 168 ? 19.609 -24.484 -11.484 1 59.62 168 ARG B CA 1
ATOM 2977 C C . ARG B 1 168 ? 20.906 -24.672 -12.258 1 59.62 168 ARG B C 1
ATOM 2979 O O . ARG B 1 168 ? 20.984 -25.516 -13.156 1 59.62 168 ARG B O 1
ATOM 2986 N N . GLN B 1 169 ? 21.906 -23.781 -12 1 54.66 169 GLN B N 1
ATOM 2987 C CA . GLN B 1 169 ? 23.281 -23.906 -12.477 1 54.66 169 GLN B CA 1
ATOM 2988 C C . GLN B 1 169 ? 24.266 -24 -11.312 1 54.66 169 GLN B C 1
ATOM 2990 O O . GLN B 1 169 ? 24.453 -23.047 -10.57 1 54.66 169 GLN B O 1
ATOM 2995 N N . PRO B 1 170 ? 24.812 -25.203 -11.18 1 68 170 PRO B N 1
ATOM 2996 C CA . PRO B 1 170 ? 24.719 -26.406 -12.016 1 68 170 PRO B CA 1
ATOM 2997 C C . PRO B 1 170 ? 23.375 -27.125 -11.867 1 68 170 PRO B C 1
ATOM 2999 O O . PRO B 1 170 ? 22.672 -26.922 -10.867 1 68 170 PRO B O 1
ATOM 3002 N N . ARG B 1 171 ? 22.938 -27.828 -12.969 1 68.81 171 ARG B N 1
ATOM 3003 C CA . ARG B 1 171 ? 21.688 -28.578 -12.984 1 68.81 171 ARG B CA 1
ATOM 3004 C C . ARG B 1 171 ? 21.656 -29.625 -11.875 1 68.81 171 ARG B C 1
ATOM 3006 O O . ARG B 1 171 ? 22.594 -30.391 -11.719 1 68.81 171 ARG B O 1
ATOM 3013 N N . HIS B 1 172 ? 20.578 -29.672 -11.062 1 76.56 172 HIS B N 1
ATOM 3014 C CA . HIS B 1 172 ? 20.453 -30.562 -9.906 1 76.56 172 HIS B CA 1
ATOM 3015 C C . HIS B 1 172 ? 19.531 -31.734 -10.211 1 76.56 172 HIS B C 1
ATOM 3017 O O . HIS B 1 172 ? 19.453 -32.688 -9.422 1 76.56 172 HIS B O 1
ATOM 3023 N N . ALA B 1 173 ? 18.828 -31.719 -11.18 1 83.12 173 ALA B N 1
ATOM 3024 C CA . ALA B 1 173 ? 17.953 -32.812 -11.609 1 83.12 173 ALA B CA 1
ATOM 3025 C C . ALA B 1 173 ? 17.938 -32.938 -13.125 1 83.12 173 ALA B C 1
ATOM 3027 O O . ALA B 1 173 ? 17.969 -31.922 -13.844 1 83.12 173 ALA B O 1
ATOM 3028 N N . SER B 1 174 ? 17.984 -34.188 -13.578 1 87.06 174 SER B N 1
ATOM 3029 C CA . SER B 1 174 ? 17.906 -34.438 -15.008 1 87.06 174 SER B CA 1
ATOM 3030 C C . SER B 1 174 ? 16.469 -34.75 -15.43 1 87.06 174 SER B C 1
ATOM 3032 O O . SER B 1 174 ? 15.586 -34.906 -14.578 1 87.06 174 SER B O 1
ATOM 3034 N N . VAL B 1 175 ? 16.281 -34.719 -16.719 1 86.56 175 VAL B N 1
ATOM 3035 C CA . VAL B 1 175 ? 14.992 -35.094 -17.281 1 86.56 175 VAL B CA 1
ATOM 3036 C C . VAL B 1 175 ? 14.602 -36.469 -16.797 1 86.56 175 VAL B C 1
ATOM 3038 O O . VAL B 1 175 ? 13.438 -36.719 -16.469 1 86.56 175 VAL B O 1
ATOM 3041 N N . ASP B 1 176 ? 15.617 -37.344 -16.688 1 90.75 176 ASP B N 1
ATOM 3042 C CA . ASP B 1 176 ? 15.375 -38.719 -16.219 1 90.75 176 ASP B CA 1
ATOM 3043 C C . ASP B 1 176 ? 14.953 -38.719 -14.758 1 90.75 176 ASP B C 1
ATOM 3045 O O . ASP B 1 176 ? 14.078 -39.5 -14.367 1 90.75 176 ASP B O 1
ATOM 3049 N N . ASP B 1 177 ? 15.562 -37.875 -13.945 1 90.94 177 ASP B N 1
ATOM 3050 C CA . ASP B 1 177 ? 15.203 -37.781 -12.531 1 90.94 177 ASP B CA 1
ATOM 3051 C C . ASP B 1 177 ? 13.734 -37.375 -12.375 1 90.94 177 ASP B C 1
ATOM 3053 O O . ASP B 1 177 ? 13.016 -37.938 -11.547 1 90.94 177 ASP B O 1
ATOM 3057 N N . ILE B 1 178 ? 13.367 -36.438 -13.18 1 90.38 178 ILE B N 1
ATOM 3058 C CA . ILE B 1 178 ? 12.008 -35.906 -13.133 1 90.38 178 ILE B CA 1
ATOM 3059 C C . ILE B 1 178 ? 11.031 -36.969 -13.648 1 90.38 178 ILE B C 1
ATOM 3061 O O . ILE B 1 178 ? 9.953 -37.156 -13.086 1 90.38 178 ILE B O 1
ATOM 3065 N N . ALA B 1 179 ? 11.414 -37.688 -14.656 1 92.62 179 ALA B N 1
ATOM 3066 C CA . ALA B 1 179 ? 10.609 -38.75 -15.242 1 92.62 179 ALA B CA 1
ATOM 3067 C C . ALA B 1 179 ? 10.336 -39.875 -14.227 1 92.62 179 ALA B C 1
ATOM 3069 O O . ALA B 1 179 ? 9.203 -40.344 -14.102 1 92.62 179 ALA B O 1
ATOM 3070 N N . ASP B 1 180 ? 11.344 -40.25 -13.547 1 91.94 180 ASP B N 1
ATOM 3071 C CA . ASP B 1 180 ? 11.227 -41.281 -12.531 1 91.94 180 ASP B CA 1
ATOM 3072 C C . ASP B 1 180 ? 10.242 -40.875 -11.438 1 91.94 180 ASP B C 1
ATOM 3074 O O . ASP B 1 180 ? 9.438 -41.688 -10.984 1 91.94 180 ASP B O 1
ATOM 3078 N N . GLU B 1 181 ? 10.367 -39.594 -11.125 1 89.12 181 GLU B N 1
ATOM 3079 C CA . GLU B 1 181 ? 9.531 -39.125 -10.023 1 89.12 181 GLU B CA 1
ATOM 3080 C C . GLU B 1 181 ? 8.078 -39 -10.453 1 89.12 181 GLU B C 1
ATOM 3082 O O . GLU B 1 181 ? 7.164 -39.281 -9.664 1 89.12 181 GLU B O 1
ATOM 3087 N N . LEU B 1 182 ? 7.82 -38.656 -11.594 1 90.25 182 LEU B N 1
ATOM 3088 C CA . LEU B 1 182 ? 6.469 -38.469 -12.117 1 90.25 182 LEU B CA 1
ATOM 3089 C C . LEU B 1 182 ? 5.938 -39.781 -12.695 1 90.25 182 LEU B C 1
ATOM 3091 O O . LEU B 1 182 ? 4.762 -39.875 -13.055 1 90.25 182 LEU B O 1
ATOM 3095 N N . ASP B 1 183 ? 6.773 -40.812 -12.758 1 92.81 183 ASP B N 1
ATOM 3096 C CA . ASP B 1 183 ? 6.441 -42.125 -13.32 1 92.81 183 ASP B CA 1
ATOM 3097 C C . ASP B 1 183 ? 5.93 -42 -14.758 1 92.81 183 ASP B C 1
ATOM 3099 O O . ASP B 1 183 ? 4.863 -42.5 -15.094 1 92.81 183 ASP B O 1
ATOM 3103 N N . ILE B 1 184 ? 6.637 -41.188 -15.57 1 93.69 184 ILE B N 1
ATOM 3104 C CA . ILE B 1 184 ? 6.418 -41.031 -17 1 93.69 184 ILE B CA 1
ATOM 3105 C C . ILE B 1 184 ? 7.746 -41.125 -17.75 1 93.69 184 ILE B C 1
ATOM 3107 O O . ILE B 1 184 ? 8.805 -41.219 -17.125 1 93.69 184 ILE B O 1
ATOM 3111 N N . SER B 1 185 ? 7.668 -41.219 -19 1 92.12 185 SER B N 1
ATOM 3112 C CA . SER B 1 185 ? 8.883 -41.344 -19.797 1 92.12 185 SER B CA 1
ATOM 3113 C C . SER B 1 185 ? 9.672 -40.031 -19.828 1 92.12 185 SER B C 1
ATOM 3115 O O . SER B 1 185 ? 9.094 -38.969 -19.703 1 92.12 185 SER B O 1
ATOM 3117 N N . ALA B 1 186 ? 10.992 -40.188 -19.953 1 90.44 186 ALA B N 1
ATOM 3118 C CA . ALA B 1 186 ? 11.844 -39.031 -20.141 1 90.44 186 ALA B CA 1
ATOM 3119 C C . ALA B 1 186 ? 11.398 -38.188 -21.328 1 90.44 186 ALA B C 1
ATOM 3121 O O . ALA B 1 186 ? 11.461 -36.969 -21.297 1 90.44 186 ALA B O 1
ATOM 3122 N N . ALA B 1 187 ? 10.898 -38.844 -22.328 1 85.5 187 ALA B N 1
ATOM 3123 C CA . ALA B 1 187 ? 10.398 -38.156 -23.516 1 85.5 187 ALA B CA 1
ATOM 3124 C C . ALA B 1 187 ? 9.18 -37.312 -23.188 1 85.5 187 ALA B C 1
ATOM 3126 O O . ALA B 1 187 ? 9.055 -36.156 -23.656 1 85.5 187 ALA B O 1
ATOM 3127 N N . ALA B 1 188 ? 8.281 -37.781 -22.375 1 89 188 ALA B N 1
ATOM 3128 C CA . ALA B 1 188 ? 7.098 -37.062 -21.938 1 89 188 ALA B CA 1
ATOM 3129 C C . ALA B 1 188 ? 7.484 -35.844 -21.109 1 89 188 ALA B C 1
ATOM 3131 O O . ALA B 1 188 ? 6.906 -34.75 -21.25 1 89 188 ALA B O 1
ATOM 3132 N N . VAL B 1 189 ? 8.469 -36.031 -20.234 1 89 189 VAL B N 1
ATOM 3133 C CA . VAL B 1 189 ? 8.953 -34.906 -19.422 1 89 189 VAL B CA 1
ATOM 3134 C C . VAL B 1 189 ? 9.539 -33.812 -20.328 1 89 189 VAL B C 1
ATOM 3136 O O . VAL B 1 189 ? 9.211 -32.656 -20.188 1 89 189 VAL B O 1
ATOM 3139 N N . SER B 1 190 ? 10.375 -34.219 -21.25 1 82.38 190 SER B N 1
ATOM 3140 C CA . SER B 1 190 ? 11.008 -33.25 -22.156 1 82.38 190 SER B CA 1
ATOM 3141 C C . SER B 1 190 ? 9.961 -32.5 -22.984 1 82.38 190 SER B C 1
ATOM 3143 O O . SER B 1 190 ? 10.07 -31.297 -23.188 1 82.38 190 SER B O 1
ATOM 3145 N N . GLN B 1 191 ? 8.984 -33.219 -23.391 1 82.06 191 GLN B N 1
ATOM 3146 C CA . GLN B 1 191 ? 7.91 -32.594 -24.156 1 82.06 191 GLN B CA 1
ATOM 3147 C C . GLN B 1 191 ? 7.137 -31.578 -23.328 1 82.06 191 GLN B C 1
ATOM 3149 O O . GLN B 1 191 ? 6.859 -30.469 -23.781 1 82.06 191 GLN B O 1
ATOM 3154 N N . ARG B 1 192 ? 6.777 -31.938 -22.156 1 82.31 192 ARG B N 1
ATOM 3155 C CA . ARG B 1 192 ? 6.031 -31.047 -21.266 1 82.31 192 ARG B CA 1
ATOM 3156 C C . ARG B 1 192 ? 6.852 -29.812 -20.906 1 82.31 192 ARG B C 1
ATOM 3158 O O . ARG B 1 192 ? 6.336 -28.688 -20.906 1 82.31 192 ARG B O 1
ATOM 3165 N N . LEU B 1 193 ? 8.094 -30.047 -20.578 1 80.25 193 LEU B N 1
ATOM 3166 C CA . LEU B 1 193 ? 8.969 -28.922 -20.266 1 80.25 193 LEU B CA 1
ATOM 3167 C C . LEU B 1 193 ? 9.164 -28.031 -21.484 1 80.25 193 LEU B C 1
ATOM 3169 O O . LEU B 1 193 ? 9.078 -26.797 -21.375 1 80.25 193 LEU B O 1
ATOM 3173 N N . GLY B 1 194 ? 9.438 -28.656 -22.625 1 77.56 194 GLY B N 1
ATOM 3174 C CA . GLY B 1 194 ? 9.602 -27.891 -23.844 1 77.56 194 GLY B CA 1
ATOM 3175 C C . GLY B 1 194 ? 8.383 -27.062 -24.203 1 77.56 194 GLY B C 1
ATOM 3176 O O . GLY B 1 194 ? 8.508 -25.891 -24.562 1 77.56 194 GLY B O 1
ATOM 3177 N N . ALA B 1 195 ? 7.242 -27.672 -24.062 1 74.25 195 ALA B N 1
ATOM 3178 C CA . ALA B 1 195 ? 6 -26.969 -24.359 1 74.25 195 ALA B CA 1
ATOM 3179 C C . ALA B 1 195 ? 5.785 -25.812 -23.391 1 74.25 195 ALA B C 1
ATOM 3181 O O . ALA B 1 195 ? 5.395 -24.719 -23.797 1 74.25 195 ALA B O 1
ATOM 3182 N N . ALA B 1 196 ? 6.031 -26.172 -22.219 1 71.19 196 ALA B N 1
ATOM 3183 C CA . ALA B 1 196 ? 5.879 -25.141 -21.188 1 71.19 196 ALA B CA 1
ATOM 3184 C C . ALA B 1 196 ? 6.867 -24 -21.406 1 71.19 196 ALA B C 1
ATOM 3186 O O . ALA B 1 196 ? 6.492 -22.828 -21.344 1 71.19 196 ALA B O 1
ATOM 3187 N N . GLU B 1 197 ? 8.078 -24.312 -21.594 1 63.44 197 GLU B N 1
ATOM 3188 C CA . GLU B 1 197 ? 9.125 -23.328 -21.828 1 63.44 197 GLU B CA 1
ATOM 3189 C C . GLU B 1 197 ? 8.82 -22.484 -23.062 1 63.44 197 GLU B C 1
ATOM 3191 O O . GLU B 1 197 ? 8.992 -21.266 -23.047 1 63.44 197 GLU B O 1
ATOM 3196 N N . SER B 1 198 ? 8.43 -23.188 -24.141 1 62.31 198 SER B N 1
ATOM 3197 C CA . SER B 1 198 ? 8.047 -22.5 -25.359 1 62.31 198 SER B CA 1
ATOM 3198 C C . SER B 1 198 ? 6.93 -21.484 -25.094 1 62.31 198 SER B C 1
ATOM 3200 O O . SER B 1 198 ? 7 -20.344 -25.547 1 62.31 198 SER B O 1
ATOM 3202 N N . LYS B 1 199 ? 6.016 -21.922 -24.438 1 59.84 199 LYS B N 1
ATOM 3203 C CA . LYS B 1 199 ? 4.891 -21.031 -24.125 1 59.84 199 LYS B CA 1
ATOM 3204 C C . LYS B 1 199 ? 5.34 -19.844 -23.281 1 59.84 199 LYS B C 1
ATOM 3206 O O . LYS B 1 199 ? 4.973 -18.703 -23.578 1 59.84 199 LYS B O 1
ATOM 3211 N N . VAL B 1 200 ? 6.145 -20.172 -22.344 1 57.44 200 VAL B N 1
ATOM 3212 C CA . VAL B 1 200 ? 6.637 -19.141 -21.438 1 57.44 200 VAL B CA 1
ATOM 3213 C C . VAL B 1 200 ? 7.539 -18.172 -22.203 1 57.44 200 VAL B C 1
ATOM 3215 O O . VAL B 1 200 ? 7.398 -16.953 -22.078 1 57.44 200 VAL B O 1
ATOM 3218 N N . MET B 1 201 ? 8.398 -18.719 -23 1 53.56 201 MET B N 1
ATOM 3219 C CA . MET B 1 201 ? 9.352 -17.891 -23.734 1 53.56 201 MET B CA 1
ATOM 3220 C C . MET B 1 201 ? 8.641 -17.031 -24.766 1 53.56 201 MET B C 1
ATOM 3222 O O . MET B 1 201 ? 8.984 -15.852 -24.938 1 53.56 201 MET B O 1
ATOM 3226 N N . ARG B 1 202 ? 7.715 -17.672 -25.375 1 50.06 202 ARG B N 1
ATOM 3227 C CA . ARG B 1 202 ? 6.93 -16.906 -26.328 1 50.06 202 ARG B CA 1
ATOM 3228 C C . ARG B 1 202 ? 6.195 -15.758 -25.641 1 50.06 202 ARG B C 1
ATOM 3230 O O . ARG B 1 202 ? 6.16 -14.641 -26.172 1 50.06 202 ARG B O 1
ATOM 3237 N N . GLN B 1 203 ? 5.68 -16.188 -24.641 1 48.72 203 GLN B N 1
ATOM 3238 C CA . GLN B 1 203 ? 4.938 -15.164 -23.906 1 48.72 203 GLN B CA 1
ATOM 3239 C C . GLN B 1 203 ? 5.859 -14.039 -23.453 1 48.72 203 GLN B C 1
ATOM 3241 O O . GLN B 1 203 ? 5.492 -12.867 -23.5 1 48.72 203 GLN B O 1
ATOM 3246 N N . VAL B 1 204 ? 6.926 -14.422 -23.016 1 45.31 204 VAL B N 1
ATOM 3247 C CA . VAL B 1 204 ? 7.902 -13.453 -22.531 1 45.31 204 VAL B CA 1
ATOM 3248 C C . VAL B 1 204 ? 8.438 -12.625 -23.688 1 45.31 204 VAL B C 1
ATOM 3250 O O . VAL B 1 204 ? 8.555 -11.398 -23.578 1 45.31 204 VAL B O 1
ATOM 3253 N N . PHE B 1 205 ? 8.828 -13.242 -24.75 1 41.03 205 PHE B N 1
ATOM 3254 C CA . PHE B 1 205 ? 9.5 -12.555 -25.844 1 41.03 205 PHE B CA 1
ATOM 3255 C C . PHE B 1 205 ? 8.477 -11.875 -26.75 1 41.03 205 PHE B C 1
ATOM 3257 O O . PHE B 1 205 ? 8.773 -10.844 -27.359 1 41.03 205 PHE B O 1
ATOM 3264 N N . ASP B 1 206 ? 7.383 -12.492 -26.875 1 41.12 206 ASP B N 1
ATOM 3265 C CA . ASP B 1 206 ? 6.367 -11.781 -27.641 1 41.12 206 ASP B CA 1
ATOM 3266 C C . ASP B 1 206 ? 5.941 -10.492 -26.953 1 41.12 206 ASP B C 1
ATOM 3268 O O . ASP B 1 206 ? 5.66 -9.492 -27.609 1 41.12 206 ASP B O 1
ATOM 3272 N N . THR B 1 207 ? 5.863 -10.641 -25.797 1 37.09 207 THR B N 1
ATOM 3273 C CA . THR B 1 207 ? 5.57 -9.43 -25.047 1 37.09 207 THR B CA 1
ATOM 3274 C C . THR B 1 207 ? 6.711 -8.43 -25.172 1 37.09 207 THR B C 1
ATOM 3276 O O . THR B 1 207 ? 6.477 -7.219 -25.219 1 37.09 207 THR B O 1
ATOM 3279 N N . LEU B 1 208 ? 7.918 -8.836 -25.297 1 33.03 208 LEU B N 1
ATOM 3280 C CA . LEU B 1 208 ? 9.055 -7.949 -25.5 1 33.03 208 LEU B CA 1
ATOM 3281 C C . LEU B 1 208 ? 9.047 -7.359 -26.906 1 33.03 208 LEU B C 1
ATOM 3283 O O . LEU B 1 208 ? 9.477 -6.227 -27.125 1 33.03 208 LEU B O 1
ATOM 3287 N N . ALA B 1 209 ? 8.703 -8.078 -27.938 1 33.38 209 ALA B N 1
ATOM 3288 C CA . ALA B 1 209 ? 8.719 -7.531 -29.281 1 33.38 209 ALA B CA 1
ATOM 3289 C C . ALA B 1 209 ? 7.688 -6.418 -29.438 1 33.38 209 ALA B C 1
ATOM 3291 O O . ALA B 1 209 ? 7.895 -5.469 -30.203 1 33.38 209 ALA B O 1
ATOM 3292 N N . ASP B 1 210 ? 6.504 -6.512 -28.938 1 33.06 210 ASP B N 1
ATOM 3293 C CA . ASP B 1 210 ? 5.523 -5.469 -29.219 1 33.06 210 ASP B CA 1
ATOM 3294 C C . ASP B 1 210 ? 5.844 -4.191 -28.453 1 33.06 210 ASP B C 1
ATOM 3296 O O . ASP B 1 210 ? 5.309 -3.125 -28.766 1 33.06 210 ASP B O 1
ATOM 3300 N N . GLY B 1 211 ? 6.438 -4.168 -27.484 1 29.34 211 GLY B N 1
ATOM 3301 C CA . GLY B 1 211 ? 6.777 -2.924 -26.812 1 29.34 211 GLY B CA 1
ATOM 3302 C C . GLY B 1 211 ? 7.738 -2.061 -27.609 1 29.34 211 GLY B C 1
ATOM 3303 O O . GLY B 1 211 ? 8.094 -0.961 -27.172 1 29.34 211 GLY B O 1
ATOM 3304 N N . CYS B 1 212 ? 8.57 -2.572 -28.453 1 26.12 212 CYS B N 1
ATOM 3305 C CA . CYS B 1 212 ? 9.5 -1.758 -29.219 1 26.12 212 CYS B CA 1
ATOM 3306 C C . CYS B 1 212 ? 8.812 -1.135 -30.422 1 26.12 212 CYS B C 1
ATOM 3308 O O . CYS B 1 212 ? 9.438 -0.426 -31.219 1 26.12 212 CYS B O 1
ATOM 3310 N N . GLU B 1 213 ? 7.559 -1.417 -30.781 1 25.69 213 GLU B N 1
ATOM 3311 C CA . GLU B 1 213 ? 7.168 -0.552 -31.891 1 25.69 213 GLU B CA 1
ATOM 3312 C C . GLU B 1 213 ? 6.715 0.817 -31.391 1 25.69 213 GLU B C 1
ATOM 3314 O O . GLU B 1 213 ? 6.012 0.915 -30.391 1 25.69 213 GLU B O 1
#

Solvent-accessible surface area (backbone atoms only — not comparable to full-atom values): 22582 Å² total; per-residue (Å²): 134,85,77,70,77,79,76,74,74,68,64,73,60,48,78,42,63,24,39,29,35,37,27,32,40,36,30,33,67,73,41,73,66,44,68,72,53,72,44,81,58,49,66,44,62,76,46,65,37,47,57,86,56,33,34,39,34,37,30,33,37,63,54,98,64,35,40,40,35,39,38,41,29,63,53,56,94,58,34,58,59,55,54,38,37,74,72,73,45,74,66,36,60,74,42,75,46,54,46,35,35,31,37,34,35,76,27,54,45,71,68,50,51,53,51,50,50,55,58,42,48,74,49,28,79,42,76,40,54,32,22,57,22,64,46,46,58,89,73,55,34,60,10,58,21,57,45,73,77,43,51,70,70,26,44,53,52,44,52,49,34,53,75,46,24,39,79,38,90,74,65,62,36,50,57,57,56,50,8,63,72,70,72,49,50,43,66,57,41,48,49,32,44,48,53,42,47,48,51,45,47,44,32,33,49,52,35,40,58,62,68,73,108,133,84,77,71,77,77,76,74,76,68,64,74,61,49,77,42,62,24,40,30,36,38,27,32,39,34,30,32,66,74,40,73,64,44,70,71,53,72,45,81,60,50,64,44,60,75,47,65,39,48,58,86,57,33,34,38,34,38,30,33,37,64,54,99,63,35,39,38,35,39,37,40,30,63,52,58,93,56,34,59,60,54,54,39,38,75,71,72,45,73,66,36,61,75,43,76,47,54,47,35,35,30,36,34,34,76,26,54,45,70,70,49,52,52,51,49,50,56,58,42,48,75,49,29,80,41,74,38,52,30,21,57,22,62,47,46,55,89,72,58,32,60,9,57,22,54,46,71,76,43,50,70,68,26,45,53,52,45,51,50,35,52,75,46,24,40,80,38,90,76,63,63,37,50,57,57,56,50,8,63,72,69,72,50,51,43,66,56,42,50,49,34,44,48,52,40,47,49,52,45,48,45,32,33,47,52,34,39,57,62,68,72,107

Sequence (426 aa):
MNSTPGQTTASTFDLVECSLYAEFDVRVDPIEWCPLVELDPPVDVQHQQFRDETCLIDVRTHSDEPRTIRITQECDSLCPSKVLTDAGYIPRLNEIRPERVVIGIPLGDRTEVQDVVGRLRSVAESVTLRKLVQLGTDSSAETTMDLTDLTDKQRETVTLAITRGYYRQPRHASVDDIADELDISAAAVSQRLGAAESKVMRQVFDTLADGCEMNSTPGQTTASTFDLVECSLYAEFDVRVDPIEWCPLVELDPPVDVQHQQFRDETCLIDVRTHSDEPRTIRITQECDSLCPSKVLTDAGYIPRLNEIRPERVVIGIPLGDRTEVQDVVGRLRSVAESVTLRKLVQLGTDSSAETTMDLTDLTDKQRETVTLAITRGYYRQPRHASVDDIADELDISAAAVSQRLGAAESKVMRQVFDTLADGCE

Organism: NCBI:txid2841257

Radius of gyration: 26.19 Å; Cα contacts (8 Å, |Δi|>4): 818; chains: 2; bounding box: 76×83×63 Å

pLDDT: mean 76.64, std 20.08, range [25.64, 96.38]

InterPro domains:
  IPR007050 Bacterioopsin activator-type, HTH domain [PF04967] (150-202)
  IPR013324 RNA polymerase sigma factor, region 3/4-like [SSF88659] (148-201)
  IPR056433 DmsR-like, N-terminal [PF24277] (62-134)

Secondary structure (DSSP, 8-state):
------------EEEEEE-EEEEEEEE-S--TT-GGGG-SS-EEEEEEEEETTEEEEEEEE-SSS--EEEEEEEPPTT-HHHHHHHTT---EEEEEETTEEEEEEEESSHHHHHHHHHHHHTT-SEEEEEEEEE-SSS--------GGGS-HHHHHHHHHHHHTTTTSSS--S-HHHHHHHHTS-HHHHHHHHHHHHHHHHHHHHHHHHHTT-/------------EEEEEE-EEEEEEEE-S--TT-GGGG-SS-EEEEEEEEETTEEEEEEEE-SSS--EEEEEEEPPTT-HHHHHHHTT---EEEEEETTEEEEEEEESSHHHHHHHHHHHHTT-SEEEEEEEEE-SSS--------GGGS-HHHHHHHHHHHHTTTTSSS--S-HHHHHHHHTS-HHHHHHHHHHHHHHHHHHHHHHHHHTT-

Foldseek 3Di:
DPPDPPPPPPPDDDDFD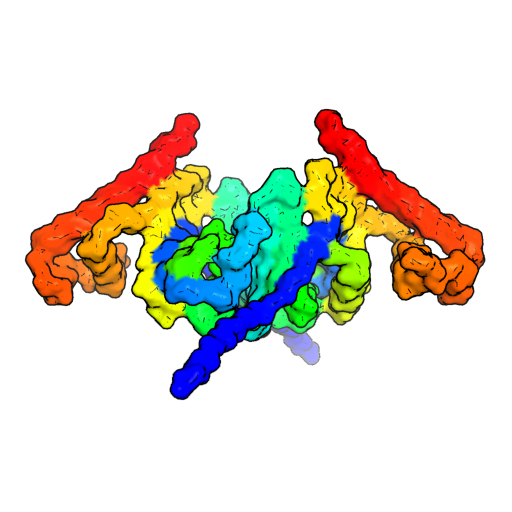FFKKWKKKFFAAFPPVDCQQVDPPHWAWDDWDDDDQKIWTWIWGDDPDIDIDIDIDGHDPLDLQVLQVVVPWHWGFGDDHRGITMIMGGHRDVVVVLVSLVSSVVRGPDMFTQFMFGPDDPLSLRLRRGSVPQDPVLVVLVSLLVVQQCVPVVGRDDLVRSCVVVVHDSVVSCVSPVVSVVSRVCSSVVSSVVVVD/DPPDPPPPPPPDDDDFDFFKKWKKKFFAAFPPVDCQQVDPPHWAWDDWDDDDQKIWTWIWGDDPDIDIDIDIDGHDPLDLQVLQVVVPWHWGFGDDHRGITMIMGGHRDVVVVLVSLVSSVVRGPDMFTQFMFGPDDPLSLRLRLGSVPQDPVLVVLVSLLVVQQCVPVVGRDDLVRSCVVVVHDSVSSCVSPVVSVVSRVCSSVVSSVVSVD